Protein AF-A0ABD2RF93-F1 (afdb_monomer_lite)

InterPro domains:
  IPR002737 MEMO1 family [MF_00055] (197-482)
  IPR002737 MEMO1 family [PF01875] (6-190)
  IPR002737 MEMO1 family [PF01875] (200-480)
  IPR002737 MEMO1 family [PTHR11060] (197-483)
  IPR002737 MEMO1 family [cd07361] (200-480)

Secondary structure (DSSP, 8-state):
---EEP-TTBTTTB-S-HHHHHHHHHHHHHHHTPPPBTT--EEEE--S-HHHHHHHHHHHHTTB--TT--EEEEEEE-SS---SSEEE---SEE--TT--EEB-HHHHHHHHHTSS-EEPPHHHHHH--TTGGGHHHHHHHTTTS--EEEEEEE-S--HHHHHHHHHHHHHHHHSTTEEEEEE--S-SS-SSS----EEP-TTBTTTB-S-HHHHHHHHHHHHHHHTPPPBTTEEEEEE--S-HHHHHHHHHHHHTTB--TT--EEEEEEE-SS---SSEEE---SEE--TT--EEB-HHHHHHHHHTSS-EEPPHHHHHH--TTGGGHHHHHHHTTTS--EEEEEEE-S--HHHHHHHHHHHHHHHHSTTEEEEEE----EEBGGGTB----GGGSSHHHHHHHHHHHHHHHHHTT-HHHHHHHHHHH----TTHHHHHHHHHHHHH-SS-EEEEEEEEEESS---STT--EEEEEEEEEEE--

Foldseek 3Di:
DFAEQELLCDPPLHDLAQVVLLVVLVVLLVVLVEAADLPAQEFEAEQGRCVPGVSVRSVGLSHHDLPQAAEEEQEFEQDPDADQAKEWEPGQWYDGSHAIAGAPVVVVVVLVVVVRYHYDDSVSVNVDRQRSSCVSSVCNSCPPHNYHYTYIHDHNYDPVNVVVVCVVCVVVSPDSRYHYYYGDPVDPPDDDPPPFQEQELLCDPPLHDLAQVVLLVLLVVLLVVLVEDADLQFFEKEWEQGRCVQGVSQRSVFLSHHDLAQAAEEEQEFEQDDDADQAKEWEPGQWYDGSHAIAGAPVVVVVVVVVVVGYHYDDSVSVNVDRQRSSCVSSVCNSCPPHNYHYTYIHFHNYDLVNLLVLLQVCLVQSQPSNYHYYQGKWWAWDAVVVVHHDADCVQPFSLSRSVVLRVVLQVQLQVLDLVSNVVSCVVRVGPIRRNSSSSSNSSSCVNHPFHWGKDWDDKDKSDRHRDNHDTIIIIIMITIGTDD

Organism: NCBI:txid62892

Sequence (485 aa):
MDKIRKPSHAGSWYTDNPQELAEQLDGWLRAAGLAKSSDVRGVIAPHAGYSYSGRAAAYAFGNIDPTNISRIFLLGPSHHYYTPKCALSRATVYKTPIGDLPIDEEVNDELKATGHFEYMDLRVDEAEHSMEMHLPYLAKVFQGYPVKIVPILVGALSAESEALYGRLLAKYVDDSKNFFSVSSDFCHWGSSSKMDKIRKPSHAGSWYTDNPQELAEQLDGWLRAAGLAKSSDVRGVIAPHAGYSYSGRAAAYAFGNIDPTNISRIFLLGPSHHYYTPKCALSRATVYKTPIGDLPIDEEVNDELKATGHFEYMDLRVDEAEHSMEMHLPYLAKVFQGYPVKIVPILVGALSAESEALYGRLLAKYVDDSKNFFSVSSDFCHWGSRFNYMHYDKSHGAIYKSIEVLDKMGMDIIETGDPDAFKQYLSETDNTICGRHPISVFLHMLKNSSTKIKIRFLRYEQSSQCKSMRDSSVSYASAVGKVDG

Radius of gyration: 31.9 Å; chains: 1; bounding box: 73×59×83 Å

Structure (mmCIF, N/CA/C/O backbone):
data_AF-A0ABD2RF93-F1
#
_entry.id   AF-A0ABD2RF93-F1
#
loop_
_atom_site.group_PDB
_atom_site.id
_atom_site.type_symbol
_atom_site.label_atom_id
_atom_site.label_alt_id
_atom_site.label_comp_id
_atom_site.label_asym_id
_atom_site.label_entity_id
_atom_site.label_seq_id
_atom_site.pdbx_PDB_ins_code
_atom_site.Cartn_x
_atom_site.Cartn_y
_atom_site.Cartn_z
_atom_site.occupancy
_atom_site.B_iso_or_equiv
_atom_site.auth_seq_id
_atom_site.auth_comp_id
_atom_site.auth_asym_id
_atom_site.auth_atom_id
_atom_site.pdbx_PDB_model_num
ATOM 1 N N . MET A 1 1 ? -24.165 35.864 36.385 1.00 51.47 1 MET A N 1
ATOM 2 C CA . MET A 1 1 ? -24.775 35.718 35.048 1.00 51.47 1 MET A CA 1
ATOM 3 C C . MET A 1 1 ? -24.855 34.238 34.784 1.00 51.47 1 MET A C 1
ATOM 5 O O . MET A 1 1 ? -23.807 33.598 34.813 1.00 51.47 1 MET A O 1
ATOM 9 N N . ASP A 1 2 ? -26.062 33.716 34.598 1.00 58.03 2 ASP A N 1
ATOM 10 C CA . ASP A 1 2 ? -26.263 32.303 34.289 1.00 58.03 2 ASP A CA 1
ATOM 11 C C . ASP A 1 2 ? -25.520 31.953 33.001 1.00 58.03 2 ASP A C 1
ATOM 13 O O . ASP A 1 2 ? -25.666 32.622 31.974 1.00 58.03 2 ASP A O 1
ATOM 17 N N . LYS A 1 3 ? -24.673 30.928 33.072 1.00 86.12 3 LYS A N 1
ATOM 18 C CA . LYS A 1 3 ? -23.995 30.376 31.902 1.00 86.12 3 LYS A CA 1
ATOM 19 C C . LYS A 1 3 ? -24.927 29.317 31.338 1.00 86.12 3 LYS A C 1
ATOM 21 O O . LYS A 1 3 ? -25.093 28.260 31.928 1.00 86.12 3 LYS A O 1
ATOM 26 N N . ILE A 1 4 ? -25.591 29.629 30.238 1.00 94.94 4 ILE A N 1
ATOM 27 C CA . ILE A 1 4 ? -26.627 28.770 29.663 1.00 94.94 4 ILE A CA 1
ATOM 28 C C . ILE A 1 4 ? -26.010 27.964 28.520 1.00 94.94 4 ILE A C 1
ATOM 30 O O . ILE A 1 4 ? -25.456 28.574 27.606 1.00 94.94 4 ILE A O 1
ATOM 34 N N . ARG A 1 5 ? -26.147 26.630 28.538 1.00 95.69 5 ARG A N 1
ATOM 35 C CA . ARG A 1 5 ? -25.881 25.788 27.359 1.00 95.69 5 ARG A CA 1
ATOM 36 C C . ARG A 1 5 ? -27.146 25.706 26.513 1.00 95.69 5 ARG A C 1
ATOM 38 O O . ARG A 1 5 ? -28.193 25.268 27.001 1.00 95.69 5 ARG A O 1
ATOM 45 N N . LYS A 1 6 ? -27.068 26.144 25.257 1.00 95.44 6 LYS A N 1
ATOM 46 C CA . LYS A 1 6 ? -28.196 26.078 24.316 1.00 95.44 6 LYS A CA 1
ATOM 47 C C . LYS A 1 6 ? -28.386 24.653 23.764 1.00 95.44 6 LYS A C 1
ATOM 49 O O . LYS A 1 6 ? -27.417 23.896 23.730 1.00 95.44 6 LYS A O 1
ATOM 54 N N . PRO A 1 7 ? -29.599 24.289 23.305 1.00 94.69 7 PRO A N 1
ATOM 55 C CA . PRO A 1 7 ? -29.829 23.049 22.566 1.00 94.69 7 PRO A CA 1
ATOM 56 C C . PRO A 1 7 ? -29.338 23.229 21.123 1.00 94.69 7 PRO A C 1
ATOM 58 O O . PRO A 1 7 ? -30.102 23.602 20.235 1.00 94.69 7 PRO A O 1
ATOM 61 N N . SER A 1 8 ? -28.037 23.070 20.900 1.00 92.81 8 SER A N 1
ATOM 62 C CA . SER A 1 8 ? -27.373 23.357 19.621 1.00 92.81 8 SER A CA 1
ATOM 63 C C . SER A 1 8 ? -27.750 22.384 18.500 1.00 92.81 8 SER A C 1
ATOM 65 O O . SER A 1 8 ? -27.571 22.722 17.331 1.00 92.81 8 SER A O 1
ATOM 67 N N . HIS A 1 9 ? -28.302 21.215 18.836 1.00 93.62 9 HIS A N 1
ATOM 68 C CA . HIS A 1 9 ? -28.692 20.173 17.885 1.00 93.62 9 HIS A CA 1
ATOM 69 C C . HIS A 1 9 ? -30.216 20.075 17.680 1.00 93.62 9 HIS A C 1
ATOM 71 O O . HIS A 1 9 ? -30.680 19.295 16.839 1.00 93.62 9 HIS A O 1
ATOM 77 N N . ALA A 1 10 ? -31.006 20.890 18.389 1.00 95.12 10 ALA A N 1
ATOM 78 C CA . ALA A 1 10 ? -32.427 21.063 18.094 1.00 95.12 10 ALA A CA 1
ATOM 79 C C . ALA A 1 10 ? -32.615 21.660 16.686 1.00 95.12 10 ALA A C 1
ATOM 81 O O . ALA A 1 10 ? -31.853 22.523 16.252 1.00 95.12 10 ALA A O 1
ATOM 82 N N . GLY A 1 11 ? -33.605 21.165 15.947 1.00 93.81 11 GLY A N 1
ATOM 83 C CA . GLY A 1 11 ? -33.875 21.529 14.554 1.00 93.81 11 GLY A CA 1
ATOM 84 C C . GLY A 1 11 ? -33.006 20.792 13.525 1.00 93.81 11 GLY A C 1
ATOM 85 O O . GLY A 1 11 ? -33.230 20.940 12.326 1.00 93.81 11 GLY A O 1
ATOM 86 N N . SER A 1 12 ? -32.032 19.979 13.959 1.00 90.19 12 SER A N 1
ATOM 87 C CA . SER A 1 12 ? -31.163 19.203 13.058 1.00 90.19 12 SER A CA 1
ATOM 88 C C . SER A 1 12 ? -31.092 17.715 13.408 1.00 90.19 12 SER A C 1
ATOM 90 O O . SER A 1 12 ? -31.270 16.877 12.526 1.00 90.19 12 SER A O 1
ATOM 92 N N . TRP A 1 13 ? -30.879 17.367 14.679 1.00 95.00 13 TRP A N 1
ATOM 93 C CA . TRP A 1 13 ? -30.805 15.973 15.145 1.00 95.00 13 TRP A CA 1
ATOM 94 C C . TRP A 1 13 ? -32.106 15.494 15.791 1.00 95.00 13 TRP A C 1
ATOM 96 O O . TRP A 1 13 ? -32.390 14.298 15.806 1.00 95.00 13 TRP A O 1
ATOM 106 N N . TYR A 1 14 ? -32.905 16.428 16.294 1.00 96.94 14 TYR A N 1
ATOM 107 C CA . TYR A 1 14 ? -34.267 16.247 16.787 1.00 96.94 14 TYR A CA 1
ATOM 108 C C . TYR A 1 14 ? -35.056 17.535 16.511 1.00 96.94 14 TYR A C 1
ATOM 110 O O . TYR A 1 14 ? -34.451 18.580 16.274 1.00 96.94 14 TYR A O 1
ATOM 118 N N . THR A 1 15 ? -36.389 17.481 16.496 1.00 95.12 15 THR A N 1
ATOM 119 C CA . THR A 1 15 ? -37.219 18.673 16.225 1.00 95.12 15 THR A CA 1
ATOM 120 C C . THR A 1 15 ? -37.049 19.727 17.327 1.00 95.12 15 THR A C 1
ATOM 122 O O . THR A 1 15 ? -36.989 19.396 18.512 1.00 95.12 15 THR A O 1
ATOM 125 N N . ASP A 1 16 ? -36.935 21.001 16.945 1.00 96.19 16 ASP A N 1
ATOM 126 C CA . ASP A 1 16 ? -36.921 22.139 17.873 1.00 96.19 16 ASP A CA 1
ATOM 127 C C . ASP A 1 16 ? -38.333 22.571 18.295 1.00 96.19 16 ASP A C 1
ATOM 129 O O . ASP A 1 16 ? -38.473 23.390 19.205 1.00 96.19 16 ASP A O 1
ATOM 133 N N . ASN A 1 17 ? -39.379 21.993 17.693 1.00 97.94 17 ASN A N 1
ATOM 134 C CA . ASN A 1 17 ? -40.764 22.207 18.085 1.00 97.94 17 ASN A CA 1
ATOM 135 C C . ASN A 1 17 ? -41.077 21.455 19.398 1.00 97.94 17 ASN A C 1
ATOM 137 O O . ASN A 1 17 ? -41.095 20.219 19.406 1.00 97.94 17 ASN A O 1
ATOM 141 N N . PRO A 1 18 ? -41.392 22.161 20.504 1.00 97.50 18 PRO A N 1
ATOM 142 C CA . PRO A 1 18 ? -41.637 21.527 21.800 1.00 97.50 18 PRO A CA 1
ATOM 143 C C . PRO A 1 18 ? -42.793 20.524 21.800 1.00 97.50 18 PRO A C 1
ATOM 145 O O . PRO A 1 18 ? -42.711 19.487 22.456 1.00 97.50 18 PRO A O 1
ATOM 148 N N . GLN A 1 19 ? -43.875 20.824 21.078 1.00 97.50 19 GLN A N 1
ATOM 149 C CA . GLN A 1 19 ? -45.057 19.968 21.048 1.00 97.50 19 GLN A CA 1
ATOM 150 C C . GLN A 1 19 ? -44.770 18.680 20.272 1.00 97.50 19 GLN A C 1
ATOM 152 O O . GLN A 1 19 ? -45.039 17.591 20.774 1.00 97.50 19 GLN A O 1
ATOM 157 N N . GLU A 1 20 ? -44.165 18.800 19.088 1.00 97.62 20 GLU A N 1
ATOM 158 C CA . GLU A 1 20 ? -43.802 17.648 18.257 1.00 97.62 20 GLU A CA 1
ATOM 159 C C . GLU A 1 20 ? -42.801 16.734 18.978 1.00 97.62 20 GLU A C 1
ATOM 161 O O . GLU A 1 20 ? -42.982 15.515 19.009 1.00 97.62 20 GLU A O 1
ATOM 166 N N . LEU A 1 21 ? -41.780 17.316 19.621 1.00 98.06 21 LEU A N 1
ATOM 167 C CA . LEU A 1 21 ? -40.786 16.559 20.380 1.00 98.06 21 LEU A CA 1
ATOM 168 C C . LEU A 1 21 ? -41.433 15.808 21.550 1.00 98.06 21 LEU A C 1
ATOM 170 O O . LEU A 1 21 ? -41.162 14.624 21.752 1.00 98.06 21 LEU A O 1
ATOM 174 N N . ALA A 1 22 ? -42.307 16.478 22.307 1.00 98.00 22 ALA A N 1
ATOM 175 C CA . ALA A 1 22 ? -43.005 15.867 23.433 1.00 98.00 22 ALA A CA 1
ATOM 176 C C . ALA A 1 22 ? -43.903 14.701 22.990 1.00 98.00 22 ALA A C 1
ATOM 178 O O . ALA A 1 22 ? -43.842 13.631 23.599 1.00 98.00 22 ALA A O 1
ATOM 179 N N . GLU A 1 23 ? -44.692 14.884 21.926 1.00 98.00 23 GLU A N 1
ATOM 180 C CA . GLU A 1 23 ? -45.582 13.854 21.374 1.00 98.00 23 GLU A CA 1
ATOM 181 C C . GLU A 1 23 ? -44.800 12.655 20.816 1.00 98.00 23 GLU A C 1
ATOM 183 O O . GLU A 1 23 ? -45.186 11.501 21.038 1.00 98.00 23 GLU A O 1
ATOM 188 N N . GLN A 1 24 ? -43.677 12.907 20.136 1.00 98.00 24 GLN A N 1
ATOM 189 C CA . GLN A 1 24 ? -42.803 11.869 19.593 1.00 98.00 24 GLN A CA 1
ATOM 190 C C . GLN A 1 24 ? -42.180 11.011 20.704 1.00 98.00 24 GLN A C 1
ATOM 192 O O . GLN A 1 24 ? -42.265 9.780 20.650 1.00 98.00 24 GLN A O 1
ATOM 197 N N . LEU A 1 25 ? -41.607 11.649 21.732 1.00 98.25 25 LEU A N 1
ATOM 198 C CA . LEU A 1 25 ? -41.027 10.958 22.887 1.00 98.25 25 LEU A CA 1
ATOM 199 C C . LEU A 1 25 ? -42.086 10.155 23.650 1.00 98.25 25 LEU A C 1
ATOM 201 O O . LEU A 1 25 ? -41.857 8.991 23.970 1.00 98.25 25 LEU A O 1
ATOM 205 N N . ASP A 1 26 ? -43.265 10.736 23.883 1.00 97.81 26 ASP A N 1
ATOM 206 C CA . ASP A 1 26 ? -44.405 10.039 24.487 1.00 97.81 26 ASP A CA 1
ATOM 207 C C . ASP A 1 26 ? -44.819 8.802 23.682 1.00 97.81 26 ASP A C 1
ATOM 209 O O . ASP A 1 26 ? -45.091 7.739 24.245 1.00 97.81 26 ASP A O 1
ATOM 213 N N . GLY A 1 27 ? -44.863 8.929 22.355 1.00 98.00 27 GLY A N 1
ATOM 214 C CA . GLY A 1 27 ? -45.156 7.827 21.448 1.00 98.00 27 GLY A CA 1
ATOM 215 C C . GLY A 1 27 ? -44.150 6.686 21.581 1.00 98.00 27 GLY A C 1
ATOM 216 O O . GLY A 1 27 ? -44.554 5.532 21.723 1.00 98.00 27 GLY A O 1
ATOM 217 N N . TRP A 1 28 ? -42.852 6.994 21.576 1.00 98.44 28 TRP A N 1
ATOM 218 C CA . TRP A 1 28 ? -41.798 5.984 21.681 1.00 98.44 28 TRP A CA 1
ATOM 219 C C . TRP A 1 28 ? -41.719 5.344 23.069 1.00 98.44 28 TRP A C 1
ATOM 221 O O . TRP A 1 28 ? -41.619 4.121 23.156 1.00 98.44 28 TRP A O 1
ATOM 231 N N . LEU A 1 29 ? -41.841 6.127 24.145 1.00 97.62 29 LEU A N 1
ATOM 232 C CA . LEU A 1 29 ? -41.856 5.613 25.519 1.00 97.62 29 LEU A CA 1
ATOM 233 C C . LEU A 1 29 ? -43.055 4.685 25.763 1.00 97.62 29 LEU A C 1
ATOM 235 O O . LEU A 1 29 ? -42.890 3.623 26.359 1.00 97.62 29 LEU A O 1
ATOM 239 N N . ARG A 1 30 ? -44.249 5.033 25.256 1.00 96.62 30 ARG A N 1
ATOM 240 C CA . ARG A 1 30 ? -45.417 4.136 25.310 1.00 96.62 30 ARG A CA 1
ATOM 241 C C . ARG A 1 30 ? -45.208 2.871 24.484 1.00 96.62 30 ARG A C 1
ATOM 243 O O . ARG A 1 30 ? -45.547 1.788 24.949 1.00 96.62 30 ARG A O 1
ATOM 250 N N . ALA A 1 31 ? -44.660 3.001 23.275 1.00 96.44 31 ALA A N 1
ATOM 251 C CA . ALA A 1 31 ? -44.429 1.869 22.380 1.00 96.44 31 ALA A CA 1
ATOM 252 C C . ALA A 1 31 ? -43.397 0.871 22.929 1.00 96.44 31 ALA A C 1
ATOM 254 O O . ALA A 1 31 ? -43.513 -0.317 22.646 1.00 96.44 31 ALA A O 1
ATOM 255 N N . ALA A 1 32 ? -42.429 1.329 23.732 1.00 95.50 32 ALA A N 1
ATOM 256 C CA . ALA A 1 32 ? -41.488 0.447 24.420 1.00 95.50 32 ALA A CA 1
ATOM 257 C C . ALA A 1 32 ? -42.189 -0.507 25.409 1.00 95.50 32 ALA A C 1
ATOM 259 O O . ALA A 1 32 ? -41.682 -1.596 25.666 1.00 95.50 32 ALA A O 1
ATOM 260 N N . GLY A 1 33 ? -43.358 -0.126 25.947 1.00 93.00 33 GLY A N 1
ATOM 261 C CA . GLY A 1 33 ? -44.216 -1.011 26.743 1.00 93.00 33 GLY A CA 1
ATOM 262 C C . GLY A 1 33 ? -43.600 -1.494 28.061 1.00 93.00 33 GLY A C 1
ATOM 263 O O . GLY A 1 33 ? -43.985 -2.546 28.566 1.00 93.00 33 GLY A O 1
ATOM 264 N N . LEU A 1 34 ? -42.627 -0.759 28.606 1.00 92.81 34 LEU A N 1
ATOM 265 C CA . LEU A 1 34 ? -41.873 -1.165 29.791 1.00 92.81 34 LEU A CA 1
ATOM 266 C C . LEU A 1 34 ? -42.555 -0.714 31.087 1.00 92.81 34 LEU A C 1
ATOM 268 O O . LEU A 1 34 ? -43.018 0.421 31.202 1.00 92.81 34 LEU A O 1
ATOM 272 N N . ALA A 1 35 ? -42.565 -1.595 32.088 1.00 93.06 35 ALA A N 1
ATOM 273 C CA . ALA A 1 35 ? -42.974 -1.239 33.441 1.00 93.06 35 ALA A CA 1
ATOM 274 C C . ALA A 1 35 ? -41.906 -0.360 34.109 1.00 93.06 35 ALA A C 1
ATOM 276 O O . ALA A 1 35 ? -40.706 -0.610 33.969 1.00 93.06 35 ALA A O 1
ATOM 277 N N . LYS A 1 36 ? -42.349 0.661 34.849 1.00 93.31 36 LYS A N 1
ATOM 278 C CA . LYS A 1 36 ? -41.465 1.503 35.660 1.00 93.31 36 LYS A CA 1
ATOM 279 C C . LYS A 1 36 ? -40.949 0.719 36.865 1.00 93.31 36 LYS A C 1
ATOM 281 O O . LYS A 1 36 ? -41.716 -0.023 37.475 1.00 93.31 36 LYS A O 1
ATOM 286 N N . SER A 1 37 ? -39.673 0.885 37.201 1.00 92.94 37 SER A N 1
ATOM 287 C CA . SER A 1 37 ? -39.061 0.253 38.371 1.00 92.94 37 SER A CA 1
ATOM 288 C C . SER A 1 37 ? -38.150 1.224 39.117 1.00 92.94 37 SER A C 1
ATOM 290 O O . SER A 1 37 ? -37.294 1.876 38.515 1.00 92.94 37 SER A O 1
ATOM 292 N N . SER A 1 38 ? -38.309 1.267 40.442 1.00 89.94 38 SER A N 1
ATOM 293 C CA . SER A 1 38 ? -37.444 2.001 41.373 1.00 89.94 38 SER A CA 1
ATOM 294 C C . SER A 1 38 ? -36.029 1.420 41.472 1.00 89.94 38 SER A C 1
ATOM 296 O O . SER A 1 38 ? -35.126 2.082 41.981 1.00 89.94 38 SER A O 1
ATOM 298 N N . ASP A 1 39 ? -35.823 0.195 40.978 1.00 89.75 39 ASP A N 1
ATOM 299 C CA . ASP A 1 39 ? -34.524 -0.486 40.989 1.00 89.75 39 ASP A CA 1
ATOM 300 C C . ASP A 1 39 ? -33.632 -0.059 39.813 1.00 89.75 39 ASP A C 1
ATOM 302 O O . ASP A 1 39 ? -32.444 -0.383 39.775 1.00 89.75 39 ASP A O 1
ATOM 306 N N . VAL A 1 40 ? -34.174 0.678 38.836 1.00 92.94 40 VAL A N 1
ATOM 307 C CA . VAL A 1 40 ? -33.399 1.183 37.697 1.00 92.94 40 VAL A CA 1
ATOM 308 C C . VAL A 1 40 ? -32.592 2.401 38.138 1.00 92.94 40 VAL A C 1
ATOM 310 O O . VAL A 1 40 ? -33.111 3.505 38.285 1.00 92.94 40 VAL A O 1
ATOM 313 N N . ARG A 1 41 ? -31.287 2.199 38.334 1.00 92.44 41 ARG A N 1
ATOM 314 C CA . ARG A 1 41 ? -30.350 3.225 38.835 1.00 92.44 41 ARG A CA 1
ATOM 315 C C . ARG A 1 41 ? -29.418 3.803 37.774 1.00 92.44 41 ARG A C 1
ATOM 317 O O . ARG A 1 41 ? -28.654 4.727 38.049 1.00 92.44 41 ARG A O 1
ATOM 324 N N . GLY A 1 42 ? -29.518 3.302 36.551 1.00 95.62 42 GLY A N 1
ATOM 325 C CA . GLY A 1 42 ? -28.857 3.884 35.402 1.00 95.62 42 GLY A CA 1
ATOM 326 C C . GLY A 1 42 ? -29.302 3.253 34.094 1.00 95.62 42 GLY A C 1
ATOM 327 O O . GLY A 1 42 ? -29.953 2.208 34.079 1.00 95.62 42 GLY A O 1
ATOM 328 N N . VAL A 1 43 ? -28.947 3.912 32.999 1.00 96.69 43 VAL A N 1
ATOM 329 C CA . VAL A 1 43 ? -29.243 3.495 31.629 1.00 96.69 43 VAL A CA 1
ATOM 330 C C . VAL A 1 43 ? -28.032 3.711 30.739 1.00 96.69 43 VAL A C 1
ATOM 332 O O . VAL A 1 43 ? -27.244 4.631 30.956 1.00 96.69 43 VAL A O 1
ATOM 335 N N . ILE A 1 44 ? -27.926 2.878 29.708 1.00 96.75 44 ILE A N 1
ATOM 336 C CA . ILE A 1 44 ? -27.025 3.087 28.577 1.00 96.75 44 ILE A CA 1
ATOM 337 C C . ILE A 1 44 ? -27.911 3.249 27.346 1.00 96.75 44 ILE A C 1
ATOM 339 O O . ILE A 1 44 ? -28.761 2.392 27.095 1.00 96.75 44 ILE A O 1
ATOM 343 N N . ALA A 1 45 ? -27.756 4.351 26.616 1.00 96.50 45 ALA A N 1
ATOM 344 C CA . ALA A 1 45 ? -28.573 4.645 25.443 1.00 96.50 45 ALA A CA 1
ATOM 345 C C . ALA A 1 45 ? -27.744 5.298 24.320 1.00 96.50 45 ALA A C 1
ATOM 347 O O . ALA A 1 45 ? -26.712 5.911 24.605 1.00 96.50 45 ALA A O 1
ATOM 348 N N . PRO A 1 46 ? -28.178 5.141 23.054 1.00 95.50 46 PRO A N 1
ATOM 349 C CA . PRO A 1 46 ? -27.510 5.729 21.895 1.00 95.50 46 PRO A CA 1
ATOM 350 C C . PRO A 1 46 ? -27.726 7.247 21.781 1.00 95.50 46 PRO A C 1
ATOM 352 O O . PRO A 1 46 ? -28.730 7.786 22.249 1.00 95.50 46 PRO A O 1
ATOM 355 N N . HIS A 1 47 ? -26.814 7.915 21.073 1.00 94.56 47 HIS A N 1
ATOM 356 C CA . HIS A 1 47 ? -26.770 9.357 20.833 1.00 94.56 47 HIS A CA 1
ATOM 357 C C . HIS A 1 47 ? -26.650 9.769 19.356 1.00 94.56 47 HIS A C 1
ATOM 359 O O . HIS A 1 47 ? -26.243 10.894 19.062 1.00 94.56 47 HIS A O 1
ATOM 365 N N . ALA A 1 48 ? -27.039 8.917 18.403 1.00 90.81 48 ALA A N 1
ATOM 366 C CA . ALA A 1 48 ? -27.296 9.386 17.036 1.00 90.81 48 ALA A CA 1
ATOM 367 C C . ALA A 1 48 ? -28.544 10.301 16.976 1.00 90.81 48 ALA A C 1
ATOM 369 O O . ALA A 1 48 ? -29.307 10.392 17.939 1.00 90.81 48 ALA A O 1
ATOM 370 N N . GLY A 1 49 ? -28.803 10.949 15.834 1.00 93.62 49 GLY A N 1
ATOM 371 C CA . GLY A 1 49 ? -30.031 11.733 15.631 1.00 93.62 49 GLY A CA 1
ATOM 372 C C . GLY A 1 49 ? -31.306 10.901 15.839 1.00 93.62 49 GLY A C 1
ATOM 373 O O . GLY A 1 49 ? -31.329 9.696 15.576 1.00 93.62 49 GLY A O 1
ATOM 374 N N . TYR A 1 50 ? -32.390 11.537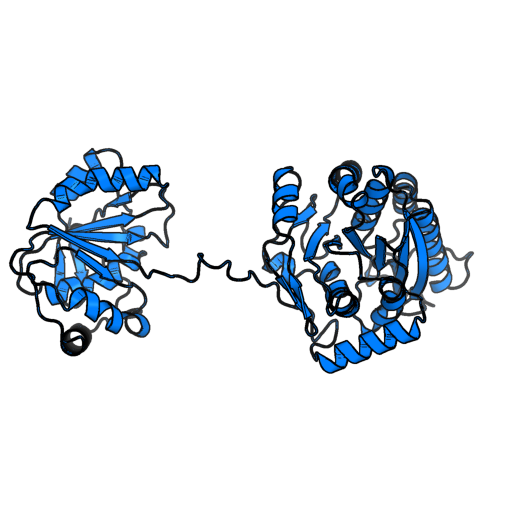 16.291 1.00 96.75 50 TYR A N 1
ATOM 375 C CA . TYR A 1 50 ? -33.620 10.874 16.752 1.00 96.75 50 TYR A CA 1
ATOM 376 C C . TYR A 1 50 ? -34.340 10.073 15.664 1.00 96.75 50 TYR A C 1
ATOM 378 O O . TYR A 1 50 ? -35.026 9.098 15.973 1.00 96.75 50 TYR A O 1
ATOM 386 N N . SER A 1 51 ? -34.134 10.416 14.392 1.00 93.00 51 SER A N 1
ATOM 387 C CA . SER A 1 51 ? -34.587 9.607 13.255 1.00 93.00 51 SER A CA 1
ATOM 388 C C . SER A 1 51 ? -33.964 8.204 13.221 1.00 93.00 51 SER A C 1
ATOM 390 O O . SER A 1 51 ? -34.592 7.284 12.700 1.00 93.00 51 SER A O 1
ATOM 392 N N . TYR A 1 52 ? -32.769 8.028 13.792 1.00 90.81 52 TYR A N 1
ATOM 393 C CA . TYR A 1 52 ? -32.023 6.769 13.820 1.00 90.81 52 TYR A CA 1
ATOM 394 C C . TYR A 1 52 ? -32.112 6.069 15.179 1.00 90.81 52 TYR A C 1
ATOM 396 O O . TYR A 1 52 ? -32.446 4.888 15.251 1.00 90.81 52 TYR A O 1
ATOM 404 N N . SER A 1 53 ? -31.812 6.791 16.260 1.00 94.19 53 SER A N 1
ATOM 405 C CA . SER A 1 53 ? -31.615 6.216 17.599 1.00 94.19 53 SER A CA 1
ATOM 406 C C . SER A 1 53 ? -32.808 6.408 18.531 1.00 94.19 53 SER A C 1
ATOM 408 O O . SER A 1 53 ? -32.931 5.684 19.520 1.00 94.19 53 SER A O 1
ATOM 410 N N . GLY A 1 54 ? -33.702 7.356 18.223 1.00 95.75 54 GLY A N 1
ATOM 411 C CA . GLY A 1 54 ? -34.718 7.840 19.154 1.00 95.75 54 GLY A CA 1
ATOM 412 C C . GLY A 1 54 ? -35.578 6.707 19.705 1.00 95.75 54 GLY A C 1
ATOM 413 O O . GLY A 1 54 ? -35.689 6.546 20.915 1.00 95.75 54 GLY A O 1
ATOM 414 N N . ARG A 1 55 ? -36.093 5.831 18.837 1.00 96.69 55 ARG A N 1
ATOM 415 C CA . ARG A 1 55 ? -36.890 4.660 19.249 1.00 96.69 55 ARG A CA 1
ATOM 416 C C . ARG A 1 55 ? -36.114 3.659 20.106 1.00 96.69 55 ARG A C 1
ATOM 418 O O . ARG A 1 55 ? -36.699 3.073 21.008 1.00 96.69 55 ARG A O 1
ATOM 425 N N . ALA A 1 56 ? -34.830 3.446 19.823 1.00 95.25 56 ALA A N 1
ATOM 426 C CA . ALA A 1 56 ? -33.994 2.532 20.599 1.00 95.25 56 ALA A CA 1
ATOM 427 C C . ALA A 1 56 ? -33.728 3.097 22.003 1.00 95.25 56 ALA A C 1
ATOM 429 O O . ALA A 1 56 ? -33.891 2.382 22.989 1.00 95.25 56 ALA A O 1
ATOM 430 N N . ALA A 1 57 ? -33.428 4.396 22.105 1.00 96.56 57 ALA A N 1
ATOM 431 C CA . ALA A 1 57 ? -33.255 5.082 23.384 1.00 96.56 57 ALA A CA 1
ATOM 432 C C . ALA A 1 57 ? -34.507 4.980 24.280 1.00 96.56 57 ALA A C 1
ATOM 434 O O . ALA A 1 57 ? -34.379 4.836 25.496 1.00 96.56 57 ALA A O 1
ATOM 435 N N . ALA A 1 58 ? -35.716 4.949 23.707 1.00 97.75 58 ALA A N 1
ATOM 436 C CA . ALA A 1 58 ? -36.949 4.774 24.480 1.00 97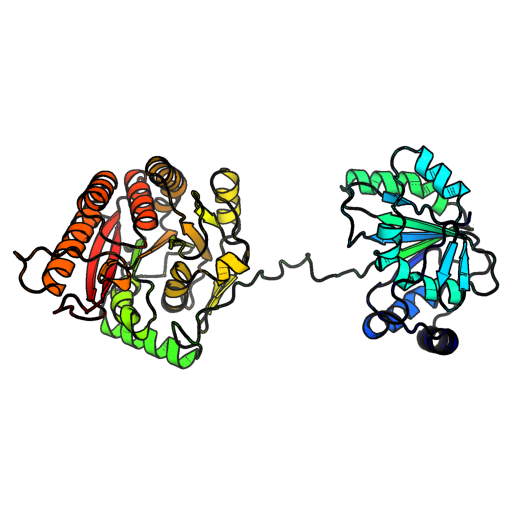.75 58 ALA A CA 1
ATOM 437 C C . ALA A 1 58 ? -36.997 3.467 25.290 1.00 97.75 58 ALA A C 1
ATOM 439 O O . ALA A 1 58 ? -37.596 3.453 26.362 1.00 97.75 58 ALA A O 1
ATOM 440 N N . TYR A 1 59 ? -36.352 2.387 24.834 1.00 95.94 59 TYR A N 1
ATOM 441 C CA . TYR A 1 59 ? -36.268 1.139 25.604 1.00 95.94 59 TYR A CA 1
ATOM 442 C C . TYR A 1 59 ? -35.348 1.255 26.825 1.00 95.94 59 TYR A C 1
ATOM 444 O O . TYR A 1 59 ? -35.519 0.516 27.790 1.00 95.94 59 TYR A O 1
ATOM 452 N N . ALA A 1 60 ? -34.402 2.193 26.817 1.00 94.94 60 ALA A N 1
ATOM 453 C CA . ALA A 1 60 ? -33.572 2.483 27.977 1.00 94.94 60 ALA A CA 1
ATOM 454 C C . ALA A 1 60 ? -34.306 3.419 28.950 1.00 94.94 60 ALA A C 1
ATOM 456 O O . ALA A 1 60 ? -34.437 3.116 30.127 1.00 94.94 60 ALA A O 1
ATOM 457 N N . PHE A 1 61 ? -34.862 4.531 28.459 1.00 97.44 61 PHE A N 1
ATOM 458 C CA . PHE A 1 61 ? -35.540 5.522 29.308 1.00 97.44 61 PHE A CA 1
ATOM 459 C C . PHE A 1 61 ? -36.948 5.093 29.770 1.00 97.44 61 PHE A C 1
ATOM 461 O O . PHE A 1 61 ? -37.486 5.604 30.759 1.00 97.44 61 PHE A O 1
ATOM 468 N N . GLY A 1 62 ? -37.562 4.138 29.071 1.00 95.88 62 GLY A N 1
ATOM 469 C CA . GLY A 1 62 ? -38.937 3.692 29.277 1.00 95.88 62 GLY A CA 1
ATOM 470 C C . GLY A 1 62 ? -39.205 3.052 30.634 1.00 95.88 62 GLY A C 1
ATOM 471 O O . GLY A 1 62 ? -40.314 3.200 31.134 1.00 95.88 62 GLY A O 1
ATOM 472 N N . ASN A 1 63 ? -38.215 2.438 31.283 1.00 93.38 63 ASN A N 1
ATOM 473 C CA . ASN A 1 63 ? -38.377 1.732 32.564 1.00 93.38 63 ASN A CA 1
ATOM 474 C C . ASN A 1 63 ? -38.030 2.575 33.812 1.00 93.38 63 ASN A C 1
ATOM 476 O O . ASN A 1 63 ? -38.208 2.099 34.931 1.00 93.38 63 ASN A O 1
ATOM 480 N N . ILE A 1 64 ? -37.573 3.821 33.642 1.00 95.94 64 ILE A N 1
ATOM 481 C CA . ILE A 1 64 ? -37.131 4.675 34.755 1.00 95.94 64 ILE A CA 1
ATOM 482 C C . ILE A 1 64 ? -38.327 5.147 35.586 1.00 95.94 64 ILE A C 1
ATOM 484 O O . ILE A 1 64 ? -39.225 5.802 35.044 1.00 95.94 64 ILE A O 1
ATOM 488 N N . ASP A 1 65 ? -38.300 4.866 36.889 1.00 95.50 65 ASP A N 1
ATOM 489 C CA . ASP A 1 65 ? -39.149 5.509 37.895 1.00 95.50 65 ASP A CA 1
ATOM 490 C C . ASP A 1 65 ? -38.454 6.774 38.449 1.00 95.50 65 ASP A C 1
ATOM 492 O O . ASP A 1 65 ? -37.426 6.665 39.121 1.00 95.50 65 ASP A O 1
ATOM 496 N N . PRO A 1 66 ? -38.978 7.984 38.177 1.00 95.75 66 PRO A N 1
ATOM 497 C CA . PRO A 1 66 ? -38.333 9.232 38.578 1.00 95.75 66 PRO A CA 1
ATOM 498 C C . PRO A 1 66 ? -38.524 9.604 40.061 1.00 95.75 66 PRO A C 1
ATOM 500 O O . PRO A 1 66 ? -37.890 10.547 40.529 1.00 95.75 66 PRO A O 1
ATOM 503 N N . THR A 1 67 ? -39.383 8.906 40.812 1.00 94.94 67 THR A N 1
ATOM 504 C CA . THR A 1 67 ? -39.899 9.379 42.113 1.00 94.94 67 THR A CA 1
ATOM 505 C C . THR A 1 67 ? -38.848 9.600 43.203 1.00 94.94 67 THR A C 1
ATOM 507 O O . THR A 1 67 ? -39.001 10.522 44.004 1.00 94.94 67 THR A O 1
ATOM 510 N N . ASN A 1 68 ? -37.786 8.790 43.245 1.00 93.00 68 ASN A N 1
ATOM 511 C CA . ASN A 1 68 ? -36.741 8.875 44.275 1.00 93.00 68 ASN A CA 1
ATOM 512 C C . ASN A 1 68 ? -35.408 9.445 43.757 1.00 93.00 68 ASN A C 1
ATOM 514 O O . ASN A 1 68 ? -34.406 9.411 44.465 1.00 93.00 68 ASN A O 1
ATOM 518 N N . ILE A 1 69 ? -35.368 9.958 42.528 1.00 97.31 69 ILE A N 1
ATOM 519 C CA . ILE A 1 69 ? -34.139 10.462 41.908 1.00 97.31 69 ILE A CA 1
ATOM 520 C C . ILE A 1 69 ? -34.116 11.987 42.014 1.00 97.31 69 ILE A C 1
ATOM 522 O O . ILE A 1 69 ? -35.054 12.657 41.594 1.00 97.31 69 ILE A O 1
ATOM 526 N N . SER A 1 70 ? -33.022 12.546 42.537 1.00 96.88 70 SER A N 1
ATOM 527 C CA . SER A 1 70 ? -32.804 14.001 42.600 1.00 96.88 70 SER A CA 1
ATOM 528 C C . SER A 1 70 ? -31.590 14.470 41.800 1.00 96.88 70 SER A C 1
ATOM 530 O O . SER A 1 70 ? -31.432 15.671 41.572 1.00 96.88 70 SER A O 1
ATOM 532 N N . ARG A 1 71 ? -30.713 13.550 41.379 1.00 98.38 71 ARG A N 1
ATOM 533 C CA . ARG A 1 71 ? -29.484 13.880 40.652 1.00 98.38 71 ARG A CA 1
ATOM 534 C C . ARG A 1 71 ? -29.178 12.870 39.561 1.00 98.38 71 ARG A C 1
ATOM 536 O O . ARG A 1 71 ? -29.242 11.666 39.791 1.00 98.38 71 ARG A O 1
ATOM 543 N N . ILE A 1 72 ? -28.787 13.368 38.395 1.00 98.62 72 ILE A N 1
ATOM 544 C CA . ILE A 1 72 ? -28.479 12.551 37.223 1.00 98.62 72 ILE A CA 1
ATOM 545 C C . ILE A 1 72 ? -27.045 12.826 36.772 1.00 98.62 72 ILE A C 1
ATOM 547 O O . ILE A 1 72 ? -26.737 13.922 36.317 1.00 98.62 72 ILE A O 1
ATOM 551 N N . PHE A 1 73 ? -26.173 11.830 36.855 1.00 98.69 73 PHE A N 1
ATOM 552 C CA . PHE A 1 73 ? -24.845 11.871 36.249 1.00 98.69 73 PHE A CA 1
ATOM 553 C C . PHE A 1 73 ? -24.974 11.511 34.772 1.00 98.69 73 PHE A C 1
ATOM 555 O O . PHE A 1 73 ? -25.340 10.384 34.439 1.00 98.69 73 PHE A O 1
ATOM 562 N N . LEU A 1 74 ? -24.715 12.475 33.890 1.00 98.50 74 LEU A N 1
ATOM 563 C CA . LEU A 1 74 ? -24.806 12.303 32.443 1.00 98.50 74 LEU A CA 1
ATOM 564 C C . LEU A 1 74 ? -23.398 12.170 31.875 1.00 98.50 74 LEU A C 1
ATOM 566 O O . LEU A 1 74 ? -22.666 13.152 31.812 1.00 98.50 74 LEU A O 1
ATOM 570 N N . LEU A 1 75 ? -23.021 10.957 31.488 1.00 98.12 75 LEU A N 1
ATOM 571 C CA . LEU A 1 75 ? -21.705 10.659 30.936 1.00 98.12 75 LEU A CA 1
ATOM 572 C C . LEU A 1 75 ? -21.830 10.531 29.423 1.00 98.12 75 LEU A C 1
ATOM 574 O O . LEU A 1 75 ? -22.640 9.735 28.956 1.00 98.12 75 LEU A O 1
ATOM 578 N N . GLY A 1 76 ? -21.025 11.262 28.660 1.00 96.06 76 GLY A N 1
ATOM 579 C CA . GLY A 1 76 ? -20.960 11.105 27.206 1.00 96.06 76 GLY A CA 1
ATOM 580 C C . GLY A 1 76 ? -19.529 11.217 26.688 1.00 96.06 76 GLY A C 1
ATOM 581 O O . GLY A 1 76 ? -18.748 11.977 27.261 1.00 96.06 76 GLY A O 1
ATOM 582 N N . PRO A 1 77 ? -19.147 10.460 25.644 1.00 94.38 77 PRO A N 1
ATOM 583 C CA . PRO A 1 77 ? -17.821 10.562 25.050 1.00 94.38 77 PRO A CA 1
ATOM 584 C C . PRO A 1 77 ? -17.623 11.916 24.367 1.00 94.38 77 PRO A C 1
ATOM 586 O O . PRO A 1 77 ? -18.579 12.526 23.882 1.00 94.38 77 PRO A O 1
ATOM 589 N N . SER A 1 78 ? -16.367 12.350 24.299 1.00 92.50 78 SER A N 1
ATOM 590 C CA . SER A 1 78 ? -15.960 13.509 23.507 1.00 92.50 78 SER A CA 1
ATOM 591 C C . SER A 1 78 ? -15.709 13.146 22.045 1.00 92.50 78 SER A C 1
ATOM 593 O O . SER A 1 78 ? -14.814 12.354 21.746 1.00 92.50 78 SER A O 1
ATOM 595 N N . HIS A 1 79 ? -16.445 13.774 21.130 1.00 87.06 79 HIS A N 1
ATOM 596 C CA . HIS A 1 79 ? -16.264 13.639 19.680 1.00 87.06 79 HIS A CA 1
ATOM 597 C C . HIS A 1 79 ? -15.473 14.794 19.067 1.00 87.06 79 HIS A C 1
ATOM 599 O O . HIS A 1 79 ? -14.777 14.616 18.068 1.00 87.06 79 HIS A O 1
ATOM 605 N N . HIS A 1 80 ? -15.583 15.989 19.648 1.00 81.62 80 HIS A N 1
ATOM 606 C CA . HIS A 1 80 ? -15.060 17.217 19.040 1.00 81.62 80 HIS A CA 1
ATOM 607 C C . HIS A 1 80 ? -13.819 17.775 19.740 1.00 81.62 80 HIS A C 1
ATOM 609 O O . HIS A 1 80 ? -13.159 18.664 19.201 1.00 81.62 80 HIS A O 1
ATOM 615 N N . TYR A 1 81 ? -13.488 17.269 20.930 1.00 80.31 81 TYR A N 1
ATOM 616 C CA . TYR A 1 81 ? -12.426 17.821 21.763 1.00 80.31 81 TYR A CA 1
ATOM 617 C C . TYR A 1 81 ? -11.549 16.724 22.370 1.00 80.31 81 TYR A C 1
ATOM 619 O O . TYR A 1 81 ? -11.990 15.923 23.193 1.00 80.31 81 TYR A O 1
ATOM 627 N N . TYR A 1 82 ? -10.275 16.690 21.986 1.00 86.19 82 TYR A N 1
ATOM 628 C CA . TYR A 1 82 ? -9.331 15.766 22.601 1.00 86.19 82 TYR A CA 1
ATOM 629 C C . TYR A 1 82 ? -8.925 16.260 23.992 1.00 86.19 82 TYR A C 1
ATOM 631 O O . TYR A 1 82 ? -8.369 17.347 24.138 1.00 86.19 82 TYR A O 1
ATOM 639 N N . THR A 1 83 ? -9.126 15.418 25.000 1.00 87.44 83 THR A N 1
ATOM 640 C CA . THR A 1 83 ? -8.573 15.599 26.343 1.00 87.44 83 THR A CA 1
ATOM 641 C C . THR A 1 83 ? -8.300 14.234 26.970 1.00 87.44 83 THR A C 1
ATOM 643 O O . THR A 1 83 ? -9.110 13.326 26.792 1.00 87.44 83 THR A O 1
ATOM 646 N N . PRO A 1 84 ? -7.188 14.044 27.702 1.00 91.81 84 PRO A N 1
ATOM 647 C CA . PRO A 1 84 ? -6.914 12.803 28.426 1.00 91.81 84 PRO A CA 1
ATOM 648 C C . PRO A 1 84 ? -7.641 12.730 29.786 1.00 91.81 84 PRO A C 1
ATOM 650 O O . PRO A 1 84 ? -7.274 11.928 30.645 1.00 91.81 84 PRO A O 1
ATOM 653 N N . LYS A 1 85 ? -8.621 13.609 30.038 1.00 96.06 85 LYS A N 1
ATOM 654 C CA . LYS A 1 85 ? -9.351 13.738 31.309 1.00 96.06 85 LYS A CA 1
ATOM 655 C C . LYS A 1 85 ? -10.866 13.705 31.099 1.00 96.06 85 LYS A C 1
ATOM 657 O O . LYS A 1 85 ? -11.347 13.791 29.975 1.00 96.06 85 LYS A O 1
ATOM 662 N N . CYS A 1 86 ? -11.619 13.617 32.194 1.00 97.81 86 CYS A N 1
ATOM 663 C CA . CYS A 1 86 ? -13.041 13.949 32.189 1.00 97.81 86 CYS A CA 1
ATOM 664 C C . CYS A 1 86 ? -13.228 15.451 32.420 1.00 97.81 86 CYS A C 1
ATOM 666 O O . CYS A 1 86 ? -12.539 16.052 33.253 1.00 97.81 86 CYS A O 1
ATOM 668 N N . ALA A 1 87 ? -14.182 16.048 31.714 1.00 97.19 87 ALA A N 1
ATOM 669 C CA . ALA A 1 87 ? -14.464 17.471 31.787 1.00 97.19 87 ALA A CA 1
ATOM 670 C C . ALA A 1 87 ? -15.904 17.740 32.252 1.00 97.19 87 ALA A C 1
ATOM 672 O O . ALA A 1 87 ? -16.839 17.034 31.885 1.00 97.19 87 ALA A O 1
ATOM 673 N N . LEU A 1 88 ? -16.065 18.765 33.085 1.00 97.69 88 LEU A N 1
ATOM 674 C CA . LEU A 1 88 ? -17.321 19.191 33.698 1.00 97.69 88 LEU A CA 1
ATOM 675 C C . LEU A 1 88 ? -17.854 20.438 33.000 1.00 97.69 88 LEU A C 1
ATOM 677 O O . LEU A 1 88 ? -17.079 21.252 32.486 1.00 97.69 88 LEU A O 1
ATOM 681 N N . SER A 1 89 ? -19.169 20.632 33.018 1.00 95.50 89 SER A N 1
ATOM 682 C CA . SER A 1 89 ? -19.756 21.853 32.469 1.00 95.50 89 SER A CA 1
ATOM 683 C C . SER A 1 89 ? -19.542 23.062 33.383 1.00 95.50 89 SER A C 1
ATOM 685 O O . SER A 1 89 ? -19.599 22.967 34.608 1.00 95.50 89 SER A O 1
ATOM 687 N N . ARG A 1 90 ? -19.323 24.229 32.765 1.00 93.25 90 ARG A N 1
ATOM 688 C CA . ARG A 1 90 ? -19.388 25.540 33.435 1.00 93.25 90 ARG A CA 1
ATOM 689 C C . ARG A 1 90 ? -20.781 26.164 33.368 1.00 93.25 90 ARG A C 1
ATOM 691 O O . ARG A 1 90 ? -20.948 27.272 33.878 1.00 93.25 90 ARG A O 1
ATOM 698 N N . ALA A 1 91 ? -21.718 25.548 32.650 1.00 95.50 91 ALA A N 1
ATOM 699 C CA . ALA A 1 91 ? -23.083 26.033 32.571 1.00 95.50 91 ALA A CA 1
ATOM 700 C C . ALA A 1 91 ? -23.798 25.836 33.917 1.00 95.50 91 ALA A C 1
ATOM 702 O O . ALA A 1 91 ? -23.436 24.965 34.701 1.00 95.50 91 ALA A O 1
ATOM 703 N N . THR A 1 92 ? -24.817 26.646 34.172 1.00 96.44 92 THR A N 1
ATOM 704 C CA . THR A 1 92 ? -25.721 26.501 35.322 1.00 96.44 92 THR A CA 1
ATOM 705 C C . THR A 1 92 ? -26.994 25.747 34.933 1.00 96.44 92 THR A C 1
ATOM 707 O O . THR A 1 92 ? -27.694 25.196 35.779 1.00 96.44 92 THR A O 1
ATOM 710 N N . VAL A 1 93 ? -27.295 25.686 33.632 1.00 97.38 93 VAL A N 1
ATOM 711 C CA . VAL A 1 93 ? -28.474 25.017 33.080 1.00 97.38 93 VAL A CA 1
ATOM 712 C C . VAL A 1 93 ? -28.220 24.561 31.645 1.00 97.38 93 VAL A C 1
ATOM 714 O O . VAL A 1 93 ? -27.616 25.285 30.843 1.00 97.38 93 VAL A O 1
ATOM 717 N N . TYR A 1 94 ? -28.706 23.367 31.315 1.00 97.75 94 TYR A N 1
ATOM 718 C CA . TYR A 1 94 ? -28.823 22.872 29.946 1.00 97.75 94 TYR A CA 1
ATOM 719 C C . TYR A 1 94 ? -30.261 23.059 29.475 1.00 97.75 94 TYR A C 1
ATOM 721 O O . TYR A 1 94 ? -31.190 22.497 30.056 1.00 97.75 94 TYR A O 1
ATOM 729 N N . LYS A 1 95 ? -30.455 23.856 28.425 1.00 97.25 95 LYS A N 1
ATOM 730 C CA . LYS A 1 95 ? -31.784 24.066 27.849 1.00 97.25 95 LYS A CA 1
ATOM 731 C C . LYS A 1 95 ? -32.166 22.938 26.904 1.00 97.25 95 LYS A C 1
ATOM 733 O O . LYS A 1 95 ? -31.331 22.465 26.138 1.00 97.25 95 LYS A O 1
ATOM 738 N N . THR A 1 96 ? -33.445 22.577 26.902 1.00 96.62 96 THR A N 1
ATOM 739 C CA . THR A 1 96 ? -34.057 21.712 25.881 1.00 96.62 96 THR A CA 1
ATOM 740 C C . THR A 1 96 ? -35.385 22.326 25.427 1.00 96.62 96 THR A C 1
ATOM 742 O O . THR A 1 96 ? -35.943 23.149 26.156 1.00 96.62 96 THR A O 1
ATOM 745 N N . PRO A 1 97 ? -35.946 21.938 24.266 1.00 96.94 97 PRO A N 1
ATOM 746 C CA . PRO A 1 97 ? -37.248 22.453 23.838 1.00 96.94 97 PRO A CA 1
ATOM 747 C C . PRO A 1 97 ? -38.403 22.148 24.806 1.00 96.94 97 PRO A C 1
ATOM 749 O O . PRO A 1 97 ? -39.401 22.861 24.798 1.00 96.94 97 PRO A O 1
ATOM 752 N N . ILE A 1 98 ? -38.286 21.108 25.639 1.00 96.12 98 ILE A N 1
ATOM 753 C CA . ILE A 1 98 ? -39.394 20.570 26.453 1.00 96.12 98 ILE A CA 1
ATOM 754 C C . ILE A 1 98 ? -39.161 20.645 27.968 1.00 96.12 98 ILE A C 1
ATOM 756 O O . ILE A 1 98 ? -39.999 20.183 28.741 1.00 96.12 98 ILE A O 1
ATOM 760 N N . GLY A 1 99 ? -38.048 21.236 28.404 1.00 95.12 99 GLY A N 1
ATOM 761 C CA . GLY A 1 99 ? -37.736 21.430 29.818 1.00 95.12 99 GLY A CA 1
ATOM 762 C C . GLY A 1 99 ? -36.257 21.711 30.058 1.00 95.12 99 GLY A C 1
ATOM 763 O O . GLY A 1 99 ? -35.387 21.042 29.502 1.00 95.12 99 GLY A O 1
ATOM 764 N N . ASP A 1 100 ? -35.972 22.700 30.897 1.00 96.81 100 ASP A N 1
ATOM 765 C CA . ASP A 1 100 ? -34.607 23.057 31.278 1.00 96.81 100 ASP A CA 1
ATOM 766 C C . ASP A 1 100 ? -34.091 22.107 32.373 1.00 96.81 100 ASP A C 1
ATOM 768 O O . ASP A 1 100 ? -34.820 21.751 33.299 1.00 96.81 100 ASP A O 1
ATOM 772 N N . LEU A 1 101 ? -32.821 21.710 32.275 1.00 98.00 101 LEU A N 1
ATOM 773 C CA . LEU A 1 101 ? -32.157 20.804 33.212 1.00 98.00 101 LEU A CA 1
ATOM 774 C C . LEU A 1 101 ? -31.068 21.569 33.988 1.00 98.00 101 LEU A C 1
ATOM 776 O O . LEU A 1 101 ? -30.022 21.885 33.411 1.00 98.00 101 LEU A O 1
ATOM 780 N N . PRO A 1 102 ? -31.290 21.911 35.273 1.00 98.19 102 PRO A N 1
ATOM 781 C CA . PRO A 1 102 ? -30.314 22.650 36.071 1.00 98.19 102 PRO A CA 1
ATOM 782 C C . PRO A 1 102 ? -29.104 21.775 36.414 1.00 98.19 102 PRO A C 1
ATOM 784 O O . PRO A 1 102 ? -29.245 20.578 36.663 1.00 98.19 102 PRO A O 1
ATOM 787 N N . ILE A 1 103 ? -27.914 22.370 36.455 1.00 97.88 103 ILE A N 1
ATOM 788 C CA . ILE A 1 103 ? -26.676 21.668 36.812 1.00 97.88 103 ILE A CA 1
ATOM 789 C C . ILE A 1 103 ? -26.486 21.653 38.330 1.00 97.88 103 ILE A C 1
ATOM 791 O O . ILE A 1 103 ? -26.791 22.625 39.022 1.00 97.88 103 ILE A O 1
ATOM 795 N N . ASP A 1 104 ? -25.974 20.544 38.865 1.00 98.12 104 ASP A N 1
ATOM 796 C CA . ASP A 1 104 ? -25.533 20.474 40.257 1.00 98.12 104 ASP A CA 1
ATOM 797 C C . ASP A 1 104 ? -24.114 21.034 40.415 1.00 98.12 104 ASP A C 1
ATOM 799 O O . ASP A 1 104 ? -23.120 20.307 40.397 1.00 98.12 104 ASP A O 1
ATOM 803 N N . GLU A 1 105 ? -24.028 22.360 40.527 1.00 96.75 105 GLU A N 1
ATOM 804 C CA . GLU A 1 105 ? -22.759 23.092 40.625 1.00 96.75 105 GLU A CA 1
ATOM 805 C C . GLU A 1 105 ? -21.917 22.661 41.835 1.00 96.75 105 GLU A C 1
ATOM 807 O O . GLU A 1 105 ? -20.697 22.573 41.721 1.00 96.75 105 GLU A O 1
ATOM 812 N N . GLU A 1 106 ? -22.554 22.302 42.956 1.00 96.88 106 GLU A N 1
ATOM 813 C CA . GLU A 1 106 ? -21.855 21.831 44.160 1.00 96.88 106 GLU A CA 1
ATOM 814 C C . GLU A 1 106 ? -21.082 20.534 43.883 1.00 96.88 106 GLU A C 1
ATOM 816 O O . GLU A 1 106 ? -19.915 20.404 44.257 1.00 96.88 106 GLU A O 1
ATOM 821 N N . VAL A 1 107 ? -21.702 19.595 43.161 1.00 97.81 107 VAL A N 1
ATOM 822 C CA . VAL A 1 107 ? -21.048 18.337 42.773 1.00 97.81 107 VAL A CA 1
ATOM 823 C C . VAL A 1 107 ? -19.985 18.571 41.702 1.00 97.81 107 VAL A C 1
ATOM 825 O O . VAL A 1 107 ? -18.935 17.927 41.741 1.00 97.81 107 VAL A O 1
ATOM 828 N N . ASN A 1 108 ? -20.199 19.506 40.770 1.00 97.00 108 ASN A N 1
ATOM 829 C CA . ASN A 1 108 ? -19.156 19.888 39.815 1.00 97.00 108 ASN A CA 1
ATOM 830 C C . ASN A 1 108 ? -17.917 20.435 40.537 1.00 97.00 108 ASN A C 1
ATOM 832 O O . ASN A 1 108 ? -16.803 20.002 40.241 1.00 97.00 108 ASN A O 1
ATOM 836 N N . ASP A 1 109 ? -18.091 21.329 41.509 1.00 96.50 109 ASP A N 1
ATOM 837 C CA . ASP A 1 109 ? -16.979 21.879 42.284 1.00 96.50 109 ASP A CA 1
ATOM 838 C C . ASP A 1 109 ? -16.280 20.801 43.125 1.00 96.50 109 ASP A C 1
ATOM 840 O O . ASP A 1 109 ? -15.046 20.750 43.162 1.00 96.50 109 ASP A O 1
ATOM 844 N N . GLU A 1 110 ? -17.037 19.875 43.721 1.00 97.69 110 GLU A N 1
ATOM 845 C CA . GLU A 1 110 ? -16.487 18.724 44.442 1.00 97.69 110 GLU A CA 1
ATOM 846 C C . GLU A 1 110 ? -15.637 17.823 43.527 1.00 97.69 110 GLU A C 1
ATOM 848 O O . GLU A 1 110 ? -14.496 17.482 43.858 1.00 97.69 110 GLU A O 1
ATOM 853 N N . LEU A 1 111 ? -16.152 17.464 42.347 1.00 97.94 111 LEU A N 1
ATOM 854 C CA . LEU A 1 111 ? -15.417 16.672 41.358 1.00 97.94 111 LEU A CA 1
ATOM 855 C C . LEU A 1 111 ? -14.191 17.433 40.841 1.00 97.94 111 LEU A C 1
ATOM 857 O O . LEU A 1 111 ? -13.106 16.856 40.723 1.00 97.94 111 LEU A O 1
ATOM 861 N N . LYS A 1 112 ? -14.309 18.741 40.596 1.00 97.50 112 LYS A N 1
ATOM 862 C CA . LYS A 1 112 ? -13.199 19.597 40.164 1.00 97.50 112 LYS A CA 1
ATOM 863 C C . LYS A 1 112 ? -12.080 19.664 41.205 1.00 97.50 112 LYS A C 1
ATOM 865 O O . LYS A 1 112 ? -10.903 19.678 40.816 1.00 97.50 112 LYS A O 1
ATOM 870 N N . ALA A 1 113 ? -12.431 19.691 42.492 1.00 97.75 113 ALA A N 1
ATOM 871 C CA . ALA A 1 113 ? -11.499 19.760 43.616 1.00 97.75 113 ALA A CA 1
ATOM 872 C C . ALA A 1 113 ? -10.632 18.499 43.767 1.00 97.75 113 ALA A C 1
ATOM 874 O O . ALA A 1 113 ? -9.538 18.580 44.322 1.00 97.75 113 ALA A O 1
ATOM 875 N N . THR A 1 114 ? -11.044 17.359 43.198 1.00 96.88 114 THR A N 1
ATOM 876 C CA . THR A 1 114 ? -10.206 16.144 43.144 1.00 96.88 114 THR A CA 1
ATOM 877 C C . THR A 1 114 ? -8.911 16.332 42.342 1.00 96.88 114 THR A C 1
ATOM 879 O O . THR A 1 114 ? -8.006 15.511 42.433 1.00 96.88 114 THR A O 1
ATOM 882 N N . GLY A 1 115 ? -8.821 17.380 41.511 1.00 96.75 115 GLY A N 1
ATOM 883 C CA . GLY A 1 115 ? -7.676 17.644 40.633 1.00 96.75 115 GLY A CA 1
ATOM 884 C C . GLY A 1 115 ? -7.656 16.813 39.344 1.00 96.75 115 GLY A C 1
ATOM 885 O O . GLY A 1 115 ? -6.874 17.116 38.438 1.00 96.75 115 GLY A O 1
ATOM 886 N N . HIS A 1 116 ? -8.538 15.818 39.220 1.00 97.38 116 HIS A N 1
ATOM 887 C CA . HIS A 1 116 ? -8.610 14.941 38.050 1.00 97.38 116 HIS A CA 1
ATOM 888 C C . HIS A 1 116 ? -9.513 15.494 36.948 1.00 97.38 116 HIS A C 1
ATOM 890 O O . HIS A 1 116 ? -9.177 15.363 35.776 1.00 97.38 116 HIS A O 1
ATOM 896 N N . PHE A 1 117 ? -10.591 16.187 37.313 1.00 97.94 117 PHE A N 1
ATOM 897 C CA . PHE A 1 117 ? -11.508 16.789 36.349 1.00 97.94 117 PHE A CA 1
ATOM 898 C C . PHE A 1 117 ? -11.036 18.171 35.887 1.00 97.94 117 PHE A C 1
ATOM 900 O O . PHE A 1 117 ? -10.444 18.949 36.651 1.00 97.94 117 PHE A O 1
ATOM 907 N N . GLU A 1 118 ? -11.351 18.504 34.641 1.00 96.25 118 GLU A N 1
ATOM 908 C CA . GLU A 1 118 ? -11.236 19.856 34.094 1.00 96.25 118 GLU A CA 1
ATOM 909 C C . GLU A 1 118 ? -12.609 20.471 33.813 1.00 96.25 118 GLU A C 1
ATOM 911 O O . GLU A 1 118 ? -13.632 19.815 33.969 1.00 96.25 118 GLU A O 1
ATOM 916 N N . TYR A 1 119 ? -12.641 21.750 33.448 1.00 95.81 119 TYR A N 1
ATOM 917 C CA . TYR A 1 119 ? -13.873 22.406 33.020 1.00 95.81 119 TYR A CA 1
ATOM 918 C C . TYR A 1 119 ? -13.868 22.558 31.503 1.00 95.81 119 TYR A C 1
ATOM 920 O O . TYR A 1 119 ? -12.888 23.059 30.955 1.00 95.81 119 TYR A O 1
ATOM 928 N N . MET A 1 120 ? -14.976 22.203 30.859 1.00 92.00 120 MET A N 1
ATOM 929 C CA . MET A 1 120 ? -15.196 22.453 29.439 1.00 92.00 120 MET A CA 1
ATOM 930 C C . MET A 1 120 ? -15.371 23.949 29.169 1.00 92.00 120 MET A C 1
ATOM 932 O O . MET A 1 120 ? -15.996 24.678 29.950 1.00 92.00 120 MET A O 1
ATOM 936 N N . ASP A 1 121 ? -14.875 24.395 28.018 1.00 89.00 121 ASP A N 1
ATOM 937 C CA . ASP A 1 121 ? -15.326 25.650 27.427 1.00 89.00 121 ASP A CA 1
ATOM 938 C C . ASP A 1 121 ? -16.764 25.498 26.925 1.00 89.00 121 ASP A C 1
ATOM 940 O O . ASP A 1 121 ? -17.129 24.465 26.367 1.00 89.00 121 ASP A O 1
ATOM 944 N N . LEU A 1 122 ? -17.579 26.551 27.054 1.00 90.12 122 LEU A N 1
ATOM 945 C CA . LEU A 1 122 ? -18.997 26.499 26.665 1.00 90.12 122 LEU A CA 1
ATOM 946 C C . LEU A 1 122 ? -19.190 26.111 25.189 1.00 90.12 122 LEU A C 1
ATOM 948 O O . LEU A 1 122 ? -20.143 25.423 24.855 1.00 90.12 122 LEU A O 1
ATOM 952 N N . ARG A 1 123 ? -18.258 26.500 24.309 1.00 87.44 123 ARG A N 1
ATOM 953 C CA . ARG A 1 123 ? -18.288 26.111 22.890 1.00 87.44 123 ARG A CA 1
ATOM 954 C C . ARG A 1 123 ? -18.050 24.617 22.675 1.00 87.44 123 ARG A C 1
ATOM 956 O O . ARG A 1 123 ? -18.634 24.059 21.760 1.00 87.44 123 ARG A O 1
ATOM 963 N N . VAL A 1 124 ? -17.183 23.995 23.478 1.00 86.88 124 VAL A N 1
ATOM 964 C CA . VAL A 1 124 ? -16.939 22.544 23.428 1.00 86.88 124 VAL A CA 1
ATOM 965 C C . VAL A 1 124 ? -18.179 21.809 23.915 1.00 86.88 124 VAL A C 1
ATOM 967 O O . VAL A 1 124 ? -18.634 20.873 23.272 1.00 86.88 124 VAL A O 1
ATOM 970 N N . ASP A 1 125 ? -18.755 22.298 25.010 1.00 91.75 125 ASP A N 1
ATOM 971 C CA . ASP A 1 125 ? -19.974 21.756 25.596 1.00 91.75 125 ASP A CA 1
ATOM 972 C C . ASP A 1 125 ? -21.158 21.808 24.609 1.00 91.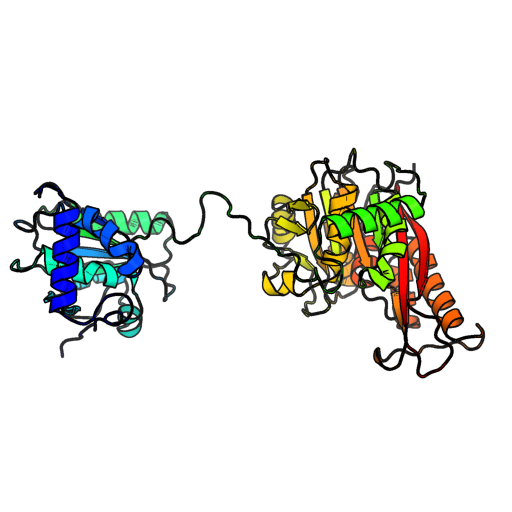75 125 ASP A C 1
ATOM 974 O O . ASP A 1 125 ? -21.837 20.809 24.386 1.00 91.75 125 ASP A O 1
ATOM 978 N N . GLU A 1 126 ? -21.370 22.951 23.947 1.00 90.88 126 GLU A N 1
ATOM 979 C CA . GLU A 1 126 ? -22.403 23.112 22.912 1.00 90.88 126 GLU A CA 1
ATOM 980 C C . GLU A 1 126 ? -22.086 22.351 21.615 1.00 90.88 126 GLU A C 1
ATOM 982 O O . GLU A 1 126 ? -23.010 21.967 20.905 1.00 90.88 126 GLU A O 1
ATOM 987 N N . ALA A 1 127 ? -20.818 22.118 21.273 1.00 87.12 127 ALA A N 1
ATOM 988 C CA . ALA A 1 127 ? -20.467 21.322 20.097 1.00 87.12 127 ALA A CA 1
ATOM 989 C C . ALA A 1 127 ? -20.706 19.820 20.313 1.00 87.12 127 ALA A C 1
ATOM 99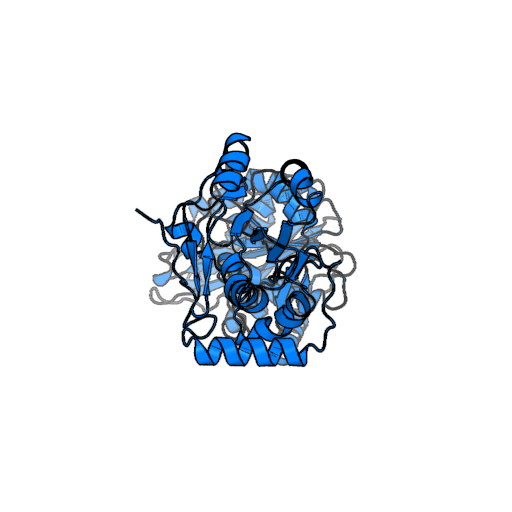1 O O . ALA A 1 127 ? -20.926 19.100 19.345 1.00 87.12 127 ALA A O 1
ATOM 992 N N . GLU A 1 128 ? -20.658 19.337 21.556 1.00 91.38 128 GLU A N 1
ATOM 993 C CA . GLU A 1 128 ? -20.830 17.918 21.850 1.00 91.38 128 GLU A CA 1
ATOM 994 C C . GLU A 1 128 ? -22.297 17.480 21.759 1.00 91.38 128 GLU A C 1
ATOM 996 O O . GLU A 1 128 ? -23.161 17.986 22.478 1.00 91.38 128 GLU A O 1
ATOM 1001 N N . HIS A 1 129 ? -22.570 16.484 20.918 1.00 92.25 129 HIS A N 1
ATOM 1002 C CA . HIS A 1 129 ? -23.910 15.935 20.713 1.00 92.25 129 HIS A CA 1
ATOM 1003 C C . HIS A 1 129 ? -24.198 14.716 21.598 1.00 92.25 129 HIS A C 1
ATOM 1005 O O . HIS A 1 129 ? -25.367 14.438 21.876 1.00 92.25 129 HIS A O 1
ATOM 1011 N N . SER A 1 130 ? -23.166 14.007 22.075 1.00 94.56 130 SER A N 1
ATOM 1012 C CA . SER A 1 130 ? -23.313 12.739 22.793 1.00 94.56 130 SER A CA 1
ATOM 1013 C C . SER A 1 130 ? -24.215 12.873 24.017 1.00 94.56 130 SER A C 1
ATOM 1015 O O . SER A 1 130 ? -25.199 12.151 24.172 1.00 94.56 130 SER A O 1
ATOM 1017 N N . MET A 1 131 ? -23.940 13.855 24.870 1.00 95.31 131 MET A N 1
ATOM 1018 C CA . MET A 1 131 ? -24.774 14.144 26.035 1.00 95.31 131 MET A CA 1
ATOM 1019 C C . MET A 1 131 ? -26.115 14.768 25.634 1.00 95.31 131 MET A C 1
ATOM 1021 O O . MET A 1 131 ? -27.136 14.472 26.255 1.00 95.31 131 MET A O 1
ATOM 1025 N N . GLU A 1 132 ? -26.139 15.602 24.589 1.00 96.56 132 GLU A N 1
ATOM 1026 C CA . GLU A 1 132 ? -27.340 16.340 24.187 1.00 96.56 132 GLU A CA 1
ATOM 1027 C C . GLU A 1 132 ? -28.493 15.425 23.776 1.00 96.56 132 GLU A C 1
ATOM 1029 O O . GLU A 1 132 ? -29.633 15.685 24.158 1.00 96.56 132 GLU A O 1
ATOM 1034 N N . MET A 1 133 ? -28.216 14.325 23.070 1.00 97.31 133 MET A N 1
ATOM 1035 C CA . MET A 1 133 ? -29.275 13.412 22.625 1.00 97.31 133 MET A CA 1
ATOM 1036 C C . MET A 1 133 ? -30.029 12.741 23.781 1.00 97.31 133 MET A C 1
ATOM 1038 O O . MET A 1 133 ? -31.164 12.297 23.601 1.00 97.31 133 MET A O 1
ATOM 1042 N N . HIS A 1 134 ? -29.457 12.710 24.986 1.00 98.12 134 HIS A N 1
ATOM 1043 C CA . HIS A 1 134 ? -30.143 12.206 26.174 1.00 98.12 134 HIS A CA 1
ATOM 1044 C C . HIS A 1 134 ? -31.028 13.272 26.839 1.00 98.12 134 HIS A C 1
ATOM 1046 O O . HIS A 1 134 ? -31.980 12.919 27.536 1.00 98.12 134 HIS A O 1
ATOM 1052 N N . LEU A 1 135 ? -30.756 14.567 26.638 1.00 98.12 135 LEU A N 1
ATOM 1053 C CA . LEU A 1 135 ? -31.401 15.644 27.397 1.00 98.12 135 LEU A CA 1
ATOM 1054 C C . LEU A 1 135 ? -32.924 15.710 27.200 1.00 98.12 135 LEU A C 1
ATOM 1056 O O . LEU A 1 135 ? -33.612 15.803 28.216 1.00 98.12 135 LEU A O 1
ATOM 1060 N N . PRO A 1 136 ? -33.496 15.610 25.979 1.00 98.31 136 PRO A N 1
ATOM 1061 C CA . PRO A 1 136 ? -34.951 15.602 25.828 1.00 98.31 136 PRO A CA 1
ATOM 1062 C C . PRO A 1 136 ? -35.617 14.409 26.526 1.00 98.31 136 PRO A C 1
ATOM 1064 O O . PRO A 1 136 ? -36.643 14.573 27.183 1.00 98.31 136 PRO A O 1
ATOM 1067 N N . TYR A 1 137 ? -35.015 13.218 26.466 1.00 98.31 137 TYR A N 1
ATOM 1068 C CA . TYR A 1 137 ? -35.505 12.056 27.212 1.00 98.31 137 TYR A CA 1
ATOM 1069 C C . TYR A 1 137 ? -35.494 12.288 28.723 1.00 98.31 137 TYR A C 1
ATOM 1071 O O . TYR A 1 137 ? -36.484 11.991 29.390 1.00 98.31 137 TYR A O 1
ATOM 1079 N N . LEU A 1 138 ? -34.410 12.852 29.262 1.00 98.06 138 LEU A N 1
ATOM 1080 C CA . LEU A 1 138 ? -34.316 13.192 30.682 1.00 98.06 138 LEU A CA 1
ATOM 1081 C C . LEU A 1 138 ? -35.357 14.254 31.070 1.00 98.06 138 LEU A C 1
ATOM 1083 O O . LEU A 1 138 ? -36.115 14.044 32.012 1.00 98.06 138 LEU A O 1
ATOM 1087 N N . ALA A 1 139 ? -35.467 15.346 30.310 1.00 97.94 139 ALA A N 1
ATOM 1088 C CA . ALA A 1 139 ? -36.473 16.384 30.539 1.00 97.94 139 ALA A CA 1
ATOM 1089 C C . ALA A 1 139 ? -37.904 15.817 30.513 1.00 97.94 139 ALA A C 1
ATOM 1091 O O . ALA A 1 139 ? -38.745 16.220 31.314 1.00 97.94 139 ALA A O 1
ATOM 1092 N N . LYS A 1 140 ? -38.171 14.842 29.633 1.00 97.62 140 LYS A N 1
ATOM 1093 C CA . LYS A 1 140 ? -39.479 14.194 29.513 1.00 97.62 140 LYS A CA 1
ATOM 1094 C C . LYS A 1 140 ? -39.782 13.229 30.659 1.00 97.62 140 LYS A C 1
ATOM 1096 O O . LYS A 1 140 ? -40.862 13.293 31.237 1.00 97.62 140 LYS A O 1
ATOM 1101 N N . VAL A 1 141 ? -38.856 12.326 30.981 1.00 97.00 141 VAL A N 1
ATOM 1102 C CA . VAL A 1 141 ? -39.050 11.300 32.023 1.00 97.00 141 VAL A CA 1
ATOM 1103 C C . VAL A 1 141 ? -39.148 11.924 33.412 1.00 97.00 141 VAL A C 1
ATOM 1105 O O . VAL A 1 141 ? -39.952 11.475 34.226 1.00 97.00 141 VAL A O 1
ATOM 1108 N N . PHE A 1 142 ? -38.365 12.970 33.672 1.00 96.81 142 PHE A N 1
ATOM 1109 C CA . PHE A 1 142 ? -38.333 13.667 34.957 1.00 96.81 142 PHE A CA 1
ATOM 1110 C C . PHE A 1 142 ? -39.233 14.910 34.986 1.00 96.81 142 PHE A C 1
ATOM 1112 O O . PHE A 1 142 ? -39.137 15.727 35.902 1.00 96.81 142 PHE A O 1
ATOM 1119 N N . GLN A 1 143 ? -40.138 15.063 34.015 1.00 95.88 143 GLN A N 1
ATOM 1120 C CA . GLN A 1 143 ? -41.086 16.171 33.988 1.00 95.88 143 GLN A CA 1
ATOM 1121 C C . GLN A 1 143 ? -41.922 16.190 35.281 1.00 95.88 143 GLN A C 1
ATOM 1123 O O . GLN A 1 143 ? -42.611 15.226 35.604 1.00 95.88 143 GLN A O 1
ATOM 1128 N N . GLY A 1 144 ? -41.864 17.302 36.020 1.00 94.94 144 GLY A N 1
ATOM 1129 C CA . GLY A 1 144 ? -42.557 17.462 37.305 1.00 94.94 144 GLY A CA 1
ATOM 1130 C C . GLY A 1 144 ? -41.770 17.001 38.539 1.00 94.94 144 GLY A C 1
ATOM 1131 O O . GLY A 1 144 ? -42.271 17.160 39.650 1.00 94.94 144 GLY A O 1
ATOM 1132 N N . TYR A 1 145 ? -40.543 16.496 38.373 1.00 96.31 145 TYR A N 1
ATOM 1133 C CA . TYR A 1 145 ? -39.653 16.101 39.468 1.00 96.31 145 TYR A CA 1
ATOM 1134 C C . TYR A 1 145 ? -38.465 17.070 39.587 1.00 96.31 145 TYR A C 1
ATOM 1136 O O . TYR A 1 145 ? -37.891 17.468 38.571 1.00 96.31 145 TYR A O 1
ATOM 1144 N N . PRO A 1 146 ? -38.065 17.472 40.808 1.00 93.94 146 PRO A N 1
ATOM 1145 C CA . PRO A 1 146 ? -36.920 18.352 41.004 1.00 93.94 146 PRO A CA 1
ATOM 1146 C C . PRO A 1 146 ? -35.613 17.563 40.851 1.00 93.94 146 PRO A C 1
ATOM 1148 O O . PRO A 1 146 ? -35.136 16.944 41.802 1.00 93.94 146 PRO A O 1
ATOM 1151 N N . VAL A 1 147 ? -35.025 17.602 39.655 1.00 97.00 147 VAL A N 1
ATOM 1152 C CA . VAL A 1 147 ? -33.743 16.948 39.359 1.00 97.00 147 VAL A CA 1
ATOM 1153 C C . VAL A 1 147 ? -32.676 17.950 38.944 1.00 97.00 147 VAL A C 1
ATOM 1155 O O . VAL A 1 147 ? -32.964 18.928 38.256 1.00 97.00 147 VAL A O 1
ATOM 1158 N N . LYS A 1 148 ? -31.429 17.678 39.334 1.00 98.38 148 LYS A N 1
ATOM 1159 C CA . LYS A 1 148 ? -30.238 18.340 38.792 1.00 98.38 148 LYS A CA 1
ATOM 1160 C C . LYS A 1 148 ? -29.390 17.354 37.993 1.00 98.38 148 LYS A C 1
ATOM 1162 O O . LYS A 1 148 ? -29.378 16.161 38.297 1.00 98.38 148 LYS A O 1
ATOM 1167 N N . ILE A 1 149 ? -28.654 17.838 36.999 1.00 98.62 149 ILE A N 1
ATOM 1168 C CA . ILE A 1 149 ? -27.731 17.023 36.203 1.00 98.62 149 ILE A CA 1
ATOM 1169 C C . ILE A 1 149 ? -26.267 17.335 36.539 1.00 98.62 149 ILE A C 1
ATOM 1171 O O . ILE A 1 149 ? -25.921 18.457 36.894 1.00 98.62 149 ILE A O 1
ATOM 1175 N N . VAL A 1 150 ? -25.399 16.341 36.385 1.00 98.56 150 VAL A N 1
ATOM 1176 C CA . VAL A 1 150 ? -23.937 16.452 36.462 1.00 98.56 150 VAL A CA 1
ATOM 1177 C C . VAL A 1 150 ? -23.387 15.971 35.115 1.00 98.56 150 VAL A C 1
ATOM 1179 O O . VAL A 1 150 ? -23.179 14.766 34.945 1.00 98.56 150 VAL A O 1
ATOM 1182 N N . PRO A 1 151 ? -23.234 16.866 34.118 1.00 98.06 151 PRO A N 1
ATOM 1183 C CA . PRO A 1 151 ? -22.692 16.513 32.810 1.00 98.06 151 PRO A CA 1
ATOM 1184 C C . PRO A 1 151 ? -21.185 16.274 32.904 1.00 98.06 151 PRO A C 1
ATOM 1186 O O . PRO A 1 151 ? -20.433 17.147 33.349 1.00 98.06 151 PRO A O 1
ATOM 1189 N N . ILE A 1 152 ? -20.754 15.094 32.472 1.00 98.25 152 ILE A N 1
ATOM 1190 C CA . ILE A 1 152 ? -19.363 14.656 32.472 1.00 98.25 152 ILE A CA 1
ATOM 1191 C C . ILE A 1 152 ? -19.011 14.220 31.051 1.00 98.25 152 ILE A C 1
ATOM 1193 O O . ILE A 1 152 ? -19.398 13.143 30.594 1.00 98.25 152 ILE A O 1
ATOM 1197 N N . LEU A 1 153 ? -18.228 15.050 30.371 1.00 97.12 153 LEU A N 1
ATOM 1198 C CA . LEU A 1 153 ? -17.619 14.693 29.101 1.00 97.12 153 LEU A CA 1
ATOM 1199 C C . LEU A 1 153 ? -16.438 13.760 29.362 1.00 97.12 153 LEU A C 1
ATOM 1201 O O . LEU A 1 153 ? -15.483 14.131 30.046 1.00 97.12 153 LEU A O 1
ATOM 1205 N N . VAL A 1 154 ? -16.502 12.552 28.822 1.00 97.06 154 VAL A N 1
ATOM 1206 C CA . VAL A 1 154 ? -15.469 11.528 28.965 1.00 97.06 154 VAL A CA 1
ATOM 1207 C C . VAL A 1 154 ? -14.487 11.658 27.801 1.00 97.06 154 VAL A C 1
ATOM 1209 O O . VAL A 1 154 ? -14.850 11.462 26.641 1.00 97.06 154 VAL A O 1
ATOM 1212 N N . GLY A 1 155 ? -13.247 12.038 28.112 1.00 93.88 155 GLY A N 1
ATOM 1213 C CA . GLY A 1 155 ? -12.168 12.176 27.137 1.00 93.88 155 GLY A CA 1
ATOM 1214 C C . GLY A 1 155 ? -11.543 10.848 26.695 1.00 93.88 155 GLY A C 1
ATOM 1215 O O . GLY A 1 155 ? -12.069 9.765 26.933 1.00 93.88 155 GLY A O 1
ATOM 1216 N N . ALA A 1 156 ? -10.369 10.938 26.073 1.00 91.88 156 ALA A N 1
ATOM 1217 C CA . ALA A 1 156 ? -9.552 9.798 25.665 1.00 91.88 156 ALA A CA 1
ATOM 1218 C C . ALA A 1 156 ? -8.753 9.257 26.864 1.00 91.88 156 ALA A C 1
ATOM 1220 O O . ALA A 1 156 ? -7.606 9.645 27.098 1.00 91.88 156 ALA A O 1
ATOM 1221 N N . LEU A 1 157 ? -9.387 8.401 27.662 1.00 92.31 157 LEU A N 1
ATOM 1222 C CA . LEU A 1 157 ? -8.821 7.865 28.899 1.00 92.31 157 LEU A CA 1
ATOM 1223 C C . LEU A 1 157 ? -7.979 6.600 28.657 1.00 92.31 157 LEU A C 1
ATOM 1225 O O . LEU A 1 157 ? -8.272 5.804 27.771 1.00 92.31 157 LEU A O 1
ATOM 1229 N N . SER A 1 158 ? -6.941 6.394 29.476 1.00 92.12 158 SER A N 1
ATOM 1230 C CA . SER A 1 158 ? -6.284 5.082 29.613 1.00 92.12 158 SER A CA 1
ATOM 1231 C C . SER A 1 158 ? -7.083 4.174 30.555 1.00 92.12 158 SER A C 1
ATOM 1233 O O . SER A 1 158 ? -7.833 4.682 31.388 1.00 92.12 158 SER A O 1
ATOM 1235 N N . ALA A 1 159 ? -6.856 2.857 30.521 1.00 91.69 159 ALA A N 1
ATOM 1236 C CA . ALA A 1 159 ? -7.513 1.909 31.431 1.00 91.69 159 ALA A CA 1
ATOM 1237 C C . ALA A 1 159 ? -7.295 2.256 32.920 1.00 91.69 159 ALA A C 1
ATOM 1239 O O . ALA A 1 159 ? -8.200 2.149 33.750 1.00 91.69 159 ALA A O 1
ATOM 1240 N N . GLU A 1 160 ? -6.102 2.736 33.281 1.00 94.25 160 GLU A N 1
ATOM 1241 C CA . GLU A 1 160 ? -5.799 3.195 34.641 1.00 94.25 160 GLU A CA 1
ATOM 1242 C C . GLU A 1 160 ? -6.613 4.440 35.012 1.00 94.25 160 GLU A C 1
ATOM 1244 O O . GLU A 1 160 ? -7.064 4.577 36.154 1.00 94.25 160 GLU A O 1
ATOM 1249 N N . SER A 1 161 ? -6.804 5.339 34.044 1.00 94.56 161 SER A N 1
ATOM 1250 C CA . SER A 1 161 ? -7.575 6.570 34.211 1.00 94.56 161 SER A CA 1
ATOM 1251 C C . SER A 1 161 ? -9.072 6.267 34.310 1.00 94.56 161 SER A C 1
ATOM 1253 O O . SER A 1 161 ? -9.738 6.801 35.192 1.00 94.56 161 SER A O 1
ATOM 1255 N N . GLU A 1 162 ? -9.599 5.358 33.489 1.00 95.56 162 GLU A N 1
ATOM 1256 C CA . GLU A 1 162 ? -10.975 4.849 33.589 1.00 95.56 162 GLU A CA 1
ATOM 1257 C C . GLU A 1 162 ? -11.244 4.259 34.978 1.00 95.56 162 GLU A C 1
ATOM 1259 O O . GLU A 1 162 ? -12.200 4.649 35.652 1.00 95.56 162 GLU A O 1
ATOM 1264 N N . ALA A 1 163 ? -10.348 3.391 35.462 1.00 96.12 163 ALA A N 1
ATOM 1265 C CA . ALA A 1 163 ? -10.452 2.811 36.798 1.00 96.12 163 ALA A CA 1
ATOM 1266 C C . ALA A 1 163 ? -10.401 3.882 37.903 1.00 96.12 163 ALA A C 1
ATOM 1268 O O . ALA A 1 163 ? -11.070 3.755 38.931 1.00 96.12 163 ALA A O 1
ATOM 1269 N N . LEU A 1 164 ? -9.613 4.943 37.713 1.00 97.31 164 LEU A N 1
ATOM 1270 C CA . LEU A 1 164 ? -9.563 6.081 38.627 1.00 97.31 164 LEU A CA 1
ATOM 1271 C C . LEU A 1 164 ? -10.891 6.844 38.668 1.00 97.31 164 LEU A C 1
ATOM 1273 O O . LEU A 1 164 ? -11.424 7.034 39.760 1.00 97.31 164 LEU A O 1
ATOM 1277 N N . TYR A 1 165 ? -11.449 7.247 37.524 1.00 97.56 165 TYR A N 1
ATOM 1278 C CA . TYR A 1 165 ? -12.740 7.945 37.495 1.00 97.56 165 TYR A CA 1
ATOM 1279 C C . TYR A 1 165 ? -13.873 7.073 38.037 1.00 97.56 165 TYR A C 1
ATOM 1281 O O . TYR A 1 165 ? -14.714 7.578 38.779 1.00 97.56 165 TYR A O 1
ATOM 1289 N N . GLY A 1 166 ? -13.842 5.762 37.773 1.00 96.06 166 GLY A N 1
ATOM 1290 C CA . GLY A 1 166 ? -14.757 4.801 38.389 1.00 96.06 166 GLY A CA 1
ATOM 1291 C C . GLY A 1 166 ? -14.711 4.852 39.919 1.00 96.06 166 GLY A C 1
ATOM 1292 O O . GLY A 1 166 ? -15.753 4.947 40.561 1.00 96.06 166 GLY A O 1
ATOM 1293 N N . ARG A 1 167 ? -13.513 4.893 40.521 1.00 97.06 167 ARG A N 1
ATOM 1294 C CA . ARG A 1 167 ? -13.361 5.049 41.981 1.00 97.06 167 ARG A CA 1
ATOM 1295 C C . ARG A 1 167 ? -13.844 6.406 42.492 1.00 97.06 167 ARG A C 1
ATOM 1297 O O . ARG A 1 167 ? -14.450 6.460 43.557 1.00 97.06 167 ARG A O 1
ATOM 1304 N N . LEU A 1 168 ? -13.586 7.490 41.759 1.00 97.19 168 LEU A N 1
ATOM 1305 C CA . LEU A 1 168 ? -14.035 8.834 42.150 1.00 97.19 168 LEU A CA 1
ATOM 1306 C C . LEU A 1 168 ? -15.565 8.956 42.132 1.00 97.19 168 LEU A C 1
ATOM 1308 O O . LEU A 1 168 ? -16.132 9.646 42.981 1.00 97.19 168 LEU A O 1
ATOM 1312 N N . LEU A 1 169 ? -16.223 8.281 41.184 1.00 96.69 169 LEU A N 1
ATOM 1313 C CA . LEU A 1 169 ? -17.675 8.308 41.028 1.00 96.69 169 LEU A CA 1
ATOM 1314 C C . LEU A 1 169 ? -18.411 7.262 41.883 1.00 96.69 169 LEU A C 1
ATOM 1316 O O . LEU A 1 169 ? -19.597 7.443 42.150 1.00 96.69 169 LEU A O 1
ATOM 1320 N N . ALA A 1 170 ? -17.725 6.216 42.359 1.00 95.56 170 ALA A N 1
ATOM 1321 C CA . ALA A 1 170 ? -18.323 5.097 43.096 1.00 95.56 170 ALA A CA 1
ATOM 1322 C C . ALA A 1 170 ? -19.193 5.536 44.287 1.00 95.56 170 ALA A C 1
ATOM 1324 O O . ALA A 1 170 ? -20.315 5.065 44.426 1.00 95.56 170 ALA A O 1
ATOM 1325 N N . LYS A 1 171 ? -18.741 6.515 45.082 1.00 94.19 171 LYS A N 1
ATOM 1326 C CA . LYS A 1 171 ? -19.511 7.025 46.233 1.00 94.19 171 LYS A CA 1
ATOM 1327 C C . LYS A 1 171 ? -20.882 7.607 45.860 1.00 94.19 171 LYS A C 1
ATOM 1329 O O . LYS A 1 171 ? -21.777 7.650 46.695 1.00 94.19 171 LYS A O 1
ATOM 1334 N N . TYR A 1 172 ? -21.049 8.080 44.623 1.00 96.25 172 TYR A N 1
ATOM 1335 C CA . TYR A 1 172 ? -22.331 8.595 44.145 1.00 96.25 172 TYR A CA 1
ATOM 1336 C C . TYR A 1 172 ? -23.249 7.475 43.656 1.00 96.25 172 TYR A C 1
ATOM 1338 O O . TYR A 1 172 ? -24.458 7.676 43.619 1.00 96.25 172 TYR A O 1
ATOM 1346 N N . VAL A 1 173 ? -22.714 6.303 43.309 1.00 93.00 173 VAL A N 1
ATOM 1347 C CA . VAL A 1 173 ? -23.520 5.114 42.991 1.00 93.00 173 VAL A CA 1
ATOM 1348 C C . VAL A 1 173 ? -24.237 4.601 44.246 1.00 93.00 173 VAL A C 1
ATOM 1350 O O . VAL A 1 173 ? -25.391 4.183 44.159 1.00 93.00 173 VAL A O 1
ATOM 1353 N N . ASP A 1 174 ? -23.590 4.705 45.410 1.00 90.56 174 ASP A N 1
ATOM 1354 C CA . ASP A 1 174 ? -24.126 4.226 46.692 1.00 90.56 174 ASP A CA 1
ATOM 1355 C C . ASP A 1 174 ? -25.352 5.023 47.183 1.00 90.56 174 ASP A C 1
ATOM 1357 O O . ASP A 1 174 ? -26.219 4.481 47.872 1.00 90.56 174 ASP A O 1
ATOM 1361 N N . ASP A 1 175 ? -25.469 6.307 46.827 1.00 94.38 175 ASP A N 1
ATOM 1362 C CA . ASP A 1 175 ? -26.620 7.133 47.207 1.00 94.38 175 ASP A CA 1
ATOM 1363 C C . ASP A 1 175 ? -27.831 6.808 46.332 1.00 94.38 175 ASP A C 1
ATOM 1365 O O . ASP A 1 175 ? -27.815 7.000 45.114 1.00 94.38 175 ASP A O 1
ATOM 1369 N N . SER A 1 176 ? -28.918 6.364 46.975 1.00 92.00 176 SER A N 1
ATOM 1370 C CA . SER A 1 176 ? -30.148 5.941 46.308 1.00 92.00 176 SER A CA 1
ATOM 1371 C C . SER A 1 176 ? -30.844 6.995 45.437 1.00 92.00 176 SER A C 1
ATOM 1373 O O . SER A 1 176 ? -31.659 6.643 44.585 1.00 92.00 176 SER A O 1
ATOM 1375 N N . LYS A 1 177 ? -30.499 8.272 45.628 1.00 95.44 177 LYS A N 1
ATOM 1376 C CA . LYS A 1 177 ? -31.096 9.405 44.914 1.00 95.44 177 LYS A CA 1
ATOM 1377 C C . LYS A 1 177 ? -30.376 9.784 43.625 1.00 95.44 177 LYS A C 1
ATOM 1379 O O . LYS A 1 177 ? -30.850 10.654 42.888 1.00 95.44 177 LYS A O 1
ATOM 1384 N N . ASN A 1 178 ? -29.236 9.154 43.354 1.00 97.38 178 ASN A N 1
ATOM 1385 C CA . ASN A 1 178 ? -28.456 9.396 42.149 1.00 97.38 178 ASN A CA 1
ATOM 1386 C C . ASN A 1 178 ? -28.838 8.404 41.041 1.00 97.38 178 ASN A C 1
ATOM 1388 O O . ASN A 1 178 ? -29.129 7.233 41.292 1.00 97.38 178 ASN A O 1
ATOM 1392 N N . PHE A 1 179 ? -28.798 8.869 39.801 1.00 98.06 179 PHE A N 1
ATOM 1393 C CA . PHE A 1 179 ? -29.059 8.079 38.605 1.00 98.06 179 PHE A CA 1
ATOM 1394 C C . PHE A 1 179 ? -27.957 8.313 37.572 1.00 98.06 179 PHE A C 1
ATOM 1396 O O . PHE A 1 179 ? -27.465 9.432 37.449 1.00 98.06 179 PHE A O 1
ATOM 1403 N N . PHE A 1 180 ? -27.573 7.287 36.813 1.00 98.12 180 PHE A N 1
ATOM 1404 C CA . PHE A 1 180 ? -26.521 7.392 35.796 1.00 98.12 180 PHE A CA 1
ATOM 1405 C C . PHE A 1 180 ? -27.091 7.232 34.386 1.00 98.12 180 PHE A C 1
ATOM 1407 O O . PHE A 1 180 ? -27.614 6.182 34.032 1.00 98.12 180 PHE A O 1
ATOM 1414 N N . SER A 1 181 ? -26.968 8.268 33.561 1.00 98.06 181 SER A N 1
ATOM 1415 C CA . SER A 1 181 ? -27.307 8.239 32.139 1.00 98.06 181 SER A CA 1
ATOM 1416 C C . SER A 1 181 ? -26.013 8.180 31.336 1.00 98.06 181 SER A C 1
ATOM 1418 O O . SER A 1 181 ? -25.278 9.164 31.270 1.00 98.06 181 SER A O 1
ATOM 1420 N N . VAL A 1 182 ? -25.700 7.018 30.766 1.00 97.69 182 VAL A N 1
ATOM 1421 C CA . VAL A 1 182 ? -24.477 6.800 29.987 1.00 97.69 182 VAL A CA 1
ATOM 1422 C C . VAL A 1 182 ? -24.823 6.831 28.507 1.00 97.69 182 VAL A C 1
ATOM 1424 O O . VAL A 1 182 ? -25.545 5.981 27.991 1.00 97.69 182 VAL A O 1
ATOM 1427 N N . SER A 1 183 ? -24.306 7.838 27.828 1.00 96.44 183 SER A N 1
ATOM 1428 C CA . SER A 1 183 ? -24.471 8.052 26.405 1.00 96.44 183 SER A CA 1
ATOM 1429 C C . SER A 1 183 ? -23.411 7.284 25.627 1.00 96.44 183 SER A C 1
ATOM 1431 O O . SER A 1 183 ? -22.216 7.550 25.749 1.00 96.44 183 SER A O 1
ATOM 1433 N N . SER A 1 184 ? -23.841 6.300 24.841 1.00 92.62 184 SER A N 1
ATOM 1434 C CA . SER A 1 184 ? -22.954 5.459 24.044 1.00 92.62 184 SER A CA 1
ATOM 1435 C C . SER A 1 184 ? -23.700 4.842 22.871 1.00 92.62 184 SER A C 1
ATOM 1437 O O . SER A 1 184 ? -24.705 4.161 23.056 1.00 92.62 184 SER A O 1
ATOM 1439 N N . ASP A 1 185 ? -23.151 4.993 21.669 1.00 84.19 185 ASP A N 1
ATOM 1440 C CA . ASP A 1 185 ? -23.670 4.313 20.483 1.00 84.19 185 ASP A CA 1
ATOM 1441 C C . ASP A 1 185 ? -23.267 2.827 20.402 1.00 84.19 185 ASP A C 1
ATOM 1443 O O . ASP A 1 185 ? -23.655 2.167 19.442 1.00 84.19 185 ASP A O 1
ATOM 1447 N N . PHE A 1 186 ? -22.554 2.273 21.406 1.00 70.88 186 PHE A N 1
ATOM 1448 C CA . PHE A 1 186 ? -21.834 0.978 21.434 1.00 70.88 186 PHE A CA 1
ATOM 1449 C C . PHE A 1 186 ? -20.849 0.785 20.270 1.00 70.88 186 PHE A C 1
ATOM 1451 O O . PHE A 1 186 ? -19.685 0.457 20.481 1.00 70.88 186 PHE A O 1
ATOM 1458 N N . CYS A 1 187 ? -21.312 1.012 19.047 1.00 50.41 187 CYS A N 1
ATOM 1459 C CA . CYS A 1 187 ? -20.579 1.043 17.807 1.00 50.41 187 CYS A CA 1
ATOM 1460 C C . CYS A 1 187 ? -20.900 2.345 17.052 1.00 50.41 187 CYS A C 1
ATOM 1462 O O . CYS A 1 187 ? -21.870 2.434 16.305 1.00 50.41 187 CYS A O 1
ATOM 1464 N N . HIS A 1 188 ? -19.999 3.319 17.149 1.00 48.28 188 HIS A N 1
ATOM 1465 C CA . HIS A 1 188 ? -19.552 3.983 15.924 1.00 48.28 188 HIS A CA 1
ATOM 1466 C C . HIS A 1 188 ? -18.715 2.939 15.188 1.00 48.28 188 HIS A C 1
ATOM 1468 O O . HIS A 1 188 ? -17.951 2.240 15.853 1.00 48.28 188 HIS A O 1
ATOM 1474 N N . TRP A 1 189 ? -18.874 2.735 13.879 1.00 33.88 189 TRP A N 1
ATOM 1475 C CA . TRP A 1 189 ? -18.086 1.733 13.142 1.00 33.88 189 TRP A CA 1
ATOM 1476 C C . TRP A 1 189 ? -16.590 1.804 13.532 1.00 33.88 189 TRP A C 1
ATOM 1478 O O . TRP A 1 189 ? -15.894 2.738 13.138 1.00 33.88 189 TRP A O 1
ATOM 1488 N N . GLY A 1 190 ? -16.112 0.837 14.338 1.00 33.84 190 GLY A N 1
ATOM 1489 C CA . GLY A 1 190 ? -14.784 0.898 14.961 1.00 33.84 190 GLY A CA 1
ATOM 1490 C C . GLY A 1 190 ? -14.482 -0.140 16.061 1.00 33.84 190 GLY A C 1
ATOM 1491 O O . GLY A 1 190 ? -14.570 0.155 17.245 1.00 33.84 190 GLY A O 1
ATOM 1492 N N . SER A 1 191 ? -13.973 -1.306 15.642 1.00 41.19 191 SER A N 1
ATOM 1493 C CA . SER A 1 191 ? -13.156 -2.287 16.399 1.00 41.19 191 SER A CA 1
ATOM 1494 C C . SER A 1 191 ? -13.837 -3.293 17.355 1.00 41.19 191 SER A C 1
ATOM 1496 O O . SER A 1 191 ? -14.017 -3.056 18.542 1.00 41.19 191 SER A O 1
ATOM 1498 N N . SER A 1 192 ? -14.093 -4.497 16.825 1.00 38.59 192 SER A N 1
ATOM 1499 C CA . SER A 1 192 ? -13.828 -5.792 17.504 1.00 38.59 192 SER A CA 1
ATOM 1500 C C . SER A 1 192 ? -13.927 -7.004 16.556 1.00 38.59 192 SER A C 1
ATOM 1502 O O . SER A 1 192 ? -13.533 -8.109 16.911 1.00 38.59 192 SER A O 1
ATOM 1504 N N . SER A 1 193 ? -14.290 -6.791 15.291 1.00 39.94 193 SER A N 1
ATOM 1505 C CA . SER A 1 193 ? -13.607 -7.436 14.162 1.00 39.94 193 SER A CA 1
ATOM 1506 C C . SER A 1 193 ? -12.729 -6.368 13.502 1.00 39.94 193 SER A C 1
ATOM 1508 O O . SER A 1 193 ? -13.122 -5.197 13.479 1.00 39.94 193 SER A O 1
ATOM 1510 N N . LYS A 1 194 ? -11.520 -6.700 13.028 1.00 45.66 194 LYS A N 1
ATOM 1511 C CA . LYS A 1 194 ? -10.784 -5.810 12.115 1.00 45.66 194 LYS A CA 1
ATOM 1512 C C . LYS A 1 194 ? -11.699 -5.588 10.911 1.00 45.66 194 LYS A C 1
ATOM 1514 O O . LYS A 1 194 ? -11.802 -6.452 10.052 1.00 45.66 194 LYS A O 1
ATOM 1519 N N . MET A 1 195 ? -12.425 -4.474 10.892 1.00 48.19 195 MET A N 1
ATOM 1520 C CA . MET A 1 195 ? -13.066 -4.010 9.674 1.00 48.19 195 MET A CA 1
ATOM 1521 C C . MET A 1 195 ? -11.956 -3.819 8.660 1.00 48.19 195 MET A C 1
ATOM 1523 O O . MET A 1 195 ? -10.990 -3.103 8.949 1.00 48.19 195 MET A O 1
ATOM 1527 N N . ASP A 1 196 ? -12.086 -4.473 7.512 1.00 59.75 196 ASP A N 1
ATOM 1528 C CA . ASP A 1 196 ? -11.069 -4.371 6.492 1.00 59.75 196 ASP A CA 1
ATOM 1529 C C . ASP A 1 196 ? -10.898 -2.905 6.089 1.00 59.75 196 ASP A C 1
ATOM 1531 O O . ASP A 1 196 ? -11.819 -2.266 5.571 1.00 59.75 196 ASP A O 1
ATOM 1535 N N . LYS A 1 197 ? -9.711 -2.345 6.336 1.00 86.25 197 LYS A N 1
ATOM 1536 C CA . LYS A 1 197 ? -9.336 -1.061 5.748 1.00 86.25 197 LYS A CA 1
ATOM 1537 C C . LYS A 1 197 ? -9.057 -1.366 4.286 1.00 86.25 197 LYS A C 1
ATOM 1539 O O . LYS A 1 197 ? -7.993 -1.862 3.942 1.00 86.25 197 LYS A O 1
ATOM 1544 N N . ILE A 1 198 ? -10.057 -1.163 3.443 1.00 94.69 198 ILE A N 1
ATOM 1545 C CA . ILE A 1 198 ? -9.997 -1.535 2.033 1.00 94.69 198 ILE A CA 1
ATOM 1546 C C . ILE A 1 198 ? -9.331 -0.416 1.237 1.00 94.69 198 ILE A C 1
ATOM 1548 O O . ILE A 1 198 ? -9.839 0.705 1.227 1.00 94.69 198 ILE A O 1
ATOM 1552 N N . ARG A 1 199 ? -8.262 -0.739 0.503 1.00 97.75 199 ARG A N 1
ATOM 1553 C CA . ARG A 1 199 ? -7.822 0.074 -0.637 1.00 97.75 199 ARG A CA 1
ATOM 1554 C C . ARG A 1 199 ? -8.607 -0.346 -1.874 1.00 97.75 199 ARG A C 1
ATOM 1556 O O . ARG A 1 199 ? -8.548 -1.511 -2.280 1.00 97.75 199 ARG A O 1
ATOM 1563 N N . LYS A 1 200 ? -9.347 0.587 -2.469 1.00 97.38 200 LYS A N 1
ATOM 1564 C CA . LYS A 1 200 ? -10.123 0.339 -3.691 1.00 97.38 200 LYS A CA 1
ATOM 1565 C C . LYS A 1 200 ? -9.207 0.262 -4.925 1.00 97.38 200 LYS A C 1
ATOM 1567 O O . LYS A 1 200 ? -8.133 0.864 -4.913 1.00 97.38 200 LYS A O 1
ATOM 1572 N N . PRO A 1 201 ? -9.629 -0.434 -5.998 1.00 97.38 201 PRO A N 1
ATOM 1573 C CA . PRO A 1 201 ? -8.956 -0.388 -7.294 1.00 97.38 201 PRO A CA 1
ATOM 1574 C C . PRO A 1 201 ? -9.281 0.943 -7.990 1.00 97.38 201 PRO A C 1
ATOM 1576 O O . PRO A 1 201 ? -10.111 1.008 -8.894 1.00 97.38 201 PRO A O 1
ATOM 1579 N N . SER A 1 202 ? -8.705 2.037 -7.496 1.00 97.19 202 SER A N 1
ATOM 1580 C CA . SER A 1 202 ? -9.031 3.413 -7.894 1.00 97.19 202 SER A CA 1
ATOM 1581 C C . SER A 1 202 ? -8.699 3.737 -9.353 1.00 97.19 202 SER A C 1
ATOM 1583 O O . SER A 1 202 ? -9.240 4.705 -9.888 1.00 97.19 202 SER A O 1
ATOM 1585 N N . HIS A 1 203 ? -7.858 2.932 -10.005 1.00 97.44 203 HIS A N 1
ATOM 1586 C CA . HIS A 1 203 ? -7.456 3.100 -11.402 1.00 97.44 203 HIS A CA 1
ATOM 1587 C C . HIS A 1 203 ? -8.147 2.109 -12.358 1.00 97.44 203 HIS A C 1
ATOM 1589 O O . HIS A 1 203 ? -7.945 2.184 -13.577 1.00 97.44 203 HIS A O 1
ATOM 1595 N N . ALA A 1 204 ? -8.993 1.210 -11.841 1.00 97.56 204 ALA A N 1
ATOM 1596 C CA . ALA A 1 204 ? -9.861 0.376 -12.666 1.00 97.56 204 ALA A CA 1
ATOM 1597 C C . ALA A 1 204 ? -10.850 1.240 -13.471 1.00 97.56 204 ALA A C 1
ATOM 1599 O O . ALA A 1 204 ? -11.295 2.295 -13.021 1.00 97.56 204 ALA A O 1
ATOM 1600 N N . GLY A 1 205 ? -11.157 0.816 -14.695 1.00 96.38 205 GLY A N 1
ATOM 1601 C CA . GLY A 1 205 ? -12.012 1.541 -15.640 1.00 96.38 205 GLY A CA 1
ATOM 1602 C C . GLY A 1 205 ? -11.286 2.645 -16.420 1.00 96.38 205 GLY A C 1
ATOM 1603 O O . GLY A 1 205 ? -11.865 3.230 -17.333 1.00 96.38 205 GLY A O 1
ATOM 1604 N N . SER A 1 206 ? -10.016 2.926 -16.105 1.00 93.81 206 SER A N 1
ATOM 1605 C CA . SER A 1 206 ? -9.203 3.919 -16.825 1.00 93.81 206 SER A CA 1
ATOM 1606 C C . SER A 1 206 ? -7.833 3.386 -17.244 1.00 93.81 206 SER A C 1
ATOM 1608 O O . SER A 1 206 ? -7.497 3.436 -18.425 1.00 93.81 206 SER A O 1
ATOM 1610 N N . TRP A 1 207 ? -7.049 2.837 -16.313 1.00 97.50 207 TRP A N 1
ATOM 1611 C CA . TRP A 1 207 ? -5.721 2.279 -16.609 1.00 97.50 207 TRP A CA 1
ATOM 1612 C C . TRP A 1 207 ? -5.781 0.812 -17.043 1.00 97.50 207 TRP A C 1
ATOM 1614 O O . TRP A 1 207 ? -4.939 0.348 -17.813 1.00 97.50 207 TRP A O 1
ATOM 1624 N N . TYR A 1 208 ? -6.792 0.093 -16.567 1.00 98.50 208 TYR A N 1
ATOM 1625 C CA . TYR A 1 208 ? -7.144 -1.277 -16.930 1.00 98.50 208 TYR A CA 1
ATOM 1626 C C . TYR A 1 208 ? -8.670 -1.430 -16.828 1.00 98.50 208 TYR A C 1
ATOM 1628 O O . TYR A 1 208 ? -9.319 -0.612 -16.178 1.00 98.50 208 TYR A O 1
ATOM 1636 N N . THR A 1 209 ? -9.263 -2.431 -17.487 1.00 97.56 209 THR A N 1
ATOM 1637 C CA . THR A 1 209 ? -10.727 -2.625 -17.456 1.00 97.56 209 THR A CA 1
ATOM 1638 C C . THR A 1 209 ? -11.204 -2.967 -16.039 1.00 97.56 209 THR A C 1
ATOM 1640 O O . THR A 1 209 ? -10.568 -3.752 -15.333 1.00 97.56 209 THR A O 1
ATOM 1643 N N . ASP A 1 210 ? -12.302 -2.350 -15.598 1.00 97.19 210 ASP A N 1
ATOM 1644 C CA . ASP A 1 210 ? -12.971 -2.663 -14.329 1.00 97.19 210 ASP A CA 1
ATOM 1645 C C . ASP A 1 210 ? -13.898 -3.880 -14.439 1.00 97.19 210 ASP A C 1
ATOM 1647 O O . ASP A 1 210 ? -14.356 -4.390 -13.417 1.00 97.19 210 ASP A O 1
ATOM 1651 N N . ASN A 1 211 ? -14.135 -4.385 -15.655 1.00 98.12 211 ASN A N 1
ATOM 1652 C CA . ASN A 1 211 ? -14.890 -5.606 -15.890 1.00 98.12 211 ASN A CA 1
ATOM 1653 C C . ASN A 1 211 ? -14.054 -6.841 -15.486 1.00 98.12 211 ASN A C 1
ATOM 1655 O O . ASN A 1 211 ? -13.052 -7.140 -16.143 1.00 98.12 211 ASN A O 1
ATOM 1659 N N . PRO A 1 212 ? -14.468 -7.612 -14.460 1.00 97.50 212 PRO A N 1
ATOM 1660 C CA . PRO A 1 212 ? -13.703 -8.762 -13.976 1.00 97.50 212 PRO A CA 1
ATOM 1661 C C . PRO A 1 212 ? -13.454 -9.839 -15.033 1.00 97.50 212 PRO A C 1
ATOM 1663 O O . PRO A 1 212 ? -12.367 -10.412 -15.092 1.00 97.50 212 PRO A O 1
ATOM 1666 N N . GLN A 1 213 ? -14.453 -10.127 -15.870 1.00 98.00 213 GLN A N 1
ATOM 1667 C CA . GLN A 1 213 ? -14.347 -11.174 -16.881 1.00 98.00 213 GLN A CA 1
ATOM 1668 C C . GLN A 1 213 ? -13.382 -10.752 -17.989 1.00 98.00 213 GLN A C 1
ATOM 1670 O O . GLN A 1 213 ? -12.475 -11.508 -18.331 1.00 98.00 213 GLN A O 1
ATOM 1675 N N . GLU A 1 214 ? -13.536 -9.530 -18.502 1.00 98.25 214 GLU A N 1
ATOM 1676 C CA . GLU A 1 214 ? -12.651 -8.997 -19.538 1.00 98.25 214 GLU A CA 1
ATOM 1677 C C . GLU A 1 214 ? -11.201 -8.919 -19.040 1.00 98.25 214 GLU A C 1
ATOM 1679 O O . GLU A 1 214 ? -10.283 -9.344 -19.742 1.00 98.25 214 GLU A O 1
ATOM 1684 N N . LEU A 1 215 ? -10.987 -8.440 -17.808 1.00 98.56 215 LEU A N 1
ATOM 1685 C CA . LEU A 1 215 ? -9.653 -8.352 -17.215 1.00 98.56 215 LEU A CA 1
ATOM 1686 C C . LEU A 1 215 ? -9.012 -9.737 -17.077 1.00 98.56 215 LEU A C 1
ATOM 1688 O O . LEU A 1 215 ? -7.844 -9.919 -17.425 1.00 98.56 215 LEU A O 1
ATOM 1692 N N . ALA A 1 216 ? -9.771 -10.727 -16.598 1.00 98.38 216 ALA A N 1
ATOM 1693 C CA . ALA A 1 216 ? -9.287 -12.095 -16.463 1.00 98.38 216 ALA A CA 1
ATOM 1694 C C . ALA A 1 216 ? -8.897 -12.703 -17.821 1.00 98.38 216 ALA A C 1
ATOM 1696 O O . ALA A 1 216 ? -7.821 -13.296 -17.929 1.00 98.38 216 ALA A O 1
ATOM 1697 N N . GLU A 1 217 ? -9.727 -12.520 -18.854 1.00 98.44 217 GLU A N 1
ATOM 1698 C CA . GLU A 1 217 ? -9.474 -13.011 -20.215 1.00 98.44 217 GLU A CA 1
ATOM 1699 C C . GLU A 1 217 ? -8.255 -12.330 -20.859 1.00 98.44 217 GLU A C 1
ATOM 1701 O O . GLU A 1 217 ? -7.426 -13.004 -21.479 1.00 98.44 217 GLU A O 1
ATOM 1706 N N . GLN A 1 218 ? -8.097 -11.014 -20.677 1.00 98.62 218 GLN A N 1
ATOM 1707 C CA . GLN A 1 218 ? -6.929 -10.264 -21.151 1.00 98.62 218 GLN A CA 1
ATOM 1708 C C . GLN A 1 218 ? -5.633 -10.793 -20.527 1.00 98.62 218 GLN A C 1
ATOM 1710 O O . GLN A 1 218 ? -4.684 -11.114 -21.249 1.00 98.62 218 GLN A O 1
ATOM 1715 N N . LEU A 1 219 ? -5.608 -10.933 -19.198 1.00 98.75 219 LEU A N 1
ATOM 1716 C CA . LEU A 1 219 ? -4.440 -11.427 -18.471 1.00 98.75 219 LEU A CA 1
ATOM 1717 C C . LEU A 1 219 ? -4.111 -12.878 -18.844 1.00 98.75 219 LEU A C 1
ATOM 1719 O O . LEU A 1 219 ? -2.949 -13.179 -19.110 1.00 98.75 219 LEU A O 1
ATOM 1723 N N . ASP A 1 220 ? -5.109 -13.765 -18.942 1.00 98.38 220 ASP A N 1
ATOM 1724 C CA . ASP A 1 220 ? -4.908 -15.145 -19.412 1.00 98.38 220 ASP A CA 1
ATOM 1725 C C . ASP A 1 220 ? -4.325 -15.192 -20.826 1.00 98.38 220 ASP A C 1
ATOM 1727 O O . ASP A 1 220 ? -3.402 -15.965 -21.104 1.00 98.38 220 ASP A O 1
ATOM 1731 N N . GLY A 1 221 ? -4.855 -14.361 -21.726 1.00 98.56 221 GLY A N 1
ATOM 1732 C CA . GLY A 1 221 ? -4.381 -14.255 -23.098 1.00 98.56 221 GLY A CA 1
ATOM 1733 C C . GLY A 1 221 ? -2.919 -13.819 -23.167 1.00 98.56 221 GLY A C 1
ATOM 1734 O O . GLY A 1 221 ? -2.125 -14.447 -23.868 1.00 98.56 221 GLY A O 1
ATOM 1735 N N . TRP A 1 222 ? -2.538 -12.781 -22.418 1.00 98.69 222 TRP A N 1
ATOM 1736 C CA . TRP A 1 222 ? -1.166 -12.268 -22.417 1.00 98.69 222 TRP A CA 1
ATOM 1737 C C . TRP A 1 222 ? -0.183 -13.216 -21.726 1.00 98.69 222 TRP A C 1
ATOM 1739 O O . TRP A 1 222 ? 0.885 -13.473 -22.282 1.00 98.69 222 TRP A O 1
ATOM 1749 N N . LEU A 1 223 ? -0.548 -13.800 -20.579 1.00 98.56 223 LEU A N 1
ATOM 1750 C CA . LEU A 1 223 ? 0.273 -14.801 -19.885 1.00 98.56 223 LEU A CA 1
ATOM 1751 C C . LEU A 1 223 ? 0.524 -16.029 -20.770 1.00 98.56 223 LEU A C 1
ATOM 1753 O O . LEU A 1 223 ? 1.652 -16.514 -20.852 1.00 98.56 223 LEU A O 1
ATOM 1757 N N . ARG A 1 224 ? -0.504 -16.502 -21.485 1.00 97.94 224 ARG A N 1
ATOM 1758 C CA . ARG A 1 224 ? -0.373 -17.609 -22.442 1.00 97.94 224 ARG A CA 1
ATOM 1759 C C . ARG A 1 224 ? 0.494 -17.233 -23.639 1.00 97.94 224 ARG A C 1
ATOM 1761 O O . ARG A 1 224 ? 1.331 -18.031 -24.046 1.00 97.94 224 ARG A O 1
ATOM 1768 N N . ALA A 1 225 ? 0.307 -16.034 -24.191 1.00 97.94 225 ALA A N 1
ATOM 1769 C CA . ALA A 1 225 ? 1.073 -15.550 -25.338 1.00 97.94 225 ALA A CA 1
ATOM 1770 C C . ALA A 1 225 ? 2.560 -15.334 -25.019 1.00 97.94 225 ALA A C 1
ATOM 1772 O O . ALA A 1 225 ? 3.391 -15.490 -25.909 1.00 97.94 225 ALA A O 1
ATOM 1773 N N . ALA A 1 226 ? 2.903 -15.014 -23.766 1.00 97.38 226 ALA A N 1
ATOM 1774 C CA . ALA A 1 226 ? 4.293 -14.962 -23.323 1.00 97.38 226 ALA A CA 1
ATOM 1775 C C . ALA A 1 226 ? 4.976 -16.342 -23.418 1.00 97.38 226 ALA A C 1
ATOM 1777 O O . ALA A 1 226 ? 6.173 -16.410 -23.683 1.00 97.38 226 ALA A O 1
ATOM 1778 N N . GLY A 1 227 ? 4.220 -17.439 -23.254 1.00 95.56 227 GLY A N 1
ATOM 1779 C CA . GLY A 1 227 ? 4.693 -18.804 -23.520 1.00 95.56 227 GLY A CA 1
ATOM 1780 C C . GLY A 1 227 ? 5.796 -19.289 -22.575 1.00 95.56 227 GLY A C 1
ATOM 1781 O O . GLY A 1 227 ? 6.622 -20.113 -22.961 1.00 95.56 227 GLY A O 1
ATOM 1782 N N . LEU A 1 228 ? 5.841 -18.753 -21.354 1.00 95.31 228 LEU A N 1
ATOM 1783 C CA . LEU A 1 228 ? 6.928 -18.979 -20.403 1.00 95.31 228 LEU A CA 1
ATOM 1784 C C . LEU A 1 228 ? 6.623 -20.159 -19.476 1.00 95.31 228 LEU A C 1
ATOM 1786 O O . LEU A 1 228 ? 5.509 -20.302 -18.971 1.00 95.31 228 LEU A O 1
ATOM 1790 N N . ALA A 1 229 ? 7.630 -21.000 -19.237 1.00 94.31 229 ALA A N 1
ATOM 1791 C CA . ALA A 1 229 ? 7.526 -22.091 -18.278 1.00 94.31 229 ALA A CA 1
ATOM 1792 C C . ALA A 1 229 ? 7.556 -21.546 -16.843 1.00 94.31 229 ALA A C 1
ATOM 1794 O O . ALA A 1 229 ? 8.376 -20.687 -16.511 1.00 94.31 229 ALA A O 1
ATOM 1795 N N . LYS A 1 230 ? 6.676 -22.072 -15.985 1.00 94.94 230 LYS A N 1
ATOM 1796 C CA . LYS A 1 230 ? 6.694 -21.763 -14.552 1.00 94.94 230 LYS A CA 1
ATOM 1797 C C . LYS A 1 230 ? 7.953 -22.340 -13.906 1.00 94.94 230 LYS A C 1
ATOM 1799 O O . LYS A 1 230 ? 8.377 -23.436 -14.264 1.00 94.94 230 LYS A O 1
ATOM 1804 N N . SER A 1 231 ? 8.550 -21.609 -12.972 1.00 94.94 231 SER A N 1
ATOM 1805 C CA . SER A 1 231 ? 9.747 -22.045 -12.249 1.00 94.94 231 SER A CA 1
ATOM 1806 C C . SER A 1 231 ? 9.680 -21.596 -10.794 1.00 94.94 231 SER A C 1
ATOM 1808 O O . SER A 1 231 ? 9.449 -20.420 -10.510 1.00 94.94 231 SER A O 1
ATOM 1810 N N . SER A 1 232 ? 9.933 -22.541 -9.886 1.00 93.88 232 SER A N 1
ATOM 1811 C CA . SER A 1 232 ? 10.047 -22.313 -8.441 1.00 93.88 232 SER A CA 1
ATOM 1812 C C . SER A 1 232 ? 11.237 -21.434 -8.057 1.00 93.88 232 SER A C 1
ATOM 1814 O O . SER A 1 232 ? 11.278 -20.901 -6.951 1.00 93.88 232 SER A O 1
ATOM 1816 N N . ASP A 1 233 ? 12.201 -21.268 -8.964 1.00 95.19 233 ASP A N 1
ATOM 1817 C CA . ASP A 1 233 ? 13.414 -20.490 -8.716 1.00 95.19 233 ASP A CA 1
ATOM 1818 C C . ASP A 1 233 ? 13.171 -18.991 -8.902 1.00 95.19 233 ASP A C 1
ATOM 1820 O O . ASP A 1 233 ? 14.002 -18.178 -8.501 1.00 95.19 233 ASP A O 1
ATOM 1824 N N . VAL A 1 234 ? 12.046 -18.598 -9.513 1.00 97.06 234 VAL A N 1
ATOM 1825 C CA . VAL A 1 234 ? 11.684 -17.191 -9.711 1.00 97.06 234 VAL A CA 1
ATOM 1826 C C . VAL A 1 234 ? 11.253 -16.588 -8.375 1.00 97.06 234 VAL A C 1
ATOM 1828 O O . VAL A 1 234 ? 10.176 -16.875 -7.859 1.00 97.06 234 VAL A O 1
ATOM 1831 N N . ARG A 1 235 ? 12.091 -15.705 -7.831 1.00 97.12 235 ARG A N 1
ATOM 1832 C CA . ARG A 1 235 ? 11.907 -15.060 -6.521 1.00 97.12 235 ARG A CA 1
ATOM 1833 C C . ARG A 1 235 ? 11.646 -13.561 -6.607 1.00 97.12 235 ARG A C 1
ATOM 1835 O O . ARG A 1 235 ? 11.337 -12.937 -5.597 1.00 97.12 235 ARG A O 1
ATOM 1842 N N . GLY A 1 236 ? 11.720 -12.978 -7.797 1.00 97.94 236 GLY A N 1
ATOM 1843 C CA . GLY A 1 236 ? 11.257 -11.616 -8.011 1.00 97.94 236 GLY A CA 1
ATOM 1844 C C . GLY A 1 236 ? 11.096 -11.251 -9.476 1.00 97.94 236 GLY A C 1
ATOM 1845 O O . GLY A 1 236 ? 11.468 -12.015 -10.366 1.00 97.94 236 GLY A O 1
ATOM 1846 N N . VAL A 1 237 ? 10.535 -10.074 -9.720 1.00 98.75 237 VAL A N 1
ATOM 1847 C CA . VAL A 1 237 ? 10.313 -9.498 -11.046 1.00 98.75 237 VAL A CA 1
ATOM 1848 C C . VAL A 1 237 ? 10.538 -7.992 -11.036 1.00 98.75 237 VAL A C 1
ATOM 1850 O O . VAL A 1 237 ? 10.302 -7.332 -10.026 1.00 98.75 237 VAL A O 1
ATOM 1853 N N . ILE A 1 238 ? 10.927 -7.458 -12.194 1.00 98.88 238 ILE A N 1
ATOM 1854 C CA . ILE A 1 238 ? 10.793 -6.035 -12.522 1.00 98.88 238 ILE A CA 1
ATOM 1855 C C . ILE A 1 238 ? 9.775 -5.951 -13.657 1.00 98.88 238 ILE A C 1
ATOM 1857 O O . ILE A 1 238 ? 9.937 -6.652 -14.658 1.00 98.88 238 ILE A O 1
ATOM 1861 N N . ALA A 1 239 ? 8.722 -5.153 -13.502 1.00 98.81 239 ALA A N 1
ATOM 1862 C CA . ALA A 1 239 ? 7.647 -5.049 -14.488 1.00 98.81 239 ALA A CA 1
ATOM 1863 C C . ALA A 1 239 ? 7.142 -3.598 -14.631 1.00 98.81 239 ALA A C 1
ATOM 1865 O O . ALA A 1 239 ? 7.307 -2.808 -13.698 1.00 98.81 239 ALA A O 1
ATOM 1866 N N . PRO A 1 240 ? 6.554 -3.245 -15.791 1.00 98.75 240 PRO A N 1
ATOM 1867 C CA . PRO A 1 240 ? 6.062 -1.898 -16.062 1.00 98.75 240 PRO A CA 1
ATOM 1868 C C . PRO A 1 240 ? 4.738 -1.599 -15.348 1.00 98.75 240 PRO A C 1
ATOM 1870 O O . PRO A 1 240 ? 3.970 -2.509 -15.030 1.00 98.75 240 PRO A O 1
ATOM 1873 N N . HIS A 1 241 ? 4.435 -0.309 -15.188 1.00 98.62 241 HIS A N 1
ATOM 1874 C CA . HIS A 1 241 ? 3.212 0.198 -14.554 1.00 98.62 241 HIS A CA 1
ATOM 1875 C C . HIS A 1 241 ? 2.483 1.285 -15.360 1.00 98.62 241 HIS A C 1
ATOM 1877 O O . HIS A 1 241 ? 1.693 2.051 -14.808 1.00 98.62 241 HIS A O 1
ATOM 1883 N N . ALA A 1 242 ? 2.692 1.360 -16.674 1.00 97.62 242 ALA A N 1
ATOM 1884 C CA . ALA A 1 242 ? 1.745 2.062 -17.541 1.00 97.62 242 ALA A CA 1
ATOM 1885 C C . ALA A 1 242 ? 0.381 1.338 -17.618 1.00 97.62 242 ALA A C 1
ATOM 1887 O O . ALA A 1 242 ? 0.240 0.180 -17.221 1.00 97.62 242 ALA A O 1
ATOM 1888 N N . GLY A 1 243 ? -0.629 2.011 -18.179 1.00 97.75 243 GLY A N 1
ATOM 1889 C CA . GLY A 1 243 ? -1.936 1.401 -18.438 1.00 97.75 243 GLY A CA 1
ATOM 1890 C C . GLY A 1 243 ? -1.839 0.165 -19.344 1.00 97.75 243 GLY A C 1
ATOM 1891 O O . GLY A 1 243 ? -1.017 0.106 -20.265 1.00 97.75 243 GLY A O 1
ATOM 1892 N N . TYR A 1 244 ? -2.708 -0.821 -19.112 1.00 98.50 244 TYR A N 1
ATOM 1893 C CA . TYR A 1 244 ? -2.609 -2.166 -19.695 1.00 98.50 244 TYR A CA 1
ATOM 1894 C C . TYR A 1 244 ? -2.723 -2.196 -21.220 1.00 98.50 244 TYR A C 1
ATOM 1896 O O . TYR A 1 244 ? -2.141 -3.074 -21.857 1.00 98.50 244 TYR A O 1
ATOM 1904 N N . SER A 1 245 ? -3.385 -1.205 -21.823 1.00 97.12 245 SER A N 1
ATOM 1905 C CA . SER A 1 245 ? -3.413 -1.032 -23.280 1.00 97.12 245 SER A CA 1
ATOM 1906 C C . SER A 1 245 ? -2.023 -0.840 -23.895 1.00 97.12 245 SER A C 1
ATOM 1908 O O . SER A 1 245 ? -1.841 -1.140 -25.074 1.00 97.12 245 SER A O 1
ATOM 1910 N N . TYR A 1 246 ? -1.057 -0.341 -23.117 1.00 96.06 246 TYR A N 1
ATOM 1911 C CA . TYR A 1 246 ? 0.314 -0.091 -23.555 1.00 96.06 246 TYR A CA 1
ATOM 1912 C C . TYR A 1 246 ? 1.277 -1.175 -23.070 1.00 96.06 246 TYR A C 1
ATOM 1914 O O . TYR A 1 246 ? 1.953 -1.800 -23.881 1.00 96.06 246 TYR A O 1
ATOM 1922 N N . SER A 1 247 ? 1.337 -1.409 -21.757 1.00 97.69 247 SER A N 1
ATOM 1923 C CA . SER A 1 247 ? 2.383 -2.231 -21.129 1.00 97.69 247 SER A CA 1
ATOM 1924 C C . SER A 1 247 ? 1.902 -3.607 -20.667 1.00 97.69 247 SER A C 1
ATOM 1926 O O . SER A 1 247 ? 2.727 -4.445 -20.297 1.00 97.69 247 SER A O 1
ATOM 1928 N N . GLY A 1 248 ? 0.591 -3.882 -20.721 1.00 97.62 248 GLY A N 1
ATOM 1929 C CA . GLY A 1 248 ? -0.001 -5.110 -20.184 1.00 97.62 248 GLY A CA 1
ATOM 1930 C C . GLY A 1 248 ? 0.616 -6.370 -20.790 1.00 97.62 248 GLY A C 1
ATOM 1931 O O . GLY A 1 248 ? 0.950 -7.302 -20.068 1.00 97.62 248 GLY A O 1
ATOM 1932 N N . ARG A 1 249 ? 0.873 -6.376 -22.104 1.00 98.19 249 ARG A N 1
ATOM 1933 C CA . ARG A 1 249 ? 1.531 -7.497 -22.803 1.00 98.19 249 ARG A CA 1
ATOM 1934 C C . ARG A 1 249 ? 2.997 -7.668 -22.415 1.00 98.19 249 ARG A C 1
ATOM 1936 O O . ARG A 1 249 ? 3.445 -8.801 -22.273 1.00 98.19 249 ARG A O 1
ATOM 1943 N N . ALA A 1 250 ? 3.731 -6.570 -22.242 1.00 98.25 250 ALA A N 1
ATOM 1944 C CA . ALA A 1 250 ? 5.122 -6.617 -21.809 1.00 98.25 250 ALA A CA 1
ATOM 1945 C C . ALA A 1 250 ? 5.220 -7.210 -20.395 1.00 98.25 250 ALA A C 1
ATOM 1947 O O . ALA A 1 250 ? 5.958 -8.173 -20.197 1.00 98.25 250 ALA A O 1
ATOM 1948 N N . ALA A 1 251 ? 4.384 -6.732 -19.463 1.00 98.56 251 ALA A N 1
ATOM 1949 C CA . ALA A 1 251 ? 4.321 -7.216 -18.082 1.00 98.56 251 ALA A CA 1
ATOM 1950 C C . ALA A 1 251 ? 4.086 -8.734 -17.975 1.00 98.56 251 ALA A C 1
ATOM 1952 O O . ALA A 1 251 ? 4.626 -9.381 -17.075 1.00 98.56 251 ALA A O 1
ATOM 1953 N N . ALA A 1 252 ? 3.357 -9.338 -18.923 1.00 98.69 252 ALA A N 1
ATOM 1954 C CA . ALA A 1 252 ? 3.142 -10.785 -18.964 1.00 98.69 252 ALA A CA 1
ATOM 1955 C C . ALA A 1 252 ? 4.450 -11.590 -18.981 1.00 98.69 252 ALA A C 1
ATOM 1957 O O . ALA A 1 252 ? 4.485 -12.702 -18.458 1.00 98.69 252 ALA A O 1
ATOM 1958 N N . TYR A 1 253 ? 5.534 -11.042 -19.539 1.00 98.56 253 TYR A N 1
ATOM 1959 C CA . TYR A 1 253 ? 6.828 -11.722 -19.563 1.00 98.56 253 TYR A CA 1
ATOM 1960 C C . TYR A 1 253 ? 7.486 -11.786 -18.179 1.00 98.56 253 TYR A C 1
ATOM 1962 O O . TYR A 1 253 ? 8.202 -12.742 -17.886 1.00 98.56 253 TYR A O 1
ATOM 1970 N N . ALA A 1 254 ? 7.209 -10.820 -17.301 1.00 98.00 254 ALA A N 1
ATOM 1971 C CA . ALA A 1 254 ? 7.649 -10.860 -15.911 1.00 98.00 254 ALA A CA 1
ATOM 1972 C C . ALA A 1 254 ? 6.820 -11.876 -15.106 1.00 98.00 254 ALA A C 1
ATOM 1974 O O . ALA A 1 254 ? 7.352 -12.840 -14.553 1.00 98.00 254 ALA A O 1
ATOM 1975 N N . PHE A 1 255 ? 5.494 -11.711 -15.102 1.00 98.56 255 PHE A N 1
ATOM 1976 C CA . PHE A 1 255 ? 4.588 -12.519 -14.277 1.00 98.56 255 PHE A CA 1
ATOM 1977 C C . PHE A 1 255 ? 4.376 -13.951 -14.803 1.00 98.56 255 PHE A C 1
ATOM 1979 O O . PHE A 1 255 ? 4.058 -14.873 -14.047 1.00 98.56 255 PHE A O 1
ATOM 1986 N N . GLY A 1 256 ? 4.600 -14.170 -16.100 1.00 97.25 256 GLY A N 1
ATOM 1987 C CA . GLY A 1 256 ? 4.396 -15.442 -16.789 1.00 97.25 256 GLY A CA 1
ATOM 1988 C C . GLY A 1 256 ? 5.227 -16.598 -16.243 1.00 97.25 256 GLY A C 1
ATOM 1989 O O . GLY A 1 256 ? 4.735 -17.718 -16.257 1.00 97.25 256 GLY A O 1
ATOM 1990 N N . ASN A 1 257 ? 6.411 -16.349 -15.675 1.00 93.25 257 ASN A N 1
ATOM 1991 C CA . ASN A 1 257 ? 7.304 -17.403 -15.163 1.00 93.25 257 ASN A CA 1
ATOM 1992 C C . ASN A 1 257 ? 7.032 -17.818 -13.708 1.00 93.25 257 ASN A C 1
ATOM 1994 O O . ASN A 1 257 ? 7.628 -18.782 -13.233 1.00 93.25 257 ASN A O 1
ATOM 1998 N N . ILE A 1 258 ? 6.180 -17.091 -12.983 1.00 97.62 258 ILE A N 1
ATOM 1999 C CA . ILE A 1 258 ? 6.011 -17.294 -11.539 1.00 97.62 258 ILE A CA 1
ATOM 2000 C C . ILE A 1 258 ? 5.293 -18.621 -11.275 1.00 97.62 258 ILE A C 1
ATOM 2002 O O . ILE A 1 258 ? 4.168 -18.808 -11.752 1.00 97.62 258 ILE A O 1
ATOM 2006 N N . ASP A 1 259 ? 5.932 -19.501 -10.504 1.00 97.25 259 ASP A N 1
ATOM 2007 C CA . ASP A 1 259 ? 5.291 -20.636 -9.839 1.00 97.25 259 ASP A CA 1
ATOM 2008 C C . ASP A 1 259 ? 4.813 -20.204 -8.437 1.00 97.25 259 ASP A C 1
ATOM 2010 O O . ASP A 1 259 ? 5.644 -19.952 -7.561 1.00 97.25 259 ASP A O 1
ATOM 2014 N N . PRO A 1 260 ? 3.495 -20.092 -8.200 1.00 97.06 260 PRO A N 1
ATOM 2015 C CA . PRO A 1 260 ? 2.959 -19.603 -6.930 1.00 97.06 260 PRO A CA 1
ATOM 2016 C C . PRO A 1 260 ? 3.042 -20.625 -5.782 1.00 97.06 260 PRO A C 1
ATOM 2018 O O . PRO A 1 260 ? 2.799 -20.258 -4.636 1.00 97.06 260 PRO A O 1
ATOM 2021 N N . THR A 1 261 ? 3.388 -21.892 -6.049 1.00 96.38 261 THR A N 1
ATOM 2022 C CA . THR A 1 261 ? 3.179 -23.018 -5.116 1.00 96.38 261 THR A CA 1
ATOM 2023 C C . THR A 1 261 ? 3.838 -22.842 -3.746 1.00 96.38 261 THR A C 1
ATOM 2025 O O . THR A 1 261 ? 3.253 -23.226 -2.734 1.00 96.38 261 THR A O 1
ATOM 2028 N N . ASN A 1 262 ? 5.032 -22.249 -3.697 1.00 95.00 262 ASN A N 1
ATOM 2029 C CA . ASN A 1 262 ? 5.814 -22.104 -2.462 1.00 95.00 262 ASN A CA 1
ATOM 2030 C C . ASN A 1 262 ? 5.889 -20.663 -1.940 1.00 95.00 262 ASN A C 1
ATOM 2032 O O . ASN A 1 262 ? 6.613 -20.399 -0.981 1.00 95.00 262 ASN A O 1
ATOM 2036 N N . ILE A 1 263 ? 5.159 -19.731 -2.551 1.00 98.19 263 ILE A N 1
ATOM 2037 C CA . ILE A 1 263 ? 5.210 -18.310 -2.206 1.00 98.19 263 ILE A CA 1
ATOM 2038 C C . ILE A 1 263 ? 3.985 -17.965 -1.359 1.00 98.19 263 ILE A C 1
ATOM 2040 O O . ILE A 1 263 ? 2.852 -18.115 -1.805 1.00 98.19 263 ILE A O 1
ATOM 2044 N N . SER A 1 264 ? 4.212 -17.453 -0.149 1.00 97.94 264 SER A N 1
ATOM 2045 C CA . SER A 1 264 ? 3.137 -17.015 0.755 1.00 97.94 264 SER A CA 1
ATOM 2046 C C . SER A 1 264 ? 3.109 -15.506 0.984 1.00 97.94 264 SER A C 1
ATOM 2048 O O . SER A 1 264 ? 2.149 -14.993 1.561 1.00 97.94 264 SER A O 1
ATOM 2050 N N . ARG A 1 265 ? 4.148 -14.779 0.553 1.00 98.75 265 ARG A N 1
ATOM 2051 C CA . ARG A 1 265 ? 4.259 -13.333 0.763 1.00 98.75 265 ARG A CA 1
ATOM 2052 C C . ARG A 1 265 ? 4.913 -12.634 -0.421 1.00 98.75 265 ARG A C 1
ATOM 2054 O O . ARG A 1 265 ? 5.959 -13.066 -0.895 1.00 98.75 265 ARG A O 1
ATOM 2061 N N . ILE A 1 266 ? 4.332 -11.521 -0.857 1.00 98.88 266 ILE A N 1
ATOM 2062 C CA . ILE A 1 266 ? 4.854 -10.698 -1.951 1.00 98.88 266 ILE A CA 1
ATOM 2063 C C . ILE A 1 266 ? 5.175 -9.297 -1.436 1.00 98.88 266 ILE A C 1
ATOM 2065 O O . ILE A 1 266 ? 4.281 -8.569 -1.022 1.00 98.88 266 ILE A O 1
ATOM 2069 N N . PHE A 1 267 ? 6.433 -8.884 -1.519 1.00 98.94 267 PHE A N 1
ATOM 2070 C CA . PHE A 1 267 ? 6.836 -7.496 -1.324 1.00 98.94 267 PHE A CA 1
ATOM 2071 C C . PHE A 1 267 ? 6.638 -6.740 -2.632 1.00 98.94 267 PHE A C 1
ATOM 2073 O O . PHE A 1 267 ? 7.243 -7.086 -3.647 1.00 98.94 267 PHE A O 1
ATOM 2080 N N . LEU A 1 268 ? 5.782 -5.723 -2.616 1.00 98.88 268 LEU A N 1
ATOM 2081 C CA . LEU A 1 268 ? 5.446 -4.919 -3.785 1.00 98.88 268 LEU A CA 1
ATOM 2082 C C . LEU A 1 268 ? 6.063 -3.531 -3.625 1.00 98.88 268 LEU A C 1
ATOM 2084 O O . LEU A 1 268 ? 5.589 -2.740 -2.818 1.00 98.88 268 LEU A O 1
ATOM 2088 N N . LEU A 1 269 ? 7.130 -3.255 -4.373 1.00 98.94 269 LEU A N 1
ATOM 2089 C CA . LEU A 1 269 ? 7.871 -1.999 -4.306 1.00 98.94 269 LEU A CA 1
ATOM 2090 C C . LEU A 1 269 ? 7.488 -1.135 -5.506 1.00 98.94 269 LEU A C 1
ATOM 2092 O O . LEU A 1 269 ? 7.798 -1.497 -6.643 1.00 98.94 269 LEU A O 1
ATOM 2096 N N . GLY A 1 270 ? 6.844 0.006 -5.262 1.00 98.62 270 GLY A N 1
ATOM 2097 C CA . GLY A 1 270 ? 6.469 0.952 -6.316 1.00 98.62 270 GLY A CA 1
ATOM 2098 C C . GLY A 1 270 ? 6.953 2.371 -6.038 1.00 98.62 270 GLY A C 1
ATOM 2099 O O . GLY A 1 270 ? 6.943 2.786 -4.882 1.00 98.62 270 GLY A O 1
ATOM 2100 N N . PRO A 1 271 ? 7.403 3.126 -7.058 1.00 98.56 271 PRO A N 1
ATOM 2101 C CA . PRO A 1 271 ? 7.779 4.524 -6.882 1.00 98.56 271 PRO A CA 1
ATOM 2102 C C . PRO A 1 271 ? 6.557 5.393 -6.560 1.00 98.56 271 PRO A C 1
ATOM 2104 O O . PRO A 1 271 ? 5.437 5.072 -6.960 1.00 98.56 271 PRO A O 1
ATOM 2107 N N . SER A 1 272 ? 6.778 6.513 -5.874 1.00 97.12 272 SER A N 1
ATOM 2108 C CA . SER A 1 272 ? 5.747 7.534 -5.656 1.00 97.12 272 SER A CA 1
ATOM 2109 C C . SER A 1 272 ? 5.732 8.590 -6.763 1.00 97.12 272 SER A C 1
ATOM 2111 O O . SER A 1 272 ? 6.748 9.239 -7.018 1.00 97.12 272 SER A O 1
ATOM 2113 N N . HIS A 1 273 ? 4.567 8.812 -7.373 1.00 93.50 273 HIS A N 1
ATOM 2114 C CA . HIS A 1 273 ? 4.334 9.838 -8.395 1.00 93.50 273 HIS A CA 1
ATOM 2115 C C . HIS A 1 273 ? 3.624 11.078 -7.848 1.00 93.50 273 HIS A C 1
ATOM 2117 O O . HIS A 1 273 ? 3.842 12.188 -8.337 1.00 93.50 273 HIS A O 1
ATOM 2123 N N . HIS A 1 274 ? 2.760 10.901 -6.846 1.00 83.50 274 HIS A N 1
ATOM 2124 C CA . HIS A 1 274 ? 1.873 11.963 -6.357 1.00 83.50 274 HIS A CA 1
ATOM 2125 C C . HIS A 1 274 ? 2.256 12.499 -4.976 1.00 83.50 274 HIS A C 1
ATOM 2127 O O . HIS A 1 274 ? 1.848 13.603 -4.612 1.00 83.50 274 HIS A O 1
ATOM 2133 N N . TYR A 1 275 ? 3.032 11.736 -4.205 1.00 86.31 275 TYR A N 1
ATOM 2134 C CA . TYR A 1 275 ? 3.364 12.057 -2.823 1.00 86.31 275 TYR A CA 1
ATOM 2135 C C . TYR A 1 275 ? 4.876 12.144 -2.625 1.00 86.31 275 TYR A C 1
ATOM 2137 O O . TYR A 1 275 ? 5.591 11.143 -2.677 1.00 86.31 275 TYR A O 1
ATOM 2145 N N . TYR A 1 276 ? 5.383 13.352 -2.388 1.00 93.69 276 TYR A N 1
ATOM 2146 C CA . TYR A 1 276 ? 6.795 13.519 -2.076 1.00 93.69 276 TYR A CA 1
ATOM 2147 C C . TYR A 1 276 ? 7.084 13.055 -0.647 1.00 93.69 276 TYR A C 1
ATOM 2149 O O . TYR A 1 276 ? 6.548 13.601 0.316 1.00 93.69 276 TYR A O 1
ATOM 2157 N N . THR A 1 277 ? 8.000 12.102 -0.519 1.00 93.25 277 THR A N 1
ATOM 2158 C CA . THR A 1 277 ? 8.590 11.697 0.756 1.00 93.25 277 THR A CA 1
ATOM 2159 C C . THR A 1 277 ? 10.031 11.243 0.526 1.00 93.25 277 THR A C 1
ATOM 2161 O O . THR A 1 277 ? 10.304 10.601 -0.491 1.00 93.25 277 THR A O 1
ATOM 2164 N N . PRO A 1 278 ? 10.977 11.555 1.431 1.00 96.19 278 PRO A N 1
ATOM 2165 C CA . PRO A 1 278 ? 12.336 11.023 1.376 1.00 96.19 278 PRO A CA 1
ATOM 2166 C C . PRO A 1 278 ? 12.449 9.611 1.988 1.00 96.19 278 PRO A C 1
ATOM 2168 O O . PRO A 1 278 ? 13.555 9.130 2.233 1.00 96.19 278 PRO A O 1
ATOM 2171 N N . LYS A 1 279 ? 11.322 8.963 2.312 1.00 98.06 279 LYS A N 1
ATOM 2172 C CA . LYS A 1 279 ? 11.249 7.661 2.988 1.00 98.06 279 LYS A CA 1
ATOM 2173 C C . LYS A 1 279 ? 10.486 6.629 2.154 1.00 98.06 279 LY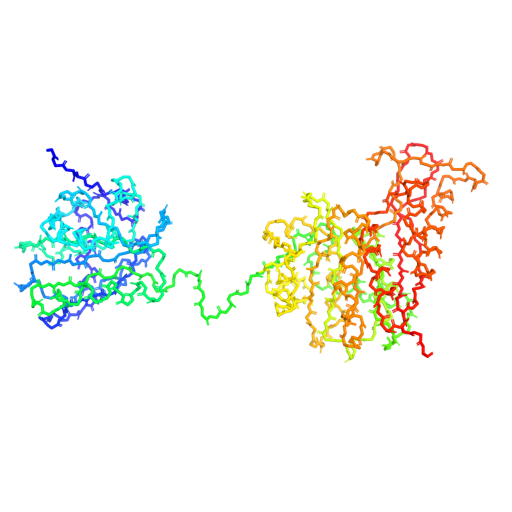S A C 1
ATOM 2175 O O . LYS A 1 279 ? 9.976 6.931 1.079 1.00 98.06 279 LYS A O 1
ATOM 2180 N N . CYS A 1 280 ? 10.407 5.407 2.673 1.00 98.75 280 CYS A N 1
ATOM 2181 C CA . CYS A 1 280 ? 9.439 4.414 2.228 1.00 98.75 280 CYS A CA 1
ATOM 2182 C C . CYS A 1 280 ? 8.199 4.455 3.128 1.00 98.75 280 CYS A C 1
ATOM 2184 O O . CYS A 1 280 ? 8.315 4.611 4.350 1.00 98.75 280 CYS A O 1
ATOM 2186 N N . ALA A 1 281 ? 7.023 4.275 2.535 1.00 98.44 281 ALA A N 1
ATOM 2187 C CA . ALA A 1 281 ? 5.750 4.287 3.238 1.00 98.44 281 ALA A CA 1
ATOM 2188 C C . ALA A 1 281 ? 4.997 2.960 3.069 1.00 98.44 281 ALA A C 1
ATOM 2190 O O . ALA A 1 281 ? 5.031 2.335 2.010 1.00 98.44 281 ALA A O 1
ATOM 2191 N N . LEU A 1 282 ? 4.326 2.534 4.135 1.00 98.56 282 LEU A N 1
ATOM 2192 C CA . LEU A 1 282 ? 3.561 1.292 4.221 1.00 98.56 282 LEU A CA 1
ATOM 2193 C C . LEU A 1 282 ? 2.067 1.588 4.163 1.00 98.56 282 LEU A C 1
ATOM 2195 O O . LEU A 1 282 ? 1.614 2.653 4.594 1.00 98.56 282 LEU A O 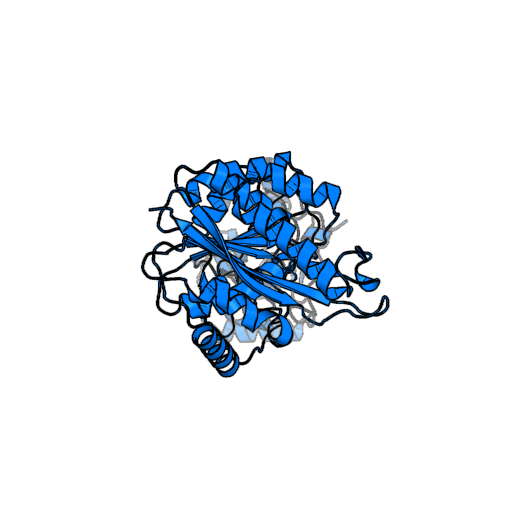1
ATOM 2199 N N . SER A 1 283 ? 1.284 0.629 3.681 1.00 97.12 283 SER A N 1
ATOM 2200 C CA . SER A 1 283 ? -0.170 0.763 3.687 1.00 97.12 283 SER A CA 1
ATOM 2201 C C . SER A 1 283 ? -0.768 0.579 5.085 1.00 97.12 283 SER A C 1
ATOM 2203 O O . SER A 1 283 ? -0.316 -0.248 5.877 1.00 97.12 283 SER A O 1
ATOM 2205 N N . ARG A 1 284 ? -1.829 1.342 5.369 1.00 93.19 284 ARG A N 1
ATOM 2206 C CA . ARG A 1 284 ? -2.730 1.116 6.513 1.00 93.19 284 ARG A CA 1
ATOM 2207 C C . ARG A 1 284 ? -3.915 0.223 6.160 1.00 93.19 284 ARG A C 1
ATOM 2209 O O . ARG A 1 284 ? -4.712 -0.070 7.050 1.00 93.19 284 ARG A O 1
ATOM 2216 N N . ALA A 1 285 ? -4.081 -0.128 4.887 1.00 95.81 285 ALA A N 1
ATOM 2217 C CA . ALA A 1 285 ? -5.113 -1.049 4.456 1.00 95.81 285 ALA A CA 1
ATOM 2218 C C . ALA A 1 285 ? -4.851 -2.456 5.022 1.00 95.81 285 ALA A C 1
ATOM 2220 O O . ALA A 1 285 ? -3.716 -2.813 5.330 1.00 95.81 285 ALA A O 1
ATOM 2221 N N . THR A 1 286 ? -5.902 -3.257 5.150 1.00 95.75 286 THR A N 1
ATOM 2222 C CA . THR A 1 286 ? -5.811 -4.695 5.450 1.00 95.75 286 THR A CA 1
ATOM 2223 C C . THR A 1 286 ? -5.939 -5.533 4.181 1.00 95.75 286 THR A C 1
ATOM 2225 O O . THR A 1 286 ? -5.529 -6.690 4.153 1.00 95.75 286 THR A O 1
ATOM 2228 N N . VAL A 1 287 ? -6.484 -4.950 3.110 1.00 97.50 287 VAL A N 1
ATOM 2229 C CA . VAL A 1 287 ? -6.693 -5.613 1.826 1.00 97.50 287 VAL A CA 1
ATOM 2230 C C . VAL A 1 287 ? -6.607 -4.606 0.685 1.00 97.50 287 VAL A C 1
ATOM 2232 O O . VAL A 1 287 ? -7.143 -3.495 0.763 1.00 97.50 287 VAL A O 1
ATOM 2235 N N . TYR A 1 288 ? -5.938 -5.005 -0.392 1.00 98.50 288 TYR A N 1
ATOM 2236 C CA . TYR A 1 288 ? -5.995 -4.324 -1.679 1.00 98.50 288 TYR A CA 1
ATOM 2237 C C . TYR A 1 288 ? -6.969 -5.067 -2.582 1.00 98.50 288 TYR A C 1
ATOM 2239 O O . TYR A 1 288 ? -6.758 -6.236 -2.907 1.00 98.50 288 TYR A O 1
ATOM 2247 N N . LYS A 1 289 ? -8.043 -4.392 -2.991 1.00 98.00 289 LYS A N 1
ATOM 2248 C CA . LYS A 1 289 ? -9.023 -4.984 -3.901 1.00 98.00 289 LYS A CA 1
ATOM 2249 C C . LYS A 1 289 ? -8.567 -4.886 -5.347 1.00 98.00 289 LYS A C 1
ATOM 2251 O O . LYS A 1 289 ? -7.985 -3.883 -5.754 1.00 98.00 289 LYS A O 1
ATOM 2256 N N . THR A 1 290 ? -8.910 -5.899 -6.133 1.00 97.94 290 THR A N 1
ATOM 2257 C CA . THR A 1 290 ? -8.821 -5.867 -7.599 1.00 97.94 290 THR A CA 1
ATOM 2258 C C . THR A 1 290 ? -10.127 -6.403 -8.187 1.00 97.94 290 THR A C 1
ATOM 2260 O O . THR A 1 290 ? -10.852 -7.112 -7.486 1.00 97.94 290 THR A O 1
ATOM 2263 N N . PRO A 1 291 ? -10.449 -6.134 -9.465 1.00 97.69 291 PRO A N 1
ATOM 2264 C CA . PRO A 1 291 ? -11.656 -6.692 -10.076 1.00 97.69 291 PRO A CA 1
ATOM 2265 C C . PRO A 1 291 ? -11.706 -8.229 -10.087 1.00 97.69 291 PRO A C 1
ATOM 2267 O O . PRO A 1 291 ? -12.790 -8.796 -10.160 1.00 97.69 291 PRO A O 1
ATOM 2270 N N . ILE A 1 292 ? -10.557 -8.910 -10.014 1.00 95.81 292 ILE A N 1
ATOM 2271 C CA . ILE A 1 292 ? -10.442 -10.364 -10.227 1.00 95.81 292 ILE A CA 1
ATOM 2272 C C . ILE A 1 292 ? -9.969 -11.149 -8.998 1.00 95.81 292 ILE A C 1
ATOM 2274 O O . ILE A 1 292 ? -9.830 -12.369 -9.067 1.00 95.81 292 ILE A O 1
ATOM 2278 N N . GLY A 1 293 ? -9.728 -10.473 -7.876 1.00 94.50 293 GLY A N 1
ATOM 2279 C CA . GLY A 1 293 ? -9.309 -11.111 -6.633 1.00 94.50 293 GLY A CA 1
ATOM 2280 C C . GLY A 1 293 ? -8.704 -10.124 -5.644 1.00 94.50 293 GLY A C 1
ATOM 2281 O O . GLY A 1 293 ? -7.877 -9.287 -6.006 1.00 94.50 293 GLY A O 1
ATOM 2282 N N . ASP A 1 294 ? -9.110 -10.239 -4.388 1.00 96.56 294 ASP A N 1
ATOM 2283 C CA . ASP A 1 294 ? -8.611 -9.401 -3.303 1.00 96.56 294 ASP A CA 1
ATOM 2284 C C . ASP A 1 294 ? -7.271 -9.944 -2.781 1.00 96.56 294 ASP A C 1
ATOM 2286 O O . ASP A 1 294 ? -7.081 -11.155 -2.658 1.00 96.56 294 ASP A O 1
ATOM 2290 N N . LEU A 1 295 ? -6.339 -9.043 -2.465 1.00 98.25 295 LEU A N 1
ATOM 2291 C CA . LEU A 1 295 ? -5.008 -9.374 -1.959 1.00 98.25 295 LEU A CA 1
ATOM 2292 C C . LEU A 1 295 ? -4.868 -8.875 -0.511 1.00 98.25 295 LEU A C 1
ATOM 2294 O O . LEU A 1 295 ? -4.792 -7.659 -0.295 1.00 98.25 295 LEU A O 1
ATOM 2298 N N . PRO A 1 296 ? -4.849 -9.770 0.495 1.00 98.12 296 PRO A N 1
ATOM 2299 C CA . PRO A 1 296 ? -4.710 -9.373 1.892 1.00 98.12 296 PRO A CA 1
ATOM 2300 C C . PRO A 1 296 ? -3.301 -8.844 2.174 1.00 98.12 296 PRO A C 1
ATOM 2302 O O . PRO A 1 296 ? -2.314 -9.346 1.634 1.00 98.12 296 PRO A O 1
ATOM 2305 N N . ILE A 1 297 ? -3.193 -7.847 3.046 1.00 98.25 297 ILE A N 1
ATOM 2306 C CA . ILE A 1 297 ? -1.915 -7.274 3.471 1.00 98.25 297 ILE A CA 1
ATOM 2307 C C . ILE A 1 297 ? -1.326 -8.085 4.626 1.00 98.25 297 ILE A C 1
ATOM 2309 O O . ILE A 1 297 ? -2.034 -8.535 5.528 1.00 98.25 297 ILE A O 1
ATOM 2313 N N . ASP A 1 298 ? -0.008 -8.267 4.613 1.00 98.25 298 ASP A N 1
ATOM 2314 C CA . ASP A 1 298 ? 0.725 -8.812 5.751 1.00 98.25 298 ASP A CA 1
ATOM 2315 C C . ASP A 1 298 ? 0.990 -7.721 6.797 1.00 98.25 298 ASP A C 1
ATOM 2317 O O . ASP A 1 298 ? 2.038 -7.076 6.824 1.00 98.25 298 ASP A O 1
ATOM 2321 N N . GLU A 1 299 ? -0.015 -7.487 7.642 1.00 95.56 299 GLU A N 1
ATOM 2322 C CA . GLU A 1 299 ? 0.033 -6.464 8.690 1.00 95.56 299 GLU A CA 1
ATOM 2323 C C . GLU A 1 299 ? 1.169 -6.696 9.697 1.00 95.56 299 GLU A C 1
ATOM 2325 O O . GLU A 1 299 ? 1.757 -5.730 10.171 1.00 95.56 299 GLU A O 1
ATOM 2330 N N . GLU A 1 300 ? 1.526 -7.954 9.979 1.00 96.31 300 GLU A N 1
ATOM 2331 C CA . GLU A 1 300 ? 2.615 -8.287 10.907 1.00 96.31 300 GLU A CA 1
ATOM 2332 C C . GLU A 1 300 ? 3.958 -7.780 10.373 1.00 96.31 300 GLU A C 1
ATOM 2334 O O . GLU A 1 300 ? 4.728 -7.155 11.103 1.00 96.31 300 GLU A O 1
ATOM 2339 N N . VAL A 1 301 ? 4.213 -7.976 9.074 1.00 98.06 301 VAL A N 1
ATOM 2340 C CA . VAL A 1 301 ? 5.413 -7.433 8.426 1.00 98.06 301 VAL A CA 1
ATOM 2341 C C . VAL A 1 301 ? 5.356 -5.910 8.340 1.00 98.06 301 VAL A C 1
ATOM 2343 O O . VAL A 1 301 ? 6.381 -5.258 8.535 1.00 98.06 301 VAL A O 1
ATOM 2346 N N . ASN A 1 302 ? 4.187 -5.311 8.091 1.00 97.44 302 ASN A N 1
ATOM 2347 C CA . ASN A 1 302 ? 4.063 -3.851 8.120 1.00 97.44 302 ASN A CA 1
ATOM 2348 C C . ASN A 1 302 ? 4.412 -3.282 9.503 1.00 97.44 302 ASN A C 1
ATOM 2350 O O . ASN A 1 302 ? 5.176 -2.320 9.583 1.00 97.44 302 ASN A O 1
ATOM 2354 N N . ASP A 1 303 ? 3.916 -3.884 10.583 1.00 95.31 303 ASP A N 1
ATOM 2355 C CA . ASP A 1 303 ? 4.223 -3.457 11.949 1.00 95.31 303 ASP A CA 1
ATOM 2356 C C . ASP A 1 303 ? 5.711 -3.644 12.278 1.00 95.31 303 ASP A C 1
ATOM 2358 O O . ASP A 1 303 ? 6.342 -2.742 12.837 1.00 95.31 303 ASP A O 1
ATOM 2362 N N . GLU A 1 304 ? 6.309 -4.759 11.852 1.00 97.38 304 GLU A N 1
ATOM 2363 C CA . GLU A 1 304 ? 7.746 -5.012 11.982 1.00 97.38 304 GLU A CA 1
ATOM 2364 C C . GLU A 1 304 ? 8.584 -3.947 11.256 1.00 97.38 304 GLU A C 1
ATOM 2366 O O . GLU A 1 304 ? 9.504 -3.357 11.833 1.00 97.38 304 GLU A O 1
ATOM 2371 N N . LEU A 1 305 ? 8.254 -3.654 9.994 1.00 98.00 305 LEU A N 1
ATOM 2372 C CA . LEU A 1 305 ? 8.928 -2.622 9.207 1.00 98.00 305 LEU A CA 1
ATOM 2373 C C . LEU A 1 305 ? 8.720 -1.237 9.826 1.00 98.00 305 LEU A C 1
ATOM 2375 O O . LEU A 1 305 ? 9.672 -0.462 9.944 1.00 98.00 305 LEU A O 1
ATOM 2379 N N . LYS A 1 306 ? 7.509 -0.924 10.295 1.00 97.19 306 LYS A N 1
ATOM 2380 C CA . LYS A 1 306 ? 7.199 0.345 10.960 1.00 97.19 306 LYS A CA 1
ATOM 2381 C C . LYS A 1 306 ? 8.006 0.532 12.245 1.00 97.19 306 LYS A C 1
ATOM 2383 O O . LYS A 1 306 ? 8.449 1.658 12.511 1.00 97.19 306 LYS A O 1
ATOM 2388 N N . ALA A 1 307 ? 8.211 -0.541 13.010 1.00 97.50 307 ALA A N 1
ATOM 2389 C CA . ALA A 1 307 ? 8.962 -0.545 14.263 1.00 97.50 307 ALA A CA 1
ATOM 2390 C C . ALA A 1 307 ? 10.457 -0.237 14.079 1.00 97.50 307 ALA A C 1
ATOM 2392 O O . ALA A 1 307 ? 11.096 0.237 15.015 1.00 97.50 307 ALA A O 1
ATOM 2393 N N . THR A 1 308 ? 11.007 -0.394 12.868 1.00 97.19 308 THR A N 1
ATOM 2394 C CA . THR A 1 308 ? 12.383 0.048 12.559 1.00 97.19 308 THR A CA 1
ATOM 2395 C C . THR A 1 308 ? 12.573 1.565 12.678 1.00 97.19 308 THR A C 1
ATOM 2397 O O . THR A 1 308 ? 13.703 2.042 12.699 1.00 97.19 308 THR A O 1
ATOM 2400 N N . GLY A 1 309 ? 11.485 2.346 12.708 1.00 97.50 309 GLY A N 1
ATOM 2401 C CA . GLY A 1 309 ? 11.523 3.811 12.766 1.00 97.50 309 GLY A CA 1
ATOM 2402 C C . GLY A 1 309 ? 11.824 4.495 11.426 1.00 97.50 309 GLY A C 1
ATOM 2403 O O . GLY A 1 309 ? 11.714 5.718 11.331 1.00 97.50 309 GLY A O 1
ATOM 2404 N N . HIS A 1 310 ? 12.147 3.728 10.380 1.00 98.06 310 HIS A N 1
ATOM 2405 C CA . HIS A 1 310 ? 12.490 4.266 9.062 1.00 98.06 310 HIS A CA 1
ATOM 2406 C C . HIS A 1 310 ? 11.282 4.414 8.136 1.00 98.06 310 HIS A C 1
ATOM 2408 O O . HIS A 1 310 ? 11.244 5.353 7.347 1.00 98.06 310 HIS A O 1
ATOM 2414 N N . PHE A 1 311 ? 10.272 3.558 8.287 1.00 98.56 311 PHE A N 1
ATOM 2415 C CA . PHE A 1 311 ? 9.056 3.604 7.480 1.00 98.56 311 PHE A CA 1
ATOM 2416 C C . PHE A 1 311 ? 7.996 4.528 8.087 1.00 98.56 311 PHE A C 1
ATOM 2418 O O . PHE A 1 311 ? 7.838 4.624 9.315 1.00 98.56 311 PHE A O 1
ATOM 2425 N N . GLU A 1 312 ? 7.226 5.173 7.219 1.00 97.12 312 GLU A N 1
ATOM 2426 C CA . GLU A 1 312 ? 5.995 5.883 7.574 1.00 97.12 312 GLU A CA 1
ATOM 2427 C C . GLU A 1 312 ? 4.752 5.126 7.096 1.00 97.12 312 GLU A C 1
ATOM 2429 O O . GLU A 1 312 ? 4.858 4.110 6.415 1.00 97.12 312 GLU A O 1
ATOM 2434 N N . TYR A 1 313 ? 3.570 5.589 7.494 1.00 96.81 313 TYR A N 1
ATOM 2435 C CA . TYR A 1 313 ? 2.308 5.046 7.000 1.00 96.81 313 TYR A CA 1
ATOM 2436 C C . TYR A 1 313 ? 1.704 6.004 5.981 1.00 96.81 313 TYR A C 1
ATOM 2438 O O . TYR A 1 313 ? 1.637 7.203 6.241 1.00 96.81 313 TYR A O 1
ATOM 2446 N N . MET A 1 314 ? 1.217 5.464 4.867 1.00 94.38 314 MET A N 1
ATOM 2447 C CA . MET A 1 314 ? 0.401 6.211 3.919 1.00 94.38 314 MET A CA 1
ATOM 2448 C C . MET A 1 314 ? -0.998 6.435 4.494 1.00 94.38 314 MET A C 1
ATOM 2450 O O . MET A 1 314 ? -1.612 5.522 5.059 1.00 94.38 314 MET A O 1
ATOM 2454 N N . ASP A 1 315 ? -1.536 7.634 4.291 1.00 91.50 315 ASP A N 1
ATOM 2455 C CA . ASP A 1 315 ? -2.978 7.836 4.374 1.00 91.50 315 ASP A CA 1
ATOM 2456 C C . ASP A 1 315 ? -3.664 7.112 3.211 1.00 91.50 315 ASP A C 1
ATOM 2458 O O . ASP A 1 315 ? -3.120 7.042 2.109 1.00 91.50 315 ASP A O 1
ATOM 2462 N N . LEU A 1 316 ? -4.890 6.619 3.423 1.00 92.81 316 LEU A N 1
ATOM 2463 C CA . LEU A 1 316 ? -5.611 5.841 2.405 1.00 92.81 316 LEU A CA 1
ATOM 2464 C C . LEU A 1 316 ? -5.773 6.611 1.084 1.00 92.81 316 LEU A C 1
ATOM 2466 O O . LEU A 1 316 ? -5.687 6.023 0.016 1.00 92.81 316 LEU A O 1
ATOM 2470 N N . ARG A 1 317 ? -5.928 7.940 1.146 1.00 92.38 317 ARG A N 1
ATOM 2471 C CA . ARG A 1 317 ? -5.991 8.798 -0.046 1.00 92.38 317 ARG A CA 1
ATOM 2472 C C . ARG A 1 317 ? -4.677 8.824 -0.831 1.00 92.38 317 ARG A C 1
ATOM 2474 O O . ARG A 1 317 ? -4.725 8.904 -2.050 1.00 92.38 317 ARG A O 1
ATOM 2481 N N . VAL A 1 318 ? -3.528 8.813 -0.151 1.00 93.19 318 VAL A N 1
ATOM 2482 C CA . VAL A 1 318 ? -2.212 8.736 -0.812 1.00 93.19 318 VAL A CA 1
ATOM 2483 C C . VAL A 1 318 ? -2.070 7.379 -1.488 1.00 93.19 318 VAL A C 1
ATOM 2485 O O . VAL A 1 318 ? -1.682 7.308 -2.648 1.00 93.19 318 VAL A O 1
ATOM 2488 N N . ASP A 1 319 ? -2.460 6.326 -0.776 1.00 97.31 319 ASP A N 1
ATOM 2489 C CA . ASP A 1 319 ? -2.401 4.955 -1.263 1.00 97.31 319 ASP A CA 1
ATOM 2490 C C . ASP A 1 319 ? -3.283 4.735 -2.512 1.00 97.31 319 ASP A C 1
ATOM 2492 O O . ASP A 1 319 ? -2.824 4.237 -3.539 1.00 97.31 319 ASP A O 1
ATOM 2496 N N . GLU A 1 320 ? -4.542 5.179 -2.468 1.00 96.88 320 GLU A N 1
ATOM 2497 C CA . GLU A 1 320 ? -5.477 5.109 -3.600 1.00 96.88 320 GLU A CA 1
ATOM 2498 C C . GLU A 1 320 ? -5.133 6.088 -4.735 1.00 96.88 320 GLU A C 1
ATOM 2500 O O . GLU A 1 320 ? -5.550 5.868 -5.867 1.00 96.88 320 GLU A O 1
ATOM 2505 N N . ALA A 1 321 ? -4.387 7.165 -4.485 1.00 95.19 321 ALA A N 1
ATOM 2506 C CA . ALA A 1 321 ? -3.933 8.054 -5.556 1.00 95.19 321 ALA A CA 1
ATOM 2507 C C . ALA A 1 321 ? -2.755 7.469 -6.346 1.00 95.19 321 ALA A C 1
ATOM 2509 O O . ALA A 1 321 ? -2.555 7.844 -7.497 1.00 95.19 321 ALA A O 1
ATOM 2510 N N . GLU A 1 322 ? -1.962 6.579 -5.748 1.00 97.88 322 GLU A N 1
ATOM 2511 C CA . GLU A 1 322 ? -0.802 5.987 -6.410 1.00 97.88 322 GLU A CA 1
ATOM 2512 C C . GLU A 1 322 ? -1.191 4.810 -7.314 1.00 97.88 322 GLU A C 1
ATOM 2514 O O . GLU A 1 322 ? -1.960 3.938 -6.917 1.00 97.88 322 GLU A O 1
ATOM 2519 N N . HIS A 1 323 ? -0.614 4.742 -8.515 1.00 97.62 323 HIS A N 1
ATOM 2520 C CA . HIS A 1 323 ? -0.901 3.690 -9.496 1.00 97.62 323 HIS A CA 1
ATOM 2521 C C . HIS A 1 323 ? 0.250 2.698 -9.676 1.00 97.62 323 HIS A C 1
ATOM 2523 O O . HIS A 1 323 ? 0.022 1.583 -10.146 1.00 97.62 323 HIS A O 1
ATOM 2529 N N . SER A 1 324 ? 1.478 3.063 -9.295 1.00 98.38 324 SER A N 1
ATOM 2530 C CA . SER A 1 324 ? 2.672 2.267 -9.590 1.00 98.38 324 SER A CA 1
ATOM 2531 C C . SER A 1 324 ? 2.610 0.846 -9.019 1.00 98.38 324 SER A C 1
ATOM 2533 O O . SER A 1 324 ? 2.972 -0.123 -9.688 1.00 98.38 324 SER A O 1
ATOM 2535 N N . MET A 1 325 ? 2.087 0.699 -7.802 1.00 98.31 325 MET A N 1
ATOM 2536 C CA . MET A 1 325 ? 1.825 -0.601 -7.184 1.00 98.31 325 MET A CA 1
ATOM 2537 C C . MET A 1 325 ? 0.545 -1.238 -7.734 1.00 98.31 325 MET A C 1
ATOM 2539 O O . MET A 1 325 ? 0.516 -2.443 -7.981 1.00 98.31 325 MET A O 1
ATOM 2543 N N . GLU A 1 326 ? -0.504 -0.442 -7.969 1.00 98.75 326 GLU A N 1
ATOM 2544 C CA . GLU A 1 326 ? -1.809 -0.942 -8.412 1.00 98.75 326 GLU A CA 1
ATOM 2545 C C . GLU A 1 326 ? -1.736 -1.706 -9.732 1.00 98.75 326 GLU A C 1
ATOM 2547 O O . GLU A 1 326 ? -2.374 -2.747 -9.867 1.00 98.75 326 GLU A O 1
ATOM 2552 N N . MET A 1 327 ? -0.908 -1.255 -10.676 1.00 98.75 327 MET A N 1
ATOM 2553 C CA . MET A 1 327 ? -0.776 -1.919 -11.977 1.00 98.75 327 MET A CA 1
ATOM 2554 C C . MET A 1 327 ? -0.210 -3.341 -11.888 1.00 98.75 327 MET A C 1
ATOM 2556 O O . MET A 1 327 ? -0.389 -4.129 -12.816 1.00 98.75 327 MET A O 1
ATOM 2560 N N . HIS A 1 328 ? 0.430 -3.713 -10.780 1.00 98.81 328 HIS A N 1
ATOM 2561 C CA . HIS A 1 328 ? 0.895 -5.081 -10.560 1.00 98.81 328 HIS A CA 1
ATOM 2562 C C . HIS A 1 328 ? -0.200 -5.966 -9.946 1.00 98.81 328 HIS A C 1
ATOM 2564 O O . HIS A 1 328 ? -0.164 -7.184 -10.113 1.00 98.81 328 HIS A O 1
ATOM 2570 N N . LEU A 1 329 ? -1.188 -5.383 -9.255 1.00 98.81 329 LEU A N 1
ATOM 2571 C CA . LEU A 1 329 ? -2.149 -6.136 -8.445 1.00 98.81 329 LEU A CA 1
ATOM 2572 C C . LEU A 1 329 ? -3.023 -7.094 -9.262 1.00 98.81 329 LEU A C 1
ATOM 2574 O O . LEU A 1 329 ? -3.126 -8.240 -8.832 1.00 98.81 329 LEU A O 1
ATOM 2578 N N . PRO A 1 330 ? -3.607 -6.731 -10.426 1.00 98.81 330 PRO A N 1
ATOM 2579 C CA . PRO A 1 330 ? -4.362 -7.700 -11.219 1.00 98.81 330 PRO A CA 1
ATOM 2580 C C . PRO A 1 330 ? -3.503 -8.881 -11.687 1.00 98.81 330 PRO A C 1
ATOM 2582 O O . PRO A 1 330 ? -3.927 -10.030 -11.595 1.00 98.81 330 PRO A O 1
ATOM 2585 N N . TYR A 1 331 ? -2.264 -8.632 -12.120 1.00 98.81 331 TYR A N 1
ATOM 2586 C CA . TYR A 1 331 ? -1.334 -9.703 -12.484 1.00 98.81 331 TYR A CA 1
ATOM 2587 C C . TYR A 1 331 ? -1.026 -10.632 -11.307 1.00 98.81 331 TYR A C 1
ATOM 2589 O O . TYR A 1 331 ? -1.052 -11.853 -11.470 1.00 98.81 331 TYR A O 1
ATOM 2597 N N . LEU A 1 332 ? -0.771 -10.074 -10.121 1.00 98.69 332 LEU A N 1
ATOM 2598 C CA . LEU A 1 332 ? -0.540 -10.857 -8.908 1.00 98.69 332 LEU A CA 1
ATOM 2599 C C . LEU A 1 332 ? -1.800 -11.640 -8.506 1.00 98.69 332 LEU A C 1
ATOM 2601 O O . LEU A 1 332 ? -1.725 -12.851 -8.330 1.00 98.69 332 LEU A O 1
ATOM 2605 N N . ALA A 1 333 ? -2.970 -11.002 -8.451 1.00 98.56 333 ALA A N 1
ATOM 2606 C CA . ALA A 1 333 ? -4.239 -11.670 -8.159 1.00 98.56 333 ALA A CA 1
ATOM 2607 C C . ALA A 1 333 ? -4.512 -12.826 -9.134 1.00 98.56 333 ALA A C 1
ATOM 2609 O O . ALA A 1 333 ? -4.964 -13.893 -8.722 1.00 98.56 333 ALA A O 1
ATOM 2610 N N . LYS A 1 334 ? -4.170 -12.649 -10.417 1.00 98.38 334 LYS A N 1
ATOM 2611 C CA . LYS A 1 334 ? -4.321 -13.682 -11.441 1.00 98.38 334 LYS A CA 1
ATOM 2612 C C . LYS A 1 334 ? -3.350 -14.848 -11.267 1.00 98.38 334 LYS A C 1
ATOM 2614 O O . LYS A 1 334 ? -3.767 -16.000 -11.319 1.00 98.38 334 LYS A O 1
ATOM 2619 N N . VAL A 1 335 ? -2.060 -14.566 -11.088 1.00 98.12 335 VAL A N 1
ATOM 2620 C CA . VAL A 1 335 ? -1.016 -15.598 -10.952 1.00 98.12 335 VAL A CA 1
ATOM 2621 C C . VAL A 1 335 ? -1.192 -16.415 -9.675 1.00 98.12 335 VAL A C 1
ATOM 2623 O O . VAL A 1 335 ? -0.956 -17.619 -9.687 1.00 98.12 335 VAL A O 1
ATOM 2626 N N . PHE A 1 336 ? -1.616 -15.769 -8.590 1.00 97.88 336 PHE A N 1
ATOM 2627 C CA . PHE A 1 336 ? -1.780 -16.385 -7.274 1.00 97.88 336 PHE A CA 1
ATOM 2628 C C . PHE A 1 336 ? -3.221 -16.834 -6.994 1.00 97.88 336 PHE A C 1
ATOM 2630 O O . PHE A 1 336 ? -3.551 -17.189 -5.863 1.00 97.88 336 PHE A O 1
ATOM 2637 N N . GLN A 1 337 ? -4.089 -16.854 -8.009 1.00 96.31 337 GLN A N 1
ATOM 2638 C CA . GLN A 1 337 ? -5.468 -17.307 -7.867 1.00 96.31 337 GLN A CA 1
ATOM 2639 C C . GLN A 1 337 ? -5.509 -18.742 -7.310 1.00 96.31 337 GLN A C 1
ATOM 2641 O O . GLN A 1 337 ? -4.977 -19.671 -7.913 1.00 96.31 337 GLN A O 1
ATOM 2646 N N . GLY A 1 338 ? -6.155 -18.921 -6.153 1.00 94.69 338 GLY A N 1
ATOM 2647 C CA . GLY A 1 338 ? -6.251 -20.216 -5.466 1.00 94.69 338 GLY A CA 1
ATOM 2648 C C . GLY A 1 338 ? -5.096 -20.541 -4.510 1.00 94.69 338 GLY A C 1
ATOM 2649 O O . GLY A 1 338 ? -5.141 -21.588 -3.866 1.00 94.69 338 GLY A O 1
ATOM 2650 N N . TYR A 1 339 ? -4.105 -19.656 -4.365 1.00 96.88 339 TYR A N 1
ATOM 2651 C CA . TYR A 1 339 ? -2.992 -19.809 -3.426 1.00 96.88 339 TYR A CA 1
ATOM 2652 C C . TYR A 1 339 ? -3.116 -18.815 -2.260 1.00 96.88 339 TYR A C 1
ATOM 2654 O O . TYR A 1 339 ? -3.472 -17.654 -2.477 1.00 96.88 339 TYR A O 1
ATOM 2662 N N . PRO A 1 340 ? -2.825 -19.227 -1.012 1.00 94.56 340 PRO A N 1
ATOM 2663 C CA . PRO A 1 340 ? -2.830 -18.316 0.124 1.00 94.56 340 PRO A CA 1
ATOM 2664 C C . PRO A 1 340 ? -1.597 -17.408 0.065 1.00 94.56 340 PRO A C 1
ATOM 2666 O O . PRO A 1 340 ? -0.488 -17.828 0.395 1.00 94.56 340 PRO A O 1
ATOM 2669 N N . VAL A 1 341 ? -1.793 -16.151 -0.332 1.00 97.69 341 VAL A N 1
ATOM 2670 C CA . VAL A 1 341 ? -0.722 -15.155 -0.413 1.00 97.69 341 VAL A CA 1
ATOM 2671 C C . VAL A 1 341 ? -1.127 -13.859 0.277 1.00 97.69 341 VAL A C 1
ATOM 2673 O O . VAL A 1 341 ? -2.277 -13.432 0.186 1.00 97.69 341 VAL A O 1
ATOM 2676 N N . LYS A 1 342 ? -0.173 -13.228 0.963 1.00 98.50 342 LYS A N 1
ATOM 2677 C CA . LYS A 1 342 ? -0.299 -11.858 1.470 1.00 98.50 342 LYS A CA 1
ATOM 2678 C C . LYS A 1 342 ? 0.658 -10.921 0.739 1.00 98.50 342 LYS A C 1
ATOM 2680 O O . LYS A 1 342 ? 1.711 -11.351 0.270 1.00 98.50 342 LYS A O 1
ATOM 2685 N N . ILE A 1 343 ? 0.327 -9.639 0.668 1.00 98.81 343 ILE A N 1
ATOM 2686 C CA . ILE A 1 343 ? 1.192 -8.613 0.077 1.00 98.81 343 ILE A CA 1
ATOM 2687 C C . ILE A 1 343 ? 1.745 -7.658 1.140 1.00 98.81 343 ILE A C 1
ATOM 2689 O O . ILE A 1 343 ? 1.101 -7.389 2.149 1.00 98.81 343 ILE A O 1
ATOM 2693 N N . VAL A 1 344 ? 2.931 -7.114 0.892 1.00 98.88 344 VAL A N 1
ATOM 2694 C CA . VAL A 1 344 ? 3.571 -6.044 1.667 1.00 98.88 344 VAL A CA 1
ATOM 2695 C C . VAL A 1 344 ? 3.793 -4.874 0.704 1.00 98.88 344 VAL A C 1
ATOM 2697 O O . VAL A 1 344 ? 4.822 -4.841 0.021 1.00 98.88 344 VAL A O 1
ATOM 2700 N N . PRO A 1 345 ? 2.815 -3.959 0.557 1.00 98.69 345 PRO A N 1
ATOM 2701 C CA . PRO A 1 345 ? 2.944 -2.792 -0.309 1.00 98.69 345 PRO A CA 1
ATOM 2702 C C . PRO A 1 345 ? 3.900 -1.771 0.310 1.00 98.69 345 PRO A C 1
ATOM 2704 O O . PRO A 1 345 ? 3.692 -1.319 1.440 1.00 98.69 345 PRO A O 1
ATOM 2707 N N . ILE A 1 346 ? 4.937 -1.402 -0.439 1.00 98.88 346 ILE A N 1
ATOM 2708 C CA . ILE A 1 346 ? 5.955 -0.431 -0.045 1.00 98.88 346 ILE A CA 1
ATOM 2709 C C . ILE A 1 346 ? 6.026 0.649 -1.123 1.00 98.88 346 ILE A C 1
ATOM 2711 O O . ILE A 1 346 ? 6.589 0.445 -2.202 1.00 98.88 346 ILE A O 1
ATOM 2715 N N . LEU A 1 347 ? 5.494 1.825 -0.798 1.00 98.81 347 LEU A N 1
ATOM 2716 C CA . LEU A 1 347 ? 5.690 3.024 -1.597 1.00 98.81 347 LEU A CA 1
ATOM 2717 C C . LEU A 1 347 ? 7.110 3.539 -1.366 1.00 98.81 347 LEU A C 1
ATOM 2719 O O . LEU A 1 347 ? 7.471 3.898 -0.246 1.00 98.81 347 LEU A O 1
ATOM 2723 N N . VAL A 1 348 ? 7.917 3.583 -2.417 1.00 98.88 348 VAL A N 1
ATOM 2724 C CA . VAL A 1 348 ? 9.304 4.043 -2.383 1.00 98.88 348 VAL A CA 1
ATOM 2725 C C . VAL A 1 348 ? 9.352 5.501 -2.833 1.00 98.88 348 VAL A C 1
ATOM 2727 O O . VAL A 1 348 ? 9.037 5.825 -3.979 1.00 98.88 348 VAL A O 1
ATOM 2730 N N . GLY A 1 349 ? 9.727 6.387 -1.913 1.00 98.06 349 GLY A N 1
ATOM 2731 C CA . GLY A 1 349 ? 9.845 7.816 -2.169 1.00 98.06 349 GLY A CA 1
ATOM 2732 C C . GLY A 1 349 ? 11.100 8.225 -2.945 1.00 98.06 349 GLY A C 1
ATOM 2733 O O . GLY A 1 349 ? 11.786 7.418 -3.574 1.00 98.06 349 GLY A O 1
ATOM 2734 N N . ALA A 1 350 ? 11.419 9.516 -2.867 1.00 96.75 350 ALA A N 1
ATOM 2735 C CA . ALA A 1 350 ? 12.629 10.106 -3.428 1.00 96.75 350 ALA A CA 1
ATOM 2736 C C . ALA A 1 350 ? 13.810 9.876 -2.472 1.00 96.75 350 ALA A C 1
ATOM 2738 O O . ALA A 1 350 ? 14.112 10.705 -1.612 1.00 96.75 350 ALA A O 1
ATOM 2739 N N . LEU A 1 351 ? 14.442 8.711 -2.585 1.00 98.06 351 LEU A N 1
ATOM 2740 C CA . LEU A 1 351 ? 15.494 8.281 -1.668 1.00 98.06 351 LEU A CA 1
ATOM 2741 C C . LEU A 1 351 ? 16.862 8.881 -2.027 1.00 98.06 351 LEU A C 1
ATOM 2743 O O . LEU A 1 351 ? 17.216 9.010 -3.199 1.00 98.06 351 LEU A O 1
ATOM 2747 N N . SER A 1 352 ? 17.664 9.191 -1.002 1.00 97.81 352 SER A N 1
ATOM 2748 C CA . SER A 1 352 ? 19.113 9.371 -1.171 1.00 97.81 352 SER A CA 1
ATOM 2749 C C . SER A 1 352 ? 19.801 8.013 -1.334 1.00 97.81 352 SER A C 1
ATOM 2751 O O . SER A 1 352 ? 19.253 6.992 -0.920 1.00 97.81 352 SER A O 1
ATOM 2753 N N . ALA A 1 353 ? 21.032 7.980 -1.845 1.00 97.38 353 ALA A N 1
ATOM 2754 C CA . ALA A 1 353 ? 21.775 6.725 -1.993 1.00 97.38 353 ALA A CA 1
ATOM 2755 C C . ALA A 1 353 ? 22.030 6.016 -0.650 1.00 97.38 353 ALA A C 1
ATOM 2757 O O . ALA A 1 353 ? 21.970 4.794 -0.547 1.00 97.38 353 ALA A O 1
ATOM 2758 N N . GLU A 1 354 ? 22.264 6.786 0.412 1.00 98.06 354 GLU A N 1
ATOM 2759 C CA . GLU A 1 354 ? 22.400 6.255 1.769 1.00 98.06 354 GLU A CA 1
ATOM 2760 C C . GLU A 1 354 ? 21.088 5.617 2.238 1.00 98.06 354 GLU A C 1
ATOM 2762 O O . GLU A 1 354 ? 21.107 4.578 2.902 1.00 98.06 354 GLU A O 1
ATOM 2767 N N . SER A 1 355 ? 19.954 6.221 1.867 1.00 98.38 355 SER A N 1
ATOM 2768 C CA . SER A 1 355 ? 18.617 5.713 2.176 1.00 98.38 355 SER A CA 1
ATOM 2769 C C . SER A 1 355 ? 18.290 4.457 1.364 1.00 98.38 355 SER A C 1
ATOM 2771 O O . SER A 1 355 ? 17.784 3.495 1.933 1.00 98.38 355 SER A O 1
ATOM 2773 N N . GLU A 1 356 ? 18.636 4.406 0.075 1.00 98.75 356 GLU A N 1
ATOM 2774 C CA . GLU A 1 356 ? 18.500 3.204 -0.765 1.00 98.75 356 GLU A CA 1
ATOM 2775 C C . GLU A 1 356 ? 19.278 2.024 -0.171 1.00 98.75 356 GLU A C 1
ATOM 2777 O O . GLU A 1 356 ? 18.716 0.948 0.047 1.00 98.75 356 GLU A O 1
ATOM 2782 N N . ALA A 1 357 ? 20.542 2.250 0.199 1.00 98.69 357 ALA A N 1
ATOM 2783 C CA . ALA A 1 357 ? 21.368 1.242 0.852 1.00 98.69 357 ALA A CA 1
ATOM 2784 C C . ALA A 1 357 ? 20.811 0.826 2.225 1.00 98.69 357 ALA A C 1
ATOM 2786 O O . ALA A 1 357 ? 20.899 -0.345 2.601 1.00 98.69 357 ALA A O 1
ATOM 2787 N N . LEU A 1 358 ? 20.241 1.765 2.990 1.00 98.69 358 LEU A N 1
ATOM 2788 C CA . LEU A 1 358 ? 19.591 1.490 4.272 1.00 98.69 358 LEU A CA 1
ATOM 2789 C C . LEU A 1 358 ? 18.365 0.588 4.109 1.00 98.69 358 LEU A C 1
ATOM 2791 O O . LEU A 1 358 ? 18.307 -0.454 4.761 1.00 98.69 358 LEU A O 1
ATOM 2795 N N . TYR A 1 359 ? 17.413 0.949 3.247 1.00 98.81 359 TYR A N 1
ATOM 2796 C CA . TYR A 1 359 ? 16.227 0.123 3.003 1.00 98.81 359 TYR A CA 1
ATOM 2797 C C . TYR A 1 359 ? 16.602 -1.235 2.421 1.00 98.81 359 TYR A C 1
ATOM 2799 O O . TYR A 1 359 ? 16.038 -2.245 2.838 1.00 98.81 359 TYR A O 1
ATOM 2807 N N . GLY A 1 360 ? 17.612 -1.281 1.548 1.00 98.75 360 GLY A N 1
ATOM 2808 C CA . GLY A 1 360 ? 18.146 -2.536 1.041 1.00 98.75 360 GLY A CA 1
ATOM 2809 C C . GLY A 1 360 ? 18.640 -3.463 2.153 1.00 98.75 360 GLY A C 1
ATOM 2810 O O . GLY A 1 360 ? 18.265 -4.631 2.182 1.00 98.75 360 GLY A O 1
ATOM 2811 N N . ARG A 1 361 ? 19.392 -2.943 3.135 1.00 98.69 361 ARG A N 1
ATOM 2812 C CA . ARG A 1 361 ? 19.814 -3.720 4.319 1.00 98.69 361 ARG A CA 1
ATOM 2813 C C . ARG A 1 361 ? 18.641 -4.160 5.195 1.00 98.69 361 ARG A C 1
ATOM 2815 O O . ARG A 1 361 ? 18.627 -5.300 5.647 1.00 98.69 361 ARG A O 1
ATOM 2822 N N . LEU A 1 362 ? 17.669 -3.278 5.439 1.00 98.62 362 LEU A N 1
ATOM 2823 C CA . LEU A 1 362 ? 16.492 -3.594 6.262 1.00 98.62 362 LEU A CA 1
ATOM 2824 C C . LEU A 1 362 ? 15.644 -4.713 5.644 1.00 98.62 362 LEU A C 1
ATOM 2826 O O . LEU A 1 362 ? 15.118 -5.560 6.367 1.00 98.62 362 LEU A O 1
ATOM 2830 N N . LEU A 1 363 ? 15.524 -4.716 4.315 1.00 98.69 363 LEU A N 1
ATOM 2831 C CA . LEU A 1 363 ? 14.691 -5.659 3.577 1.00 98.69 363 LEU A CA 1
ATOM 2832 C C . LEU A 1 363 ? 15.435 -6.941 3.150 1.00 98.69 363 LEU A C 1
ATOM 2834 O O . LEU A 1 363 ? 14.784 -7.934 2.832 1.00 98.69 363 LEU A O 1
ATOM 2838 N N . ALA A 1 364 ? 16.773 -6.963 3.185 1.00 98.44 364 ALA A N 1
ATOM 2839 C CA . ALA A 1 364 ? 17.595 -8.093 2.733 1.00 98.44 364 ALA A CA 1
ATOM 2840 C C . ALA A 1 364 ? 17.234 -9.429 3.401 1.00 98.44 364 ALA A C 1
ATOM 2842 O O . ALA A 1 364 ? 17.177 -10.457 2.731 1.00 98.44 364 ALA A O 1
ATOM 2843 N N . LYS A 1 365 ? 16.906 -9.421 4.699 1.00 98.12 365 LYS A N 1
ATOM 2844 C CA . LYS A 1 365 ? 16.522 -10.642 5.428 1.00 98.12 365 LYS A CA 1
ATOM 2845 C C . LYS A 1 365 ? 15.280 -11.331 4.856 1.00 98.12 365 LYS A C 1
ATOM 2847 O O . LYS A 1 365 ? 15.150 -12.544 4.971 1.00 98.12 365 LYS A O 1
ATOM 2852 N N . TYR A 1 366 ? 14.374 -10.583 4.222 1.00 98.50 366 TYR A N 1
ATOM 2853 C CA . TYR A 1 366 ? 13.191 -11.169 3.598 1.00 98.50 366 TYR A CA 1
ATOM 2854 C C . TYR A 1 366 ? 13.537 -11.885 2.292 1.00 98.50 366 TYR A C 1
ATOM 2856 O O . TYR A 1 366 ? 12.788 -12.764 1.881 1.00 98.50 366 TYR A O 1
ATOM 2864 N N . VAL A 1 367 ? 14.658 -11.548 1.645 1.00 98.31 367 VAL A N 1
ATOM 2865 C CA . VAL A 1 367 ? 15.136 -12.263 0.451 1.00 98.31 367 VAL A CA 1
ATOM 2866 C C . VAL A 1 367 ? 15.531 -13.698 0.805 1.00 98.31 367 VAL A C 1
ATOM 2868 O O . VAL A 1 367 ? 15.262 -14.622 0.034 1.00 98.31 367 VAL A O 1
ATOM 2871 N N . ASP A 1 368 ? 16.087 -13.891 2.003 1.00 97.50 368 ASP A N 1
ATOM 2872 C CA . ASP A 1 368 ? 16.582 -15.184 2.480 1.00 97.50 368 ASP A CA 1
ATOM 2873 C C . ASP A 1 368 ? 15.480 -16.187 2.851 1.00 97.50 368 ASP A C 1
ATOM 2875 O O . ASP A 1 368 ? 15.720 -17.394 2.861 1.00 97.50 368 ASP A O 1
ATOM 2879 N N . ASP A 1 369 ? 14.250 -15.729 3.078 1.00 97.56 369 ASP A N 1
ATOM 2880 C CA . ASP A 1 369 ? 13.107 -16.623 3.256 1.00 97.56 369 ASP A CA 1
ATOM 2881 C C . ASP A 1 369 ? 12.526 -17.032 1.898 1.00 97.56 369 ASP A C 1
ATOM 2883 O O . ASP A 1 369 ? 11.904 -16.228 1.204 1.00 97.56 369 ASP A O 1
ATOM 2887 N N . SER A 1 370 ? 12.691 -18.315 1.557 1.00 95.75 370 SER A N 1
ATOM 2888 C CA . SER A 1 370 ? 12.204 -18.955 0.324 1.00 95.75 370 SER A CA 1
ATOM 2889 C C . SER A 1 370 ? 10.729 -18.718 -0.021 1.00 95.75 370 SER A C 1
ATOM 2891 O O . SER A 1 370 ? 10.369 -18.823 -1.192 1.00 95.75 370 SER A O 1
ATOM 2893 N N . LYS A 1 371 ? 9.892 -18.362 0.961 1.00 97.75 371 LYS A N 1
ATOM 2894 C CA . LYS A 1 371 ? 8.457 -18.117 0.769 1.00 97.75 371 LYS A CA 1
ATOM 2895 C C . LYS A 1 371 ? 8.115 -16.693 0.332 1.00 97.75 371 LYS A C 1
ATOM 2897 O O . LYS A 1 371 ? 6.955 -16.414 0.016 1.00 97.75 371 LYS A O 1
ATOM 2902 N N . ASN A 1 372 ? 9.096 -15.792 0.332 1.00 98.50 372 ASN A N 1
ATOM 2903 C CA . ASN A 1 372 ? 8.912 -14.400 -0.060 1.00 98.50 372 ASN A CA 1
ATOM 2904 C C . ASN A 1 372 ? 9.231 -14.193 -1.544 1.00 98.50 372 ASN A C 1
ATOM 2906 O O . ASN A 1 372 ? 10.212 -14.729 -2.063 1.00 98.50 372 ASN A O 1
ATOM 2910 N N . PHE A 1 373 ? 8.448 -13.347 -2.201 1.00 98.75 373 PHE A N 1
ATOM 2911 C CA . PHE A 1 373 ? 8.619 -12.926 -3.588 1.00 98.75 373 PHE A CA 1
ATOM 2912 C C . PHE A 1 373 ? 8.681 -11.397 -3.685 1.00 98.75 373 PHE A C 1
ATOM 2914 O O . PHE A 1 373 ? 8.039 -10.708 -2.895 1.00 98.75 373 PHE A O 1
ATOM 2921 N N . PHE A 1 374 ? 9.419 -10.851 -4.654 1.00 98.81 374 PHE A N 1
ATOM 2922 C CA . PHE A 1 374 ? 9.607 -9.402 -4.814 1.00 98.81 374 PHE A CA 1
ATOM 2923 C C . PHE A 1 374 ? 9.083 -8.910 -6.160 1.00 98.81 374 PHE A C 1
ATOM 2925 O O . PHE A 1 374 ? 9.572 -9.303 -7.211 1.00 98.81 374 PHE A O 1
ATOM 2932 N N . SER A 1 375 ? 8.103 -8.018 -6.135 1.00 98.81 375 SER A N 1
ATOM 2933 C CA . SER A 1 375 ? 7.541 -7.372 -7.315 1.00 98.81 375 SER A CA 1
ATOM 2934 C C . SER A 1 375 ? 7.977 -5.910 -7.343 1.00 98.81 375 SER A C 1
ATOM 2936 O O . SER A 1 375 ? 7.469 -5.101 -6.570 1.00 98.81 375 SER A O 1
ATOM 2938 N N . VAL A 1 376 ? 8.914 -5.573 -8.228 1.00 98.94 376 VAL A N 1
ATOM 2939 C CA . VAL A 1 376 ? 9.474 -4.224 -8.369 1.00 98.94 376 VAL A CA 1
ATOM 2940 C C . VAL A 1 376 ? 8.847 -3.535 -9.577 1.00 98.94 376 VAL A C 1
ATOM 2942 O O . VAL A 1 376 ? 8.874 -4.055 -10.691 1.00 98.94 376 VAL A O 1
ATOM 2945 N N . SER A 1 377 ? 8.263 -2.366 -9.350 1.00 98.88 377 SER A N 1
ATOM 2946 C CA . SER A 1 377 ? 7.494 -1.630 -10.348 1.00 98.88 377 SER A CA 1
ATOM 2947 C C . SER A 1 377 ? 8.324 -0.518 -10.989 1.00 98.88 377 SER A C 1
ATOM 2949 O O . SER A 1 377 ? 8.820 0.371 -10.295 1.00 98.88 377 SER A O 1
ATOM 2951 N N . SER A 1 378 ? 8.498 -0.567 -12.315 1.00 98.75 378 SER A N 1
ATOM 2952 C CA . SER A 1 378 ? 9.219 0.458 -13.078 1.00 98.75 378 SER A CA 1
ATOM 2953 C C . SER A 1 378 ? 8.899 0.424 -14.571 1.00 98.75 378 SER A C 1
ATOM 2955 O O . SER A 1 378 ? 9.127 -0.582 -15.242 1.00 98.75 378 SER A O 1
ATOM 2957 N N . ASP A 1 379 ? 8.519 1.576 -15.113 1.00 98.62 379 ASP A N 1
ATOM 2958 C CA . ASP A 1 379 ? 8.746 1.905 -16.520 1.00 98.62 379 ASP A CA 1
ATOM 2959 C C . ASP A 1 379 ? 10.200 2.392 -16.721 1.00 98.62 379 ASP A C 1
ATOM 2961 O O . ASP A 1 379 ? 10.918 2.688 -15.758 1.00 98.62 379 ASP A O 1
ATOM 2965 N N . PHE A 1 380 ? 10.656 2.413 -17.974 1.00 98.62 380 PHE A N 1
ATOM 2966 C CA . PHE A 1 380 ? 12.008 2.829 -18.381 1.00 98.62 380 PHE A CA 1
ATOM 2967 C C . PHE A 1 380 ? 11.964 4.229 -19.020 1.00 98.62 380 PHE A C 1
ATOM 2969 O O . PHE A 1 380 ? 11.171 5.045 -18.572 1.00 98.62 380 PHE A O 1
ATOM 2976 N N . CYS A 1 381 ? 12.802 4.563 -20.008 1.00 98.62 381 CYS A N 1
ATOM 2977 C CA . CYS A 1 381 ? 12.896 5.918 -20.559 1.00 98.62 381 CYS A CA 1
ATOM 2978 C C . CYS A 1 381 ? 11.529 6.544 -20.904 1.00 98.62 381 CYS A C 1
ATOM 2980 O O . CYS A 1 381 ? 10.792 6.054 -21.763 1.00 98.62 381 CYS A O 1
ATOM 2982 N N . HIS A 1 382 ? 11.224 7.674 -20.263 1.00 98.31 382 HIS A N 1
ATOM 2983 C CA . HIS A 1 382 ? 10.181 8.618 -20.649 1.00 98.31 382 HIS A CA 1
ATOM 2984 C C . HIS A 1 382 ? 10.822 9.695 -21.530 1.00 98.31 382 HIS A C 1
ATOM 2986 O O . HIS A 1 382 ? 11.390 10.672 -21.037 1.00 98.31 382 HIS A O 1
ATOM 2992 N N . TRP A 1 383 ? 10.748 9.507 -22.845 1.00 98.69 383 TRP A N 1
ATOM 2993 C CA . TRP A 1 383 ? 11.392 10.364 -23.834 1.00 98.69 383 TRP A CA 1
ATOM 2994 C C . TRP A 1 383 ? 10.406 11.336 -24.483 1.00 98.69 383 TRP A C 1
ATOM 2996 O O . TRP A 1 383 ? 9.298 10.962 -24.879 1.00 98.69 383 TRP A O 1
ATOM 3006 N N . GLY A 1 384 ? 10.818 12.589 -24.633 1.00 97.62 384 GLY A N 1
ATOM 3007 C CA . GLY A 1 384 ? 10.099 13.646 -25.333 1.00 97.62 384 GLY A CA 1
ATOM 3008 C C . GLY A 1 384 ? 10.037 14.943 -24.532 1.00 97.62 384 GLY A C 1
ATOM 3009 O O . GLY A 1 384 ? 10.241 14.978 -23.316 1.00 97.62 384 GLY A O 1
ATOM 3010 N N . SER A 1 385 ? 9.691 16.033 -25.216 1.00 96.00 385 SER A N 1
ATOM 3011 C CA . SER A 1 385 ? 9.615 17.371 -24.612 1.00 96.00 385 SER A CA 1
ATOM 3012 C C . SER A 1 385 ? 8.670 17.435 -23.407 1.00 96.00 385 SER A C 1
ATOM 3014 O O . SER A 1 385 ? 8.977 18.108 -22.427 1.00 96.00 385 SER A O 1
ATOM 3016 N N . ARG A 1 386 ? 7.564 16.674 -23.426 1.00 95.12 386 ARG A N 1
ATOM 3017 C CA . ARG A 1 386 ? 6.596 16.596 -22.314 1.00 95.12 386 ARG A CA 1
ATOM 3018 C C . ARG A 1 386 ? 7.167 16.023 -21.013 1.00 95.12 386 ARG A C 1
ATOM 3020 O O . ARG A 1 386 ? 6.562 16.212 -19.965 1.00 95.12 386 ARG A O 1
ATOM 3027 N N . PHE A 1 387 ? 8.297 15.324 -21.086 1.00 95.12 387 PHE A N 1
ATOM 3028 C CA . PHE A 1 387 ? 9.006 14.766 -19.934 1.00 95.12 387 PHE A CA 1
ATOM 3029 C C . PHE A 1 387 ? 10.276 15.547 -19.593 1.00 95.12 387 PHE A C 1
ATOM 3031 O O . PHE A 1 387 ? 11.012 15.150 -18.698 1.00 95.12 387 PHE A O 1
ATOM 3038 N N . ASN A 1 388 ? 10.549 16.640 -20.317 1.00 96.62 388 ASN A N 1
ATOM 3039 C CA . ASN A 1 388 ? 11.793 17.398 -20.222 1.00 96.62 388 ASN A CA 1
ATOM 3040 C C . ASN A 1 388 ? 13.053 16.523 -20.397 1.00 96.62 388 ASN A C 1
ATOM 3042 O O . ASN A 1 388 ? 14.096 16.794 -19.808 1.00 96.62 388 ASN A O 1
ATOM 3046 N N . TYR A 1 389 ? 12.954 15.468 -21.210 1.00 98.00 389 TYR A N 1
ATOM 3047 C CA . TYR A 1 389 ? 14.052 14.542 -21.461 1.00 98.00 389 TYR A CA 1
ATOM 3048 C C . TYR A 1 389 ? 14.078 14.139 -22.930 1.00 98.00 389 TYR A C 1
ATOM 3050 O O . TYR A 1 389 ? 13.146 13.523 -23.438 1.00 98.00 389 TYR A O 1
ATOM 3058 N N . MET A 1 390 ? 15.133 14.531 -23.640 1.00 97.06 390 MET A N 1
ATOM 3059 C CA . MET A 1 390 ? 15.269 14.310 -25.084 1.00 97.06 390 MET A CA 1
ATOM 3060 C C . MET A 1 390 ? 16.690 13.883 -25.455 1.00 97.06 390 MET A C 1
ATOM 3062 O O . MET A 1 390 ? 17.207 14.278 -26.502 1.00 97.06 390 MET A O 1
ATOM 3066 N N . HIS A 1 391 ? 17.336 13.105 -24.579 1.00 96.25 391 HIS A N 1
ATOM 3067 C CA . HIS A 1 391 ? 18.651 12.540 -24.862 1.00 96.25 391 HIS A CA 1
ATOM 3068 C C . HIS A 1 391 ? 18.613 11.793 -26.200 1.00 96.25 391 HIS A C 1
ATOM 3070 O O . HIS A 1 391 ? 17.716 10.986 -26.446 1.00 96.25 391 HIS A O 1
ATOM 3076 N N . TYR A 1 392 ? 19.553 12.098 -27.089 1.00 97.62 392 TYR A N 1
ATOM 3077 C CA . TYR A 1 392 ? 19.611 11.493 -28.411 1.00 97.62 392 TYR A CA 1
ATOM 3078 C C . TYR A 1 392 ? 21.054 11.421 -28.897 1.00 97.62 392 TYR A C 1
ATOM 3080 O O . TYR A 1 392 ? 21.636 12.428 -29.311 1.00 97.62 392 TYR A O 1
ATOM 3088 N N . ASP A 1 393 ? 21.596 10.208 -28.901 1.00 96.62 393 ASP A N 1
ATOM 3089 C CA . ASP A 1 393 ? 22.840 9.903 -29.588 1.00 96.62 393 ASP A CA 1
ATOM 3090 C C . ASP A 1 393 ? 22.554 9.516 -31.046 1.00 96.62 393 ASP A C 1
ATOM 3092 O O . ASP A 1 393 ? 22.019 8.448 -31.363 1.00 96.62 393 ASP A O 1
ATOM 3096 N N . LYS A 1 394 ? 22.952 10.409 -31.956 1.00 96.62 394 LYS A N 1
ATOM 3097 C CA . LYS A 1 394 ? 22.817 10.238 -33.408 1.00 96.62 394 LYS A CA 1
ATOM 3098 C C . LYS A 1 394 ? 23.616 9.049 -33.943 1.00 96.62 394 LYS A C 1
ATOM 3100 O O . LYS A 1 394 ? 23.297 8.565 -35.029 1.00 96.62 394 LYS A O 1
ATOM 3105 N N . SER A 1 395 ? 24.636 8.581 -33.219 1.00 97.50 395 SER A N 1
ATOM 3106 C CA . SER A 1 395 ? 25.444 7.424 -33.612 1.00 97.50 395 SER A CA 1
ATOM 3107 C C . SER A 1 395 ? 24.608 6.137 -33.711 1.00 97.50 395 SER A C 1
ATOM 3109 O O . SER A 1 395 ? 24.922 5.253 -34.507 1.00 97.50 395 SER A O 1
ATOM 3111 N N . HIS A 1 396 ? 23.485 6.068 -32.987 1.00 96.50 396 HIS A N 1
ATOM 3112 C CA . HIS A 1 396 ? 22.570 4.924 -32.969 1.00 96.50 396 HIS A CA 1
ATOM 3113 C C . HIS A 1 396 ? 21.437 5.005 -34.007 1.00 96.50 396 HIS A C 1
ATOM 3115 O O . HIS A 1 396 ? 20.542 4.158 -34.025 1.00 96.50 396 HIS A O 1
ATOM 3121 N N . GLY A 1 397 ? 21.471 5.984 -34.915 1.00 96.50 397 GLY A N 1
ATOM 3122 C CA . GLY A 1 397 ? 20.485 6.121 -35.985 1.00 96.50 397 GLY A CA 1
ATOM 3123 C C . GLY A 1 397 ? 19.221 6.842 -35.522 1.00 96.50 397 GLY A C 1
ATOM 3124 O O . GLY A 1 397 ? 19.290 7.979 -35.083 1.00 96.50 397 GLY A O 1
ATOM 3125 N N . ALA A 1 398 ? 18.045 6.231 -35.682 1.00 97.75 398 ALA A N 1
ATOM 3126 C CA . ALA A 1 398 ? 16.782 6.876 -35.315 1.00 97.75 398 ALA A CA 1
ATOM 3127 C C . ALA A 1 398 ? 16.649 7.078 -33.792 1.00 97.75 398 ALA A C 1
ATOM 3129 O O . ALA A 1 398 ? 17.188 6.300 -33.009 1.00 97.75 398 ALA A O 1
ATOM 3130 N N . ILE A 1 399 ? 15.860 8.071 -33.366 1.00 98.62 399 ILE A N 1
ATOM 3131 C CA . ILE A 1 399 ? 15.667 8.413 -31.943 1.00 98.62 399 ILE A CA 1
ATOM 3132 C C . ILE A 1 399 ? 15.254 7.186 -31.119 1.00 98.62 399 ILE A C 1
ATOM 3134 O O . ILE A 1 399 ? 15.882 6.891 -30.108 1.00 98.62 399 ILE A O 1
ATOM 3138 N N . TYR A 1 400 ? 14.270 6.410 -31.582 1.00 98.62 400 TYR A N 1
ATOM 3139 C CA . TYR A 1 400 ? 13.825 5.199 -30.882 1.00 98.62 400 TYR A CA 1
ATOM 3140 C C . TYR A 1 400 ? 14.930 4.142 -30.686 1.00 98.62 400 TYR A C 1
ATOM 3142 O O . TYR A 1 400 ? 14.875 3.379 -29.724 1.00 98.62 400 TYR A O 1
ATOM 3150 N N . LYS A 1 401 ? 15.951 4.111 -31.557 1.00 98.62 401 LYS A N 1
ATOM 3151 C CA . LYS A 1 401 ? 17.132 3.248 -31.401 1.00 98.62 401 LYS A CA 1
ATOM 3152 C C . LYS A 1 401 ? 18.115 3.791 -30.374 1.00 98.62 401 LYS A C 1
ATOM 3154 O O . LYS A 1 401 ? 18.650 3.006 -29.603 1.00 98.62 401 LYS A O 1
ATOM 3159 N N . SER A 1 402 ? 18.306 5.107 -30.314 1.00 98.56 402 SER A N 1
ATOM 3160 C CA . SER A 1 402 ? 19.073 5.728 -29.228 1.00 98.56 402 SER A CA 1
ATOM 3161 C C . SER A 1 402 ? 18.421 5.473 -27.866 1.00 98.56 402 SER A C 1
ATOM 3163 O O . SER A 1 402 ? 19.131 5.121 -26.930 1.00 98.56 402 SER A O 1
ATOM 3165 N N . ILE A 1 403 ? 17.088 5.569 -27.773 1.00 98.75 403 ILE A N 1
ATOM 3166 C CA . ILE A 1 403 ? 16.331 5.210 -26.563 1.00 98.75 403 ILE A CA 1
ATOM 3167 C C . ILE A 1 403 ? 16.542 3.728 -26.218 1.00 98.75 403 ILE A C 1
ATOM 3169 O O . ILE A 1 403 ? 16.858 3.404 -25.079 1.00 98.75 403 ILE A O 1
ATOM 3173 N N . GLU A 1 404 ? 16.423 2.830 -27.204 1.00 98.75 404 GLU A N 1
ATOM 3174 C CA . GLU A 1 404 ? 16.620 1.387 -27.005 1.00 98.75 404 GLU A CA 1
ATOM 3175 C C . GLU A 1 404 ? 18.019 1.055 -26.471 1.00 98.75 404 GLU A C 1
ATOM 3177 O O . GLU A 1 404 ? 18.139 0.247 -25.555 1.00 98.75 404 GLU A O 1
ATOM 3182 N N . VAL A 1 405 ? 19.072 1.670 -27.019 1.00 98.62 405 VAL A N 1
ATOM 3183 C CA . VAL A 1 405 ? 20.447 1.459 -26.539 1.00 98.62 405 VAL A CA 1
ATOM 3184 C C . VAL A 1 405 ? 20.622 1.998 -25.122 1.00 98.62 405 VAL A C 1
ATOM 3186 O O . VAL A 1 405 ? 21.190 1.306 -24.278 1.00 98.62 405 VAL A O 1
ATOM 3189 N N . LEU A 1 406 ? 20.101 3.195 -24.843 1.00 98.56 406 LEU A N 1
ATOM 3190 C CA . LEU A 1 406 ? 20.171 3.803 -23.518 1.00 98.56 406 LEU A CA 1
ATOM 3191 C C . LEU A 1 406 ? 19.485 2.933 -22.456 1.00 98.56 406 LEU A C 1
ATOM 3193 O O . LEU A 1 406 ? 20.060 2.701 -21.392 1.00 98.56 406 LEU A O 1
ATOM 3197 N N . ASP A 1 407 ? 18.277 2.443 -22.740 1.00 98.81 407 ASP A N 1
ATOM 3198 C CA . ASP A 1 407 ? 17.540 1.570 -21.825 1.00 98.81 407 ASP A CA 1
ATOM 3199 C C . ASP A 1 407 ? 18.237 0.222 -21.646 1.00 98.81 407 ASP A C 1
ATOM 3201 O O . ASP A 1 407 ? 18.387 -0.233 -20.514 1.00 98.81 407 ASP A O 1
ATOM 3205 N N . LYS A 1 408 ? 18.713 -0.396 -22.736 1.00 98.75 408 LYS A N 1
ATOM 3206 C CA . LYS A 1 408 ? 19.435 -1.675 -22.671 1.00 98.75 408 LYS A CA 1
ATOM 3207 C C . LYS A 1 408 ? 20.734 -1.573 -21.884 1.00 98.75 408 LYS A C 1
ATOM 3209 O O . LYS A 1 408 ? 21.030 -2.487 -21.132 1.00 98.75 408 LYS A O 1
ATOM 3214 N N . MET A 1 409 ? 21.447 -0.452 -21.965 1.00 98.69 409 MET A N 1
ATOM 3215 C CA . MET A 1 409 ? 22.610 -0.206 -21.109 1.00 98.69 409 MET A CA 1
ATOM 3216 C C . MET A 1 409 ? 22.228 -0.223 -19.621 1.00 98.69 409 MET A C 1
ATOM 3218 O O . MET A 1 409 ? 22.903 -0.862 -18.819 1.00 98.69 409 MET A O 1
ATOM 3222 N N . GLY A 1 410 ? 21.114 0.417 -19.251 1.00 98.75 410 GLY A N 1
ATOM 3223 C CA . GLY A 1 410 ? 20.589 0.354 -17.885 1.00 98.75 410 GLY A CA 1
ATOM 3224 C C . GLY A 1 410 ? 20.155 -1.061 -17.485 1.00 98.75 410 GLY A C 1
ATOM 3225 O O . GLY A 1 410 ? 20.467 -1.510 -16.385 1.00 98.75 410 GLY A O 1
ATOM 3226 N N . MET A 1 411 ? 19.480 -1.784 -18.385 1.00 98.88 411 MET A N 1
ATOM 3227 C CA . MET A 1 411 ? 19.076 -3.181 -18.184 1.00 98.88 411 MET A CA 1
ATOM 3228 C C . MET A 1 411 ? 20.288 -4.091 -17.944 1.00 98.88 411 MET A C 1
ATOM 3230 O O . MET A 1 411 ? 20.303 -4.816 -16.954 1.00 98.88 411 MET A O 1
ATOM 3234 N N . ASP A 1 412 ? 21.316 -4.005 -18.790 1.00 98.81 412 ASP A N 1
ATOM 3235 C CA . ASP A 1 412 ? 22.547 -4.793 -18.688 1.00 98.81 412 ASP A CA 1
ATOM 3236 C C . ASP A 1 412 ? 23.256 -4.542 -17.350 1.00 98.81 412 ASP A C 1
ATOM 3238 O O . ASP A 1 412 ? 23.720 -5.481 -16.705 1.00 98.81 412 ASP A O 1
ATOM 3242 N N . ILE A 1 413 ? 23.280 -3.290 -16.879 1.00 98.75 413 ILE A N 1
ATOM 3243 C CA . ILE A 1 413 ? 23.836 -2.939 -15.567 1.00 98.75 413 ILE A CA 1
ATOM 3244 C C . ILE A 1 413 ? 22.990 -3.528 -14.434 1.00 98.75 413 ILE A C 1
ATOM 3246 O O . ILE A 1 413 ? 23.546 -4.118 -13.511 1.00 98.75 413 ILE A O 1
ATOM 3250 N N . ILE A 1 414 ? 21.659 -3.445 -14.502 1.00 98.81 414 ILE A N 1
ATOM 3251 C CA . ILE A 1 414 ? 20.771 -4.068 -13.505 1.00 98.81 414 ILE A CA 1
ATOM 3252 C C . ILE A 1 414 ? 21.005 -5.590 -13.437 1.00 98.81 414 ILE A C 1
ATOM 3254 O O . ILE A 1 414 ? 21.018 -6.158 -12.344 1.00 98.81 414 ILE A O 1
ATOM 3258 N N . GLU A 1 415 ? 21.251 -6.260 -14.568 1.00 98.69 415 GLU A N 1
ATOM 3259 C CA . GLU A 1 415 ? 21.553 -7.699 -14.601 1.00 98.69 415 GLU A CA 1
ATOM 3260 C C . GLU A 1 415 ? 22.867 -8.086 -13.900 1.00 98.69 415 GLU A C 1
ATOM 3262 O O . GLU A 1 415 ? 23.040 -9.250 -13.527 1.00 98.69 415 GLU A O 1
ATOM 3267 N N . THR A 1 416 ? 23.787 -7.138 -13.684 1.00 98.06 416 THR A N 1
ATOM 3268 C CA . THR A 1 416 ? 25.021 -7.385 -12.912 1.00 98.06 416 THR A CA 1
ATOM 3269 C C . THR A 1 416 ? 24.754 -7.531 -11.413 1.00 98.06 416 THR A C 1
ATOM 3271 O O . THR A 1 416 ? 25.571 -8.112 -10.700 1.00 98.06 416 THR A O 1
ATOM 3274 N N . GLY A 1 417 ? 23.616 -7.023 -10.925 1.00 97.19 417 GLY A N 1
ATOM 3275 C CA . GLY A 1 417 ? 23.302 -6.978 -9.499 1.00 97.19 417 GLY A CA 1
ATOM 3276 C C . GLY A 1 417 ? 24.031 -5.870 -8.725 1.00 97.19 417 GLY A C 1
ATOM 3277 O O . GLY A 1 417 ? 23.955 -5.860 -7.497 1.00 97.19 417 GLY A O 1
ATOM 3278 N N . ASP A 1 418 ? 24.740 -4.957 -9.402 1.00 98.00 418 ASP A N 1
ATOM 3279 C CA . ASP A 1 418 ? 25.528 -3.900 -8.759 1.00 98.00 418 ASP A CA 1
ATOM 3280 C C . ASP A 1 418 ? 24.738 -2.575 -8.628 1.00 98.00 418 ASP A C 1
ATOM 3282 O O . ASP A 1 418 ? 24.530 -1.873 -9.625 1.00 98.00 418 ASP A O 1
ATOM 3286 N N . PRO A 1 419 ? 24.306 -2.187 -7.408 1.00 98.06 419 PRO A N 1
ATOM 3287 C CA . PRO A 1 419 ? 23.596 -0.926 -7.198 1.00 98.06 419 PRO A CA 1
ATOM 3288 C C . PRO A 1 419 ? 24.469 0.313 -7.449 1.00 98.06 419 PRO A C 1
ATOM 3290 O O . PRO A 1 419 ? 23.950 1.345 -7.874 1.00 98.06 419 PRO A O 1
ATOM 3293 N N . ASP A 1 420 ? 25.783 0.229 -7.217 1.00 97.81 420 ASP A N 1
ATOM 3294 C CA . ASP A 1 420 ? 26.686 1.373 -7.361 1.00 97.81 420 ASP A CA 1
ATOM 3295 C C . ASP A 1 420 ? 26.902 1.692 -8.852 1.00 97.81 420 ASP A C 1
ATOM 3297 O O . ASP A 1 420 ? 26.838 2.857 -9.257 1.00 97.81 420 ASP A O 1
ATOM 3301 N N . ALA A 1 421 ? 27.037 0.656 -9.688 1.00 98.44 421 ALA A N 1
ATOM 3302 C CA . ALA A 1 421 ? 27.092 0.797 -11.144 1.00 98.44 421 ALA A CA 1
ATOM 3303 C C . ALA A 1 421 ? 25.781 1.359 -11.725 1.00 98.44 421 ALA A C 1
ATOM 3305 O O . ALA A 1 421 ? 25.808 2.231 -12.597 1.00 98.44 421 ALA A O 1
ATOM 3306 N N . PHE A 1 422 ? 24.622 0.915 -11.220 1.00 98.62 422 PHE A N 1
ATOM 3307 C CA . PHE A 1 422 ? 23.327 1.446 -11.657 1.00 98.62 422 PHE A CA 1
ATOM 3308 C C . PHE A 1 422 ? 23.166 2.929 -11.305 1.00 98.62 422 PHE A C 1
ATOM 3310 O O . PHE A 1 422 ? 22.726 3.728 -12.133 1.00 98.62 422 PHE A O 1
ATOM 3317 N N . LYS A 1 423 ? 23.592 3.327 -10.102 1.00 97.44 423 LYS A N 1
ATOM 3318 C CA . LYS A 1 423 ? 23.608 4.733 -9.689 1.00 97.44 423 LYS A CA 1
ATOM 3319 C C . LYS A 1 423 ? 24.520 5.580 -10.579 1.00 97.44 423 LYS A C 1
ATOM 3321 O O . LYS A 1 423 ? 24.130 6.683 -10.961 1.00 97.44 423 LYS A O 1
ATOM 3326 N N . GLN A 1 424 ? 25.708 5.075 -10.917 1.00 98.31 424 GLN A N 1
ATOM 3327 C CA . GLN A 1 424 ? 26.627 5.764 -11.823 1.00 98.31 424 GLN A CA 1
ATOM 3328 C C . GLN A 1 424 ? 25.975 5.996 -13.194 1.00 98.31 424 GLN A C 1
ATOM 3330 O O . GLN A 1 424 ? 25.935 7.135 -13.658 1.00 98.31 424 GLN A O 1
ATOM 3335 N N . TYR A 1 425 ? 25.363 4.965 -13.781 1.00 98.50 425 TYR A N 1
ATOM 3336 C CA . TYR A 1 425 ? 24.616 5.078 -15.037 1.00 98.50 425 TYR A CA 1
ATOM 3337 C C . TYR A 1 425 ? 23.533 6.163 -14.995 1.00 98.50 425 TYR A C 1
ATOM 3339 O O . TYR A 1 425 ? 23.431 6.977 -15.916 1.00 98.50 425 TYR A O 1
ATOM 3347 N N . LEU A 1 426 ? 22.737 6.211 -13.922 1.00 98.06 426 LEU A N 1
ATOM 3348 C CA . LEU A 1 426 ? 21.702 7.235 -13.771 1.00 98.06 426 LEU A CA 1
ATOM 3349 C C . LEU A 1 426 ? 22.309 8.640 -13.709 1.00 98.06 426 LEU A C 1
ATOM 3351 O O . LEU A 1 426 ? 21.776 9.546 -14.337 1.00 98.06 426 LEU A O 1
ATOM 3355 N N . SER A 1 427 ? 23.431 8.813 -13.003 1.00 96.88 427 SER A N 1
ATOM 3356 C CA . SER A 1 427 ? 24.107 10.112 -12.888 1.00 96.88 427 SER A CA 1
ATOM 3357 C C . SER A 1 427 ? 24.764 10.595 -14.183 1.00 96.88 427 SER A C 1
ATOM 3359 O O . SER A 1 427 ? 24.924 11.796 -14.376 1.00 96.88 427 SER A O 1
ATOM 3361 N N . GLU A 1 428 ? 25.157 9.674 -15.064 1.00 97.50 428 GLU A N 1
ATOM 3362 C CA . GLU A 1 428 ? 25.805 9.998 -16.338 1.00 97.50 428 GLU A CA 1
ATOM 3363 C C . GLU A 1 428 ? 24.793 10.263 -17.457 1.00 97.50 428 GLU A C 1
ATOM 3365 O O . GLU A 1 428 ? 25.074 11.026 -18.382 1.00 97.50 428 GLU A O 1
ATOM 3370 N N . THR A 1 429 ? 23.626 9.620 -17.396 1.00 97.38 429 THR A N 1
ATOM 3371 C CA . THR A 1 429 ? 22.655 9.625 -18.499 1.00 97.38 429 THR A CA 1
ATOM 3372 C C . THR A 1 429 ? 21.383 10.410 -18.215 1.00 97.38 429 THR A C 1
ATOM 3374 O O . THR A 1 429 ? 20.663 10.751 -19.159 1.00 97.38 429 THR A O 1
ATOM 3377 N N . ASP A 1 430 ? 21.068 10.652 -16.942 1.00 97.00 430 ASP A N 1
ATOM 3378 C CA . ASP A 1 430 ? 19.789 11.191 -16.476 1.00 97.00 430 ASP A CA 1
ATOM 3379 C C . ASP A 1 430 ? 18.566 10.422 -17.023 1.00 97.00 430 ASP A C 1
ATOM 3381 O O . ASP A 1 430 ? 17.479 10.992 -17.144 1.00 97.00 430 ASP A O 1
ATOM 3385 N N . ASN A 1 431 ? 18.715 9.134 -17.387 1.00 98.19 431 ASN A N 1
ATOM 3386 C CA . ASN A 1 431 ? 17.604 8.367 -17.953 1.00 98.19 431 ASN A CA 1
ATOM 3387 C C . ASN A 1 431 ? 16.405 8.368 -16.992 1.00 98.19 431 ASN A C 1
ATOM 3389 O O . ASN A 1 431 ? 16.528 8.112 -15.791 1.00 98.19 431 ASN A O 1
ATOM 3393 N N . THR A 1 432 ? 15.219 8.633 -17.531 1.00 97.94 432 THR A N 1
ATOM 3394 C CA . THR A 1 432 ? 13.992 8.917 -16.778 1.00 97.94 432 THR A CA 1
ATOM 3395 C C . THR A 1 432 ? 13.273 7.655 -16.296 1.00 97.94 432 THR A C 1
ATOM 3397 O O . THR A 1 432 ? 12.049 7.585 -16.318 1.00 97.94 432 THR A O 1
ATOM 3400 N N . ILE A 1 433 ? 14.024 6.662 -15.814 1.00 98.62 433 ILE A N 1
ATOM 3401 C CA . ILE A 1 433 ? 13.492 5.428 -15.220 1.00 98.62 433 ILE A CA 1
ATOM 3402 C C . ILE A 1 433 ? 12.729 5.794 -13.936 1.00 98.62 433 ILE A C 1
ATOM 3404 O O . ILE A 1 433 ? 13.325 6.224 -12.939 1.00 98.62 433 ILE A O 1
ATOM 3408 N N . CYS A 1 434 ? 11.402 5.651 -13.944 1.00 96.88 434 CYS A N 1
ATOM 3409 C CA . CYS A 1 434 ? 10.550 6.102 -12.837 1.00 96.88 434 CYS A CA 1
ATOM 3410 C C . CYS A 1 434 ? 10.769 5.272 -11.559 1.00 96.88 434 CYS A C 1
ATOM 3412 O O . CYS A 1 434 ? 10.827 5.825 -10.461 1.00 96.88 434 CYS A O 1
ATOM 3414 N N . GLY A 1 435 ? 10.987 3.960 -11.694 1.00 97.75 435 GLY A N 1
ATOM 3415 C CA . GLY A 1 435 ? 11.254 3.030 -10.597 1.00 97.75 435 GLY A CA 1
ATOM 3416 C C . GLY A 1 435 ? 12.730 2.906 -10.220 1.00 97.75 435 GLY A C 1
ATOM 3417 O O . GLY A 1 435 ? 13.106 1.922 -9.585 1.00 97.75 435 GLY A O 1
ATOM 3418 N N . ARG A 1 436 ? 13.579 3.888 -10.560 1.00 98.56 436 ARG A N 1
ATOM 3419 C CA . ARG A 1 436 ? 15.018 3.861 -10.227 1.00 98.56 436 ARG A CA 1
ATOM 3420 C C . ARG A 1 436 ? 15.296 3.613 -8.737 1.00 98.56 436 ARG A C 1
ATOM 3422 O O . ARG A 1 436 ? 16.196 2.847 -8.414 1.00 98.56 436 ARG A O 1
ATOM 3429 N N . HIS A 1 437 ? 14.496 4.198 -7.841 1.00 98.75 437 HIS A N 1
ATOM 3430 C CA . HIS A 1 437 ? 14.650 4.026 -6.393 1.00 98.75 437 HIS A CA 1
ATOM 3431 C C . HIS A 1 437 ? 14.224 2.613 -5.937 1.00 98.75 437 HIS A C 1
ATOM 3433 O O . HIS A 1 437 ? 15.030 1.951 -5.285 1.00 98.75 437 HIS A O 1
ATOM 3439 N N . PRO A 1 438 ? 13.035 2.083 -6.310 1.00 98.88 438 PRO A N 1
ATOM 3440 C CA . PRO A 1 438 ? 12.699 0.670 -6.102 1.00 98.88 438 PRO A CA 1
ATOM 3441 C C . PRO A 1 438 ? 13.745 -0.318 -6.635 1.00 98.88 438 PRO A C 1
ATOM 3443 O O . PRO A 1 438 ? 14.091 -1.268 -5.935 1.00 98.88 438 PRO A O 1
ATOM 3446 N N . ILE A 1 439 ? 14.268 -0.090 -7.846 1.00 98.88 439 ILE A N 1
ATOM 3447 C CA . ILE A 1 439 ? 15.311 -0.933 -8.450 1.00 98.88 439 ILE A CA 1
ATOM 3448 C C . ILE A 1 439 ? 16.591 -0.870 -7.611 1.00 98.88 439 ILE A C 1
ATOM 3450 O O . ILE A 1 439 ? 17.118 -1.917 -7.248 1.00 98.88 439 ILE A O 1
ATOM 3454 N N . SER A 1 440 ? 17.061 0.327 -7.247 1.00 98.81 440 SER A N 1
ATOM 3455 C CA . SER A 1 440 ? 18.257 0.501 -6.409 1.00 98.81 440 SER A CA 1
ATOM 3456 C C . SER A 1 440 ? 18.103 -0.179 -5.041 1.00 98.81 440 SER A C 1
ATOM 3458 O O . SER A 1 440 ? 18.978 -0.939 -4.619 1.00 98.81 440 SER A O 1
ATOM 3460 N N . VAL A 1 441 ? 16.950 -0.004 -4.379 1.00 98.88 441 VAL A N 1
ATOM 3461 C CA . VAL A 1 441 ? 16.626 -0.706 -3.125 1.00 98.88 441 VAL A CA 1
ATOM 3462 C C . VAL A 1 441 ? 16.694 -2.216 -3.327 1.00 98.88 441 VAL A C 1
ATOM 3464 O O . VAL A 1 441 ? 17.354 -2.892 -2.542 1.00 98.88 441 VAL A O 1
ATOM 3467 N N . PHE A 1 442 ? 16.080 -2.750 -4.386 1.00 98.81 442 PHE A N 1
ATOM 3468 C CA . PHE A 1 442 ? 16.103 -4.182 -4.673 1.00 98.81 442 PHE A CA 1
ATOM 3469 C C . PHE A 1 442 ? 17.523 -4.707 -4.928 1.00 98.81 442 PHE A C 1
ATOM 3471 O O . PHE A 1 442 ? 17.911 -5.711 -4.338 1.00 98.81 442 PHE A O 1
ATOM 3478 N N . LEU A 1 443 ? 18.347 -4.002 -5.708 1.00 98.81 443 LEU A N 1
ATOM 3479 C CA . LEU A 1 443 ? 19.757 -4.354 -5.914 1.00 98.81 443 LEU A CA 1
ATOM 3480 C C . LEU A 1 443 ? 20.539 -4.363 -4.590 1.00 98.81 443 LEU A C 1
ATOM 3482 O O . LEU A 1 443 ? 21.301 -5.292 -4.317 1.00 98.81 443 LEU A O 1
ATOM 3486 N N . HIS A 1 444 ? 20.302 -3.385 -3.711 1.00 98.81 444 HIS A N 1
ATOM 3487 C CA . HIS A 1 444 ? 20.883 -3.397 -2.372 1.00 98.81 444 HIS A CA 1
ATOM 3488 C C . HIS A 1 444 ? 20.357 -4.545 -1.499 1.00 98.81 444 HIS A C 1
ATOM 3490 O O . HIS A 1 444 ? 21.136 -5.080 -0.709 1.00 98.81 444 HIS A O 1
ATOM 3496 N N . MET A 1 445 ? 19.094 -4.962 -1.632 1.00 98.69 445 MET A N 1
ATOM 3497 C CA . MET A 1 445 ? 18.583 -6.158 -0.948 1.00 98.69 445 MET A CA 1
ATOM 3498 C C . MET A 1 445 ? 19.372 -7.395 -1.371 1.00 98.69 445 MET A C 1
ATOM 3500 O O . MET A 1 445 ? 19.872 -8.108 -0.507 1.00 98.69 445 MET A O 1
ATOM 3504 N N . LEU A 1 446 ? 19.558 -7.595 -2.681 1.00 98.19 446 LEU A N 1
ATOM 3505 C CA . LEU A 1 446 ? 20.305 -8.733 -3.229 1.00 98.19 446 LEU A CA 1
ATOM 3506 C C . LEU A 1 446 ? 21.788 -8.714 -2.827 1.00 98.19 446 LEU A C 1
ATOM 3508 O O . LEU A 1 446 ? 22.368 -9.751 -2.504 1.00 98.19 446 LEU A O 1
ATOM 3512 N N . LYS A 1 447 ? 22.409 -7.528 -2.801 1.00 97.88 447 LYS A N 1
ATOM 3513 C CA . LYS A 1 447 ? 23.799 -7.341 -2.350 1.00 97.88 447 LYS A CA 1
ATOM 3514 C C . LYS A 1 447 ? 23.993 -7.741 -0.884 1.00 97.88 447 LYS A C 1
ATOM 3516 O O . LYS A 1 447 ? 25.066 -8.222 -0.528 1.00 97.88 447 LYS A O 1
ATOM 3521 N N . ASN A 1 448 ? 22.977 -7.534 -0.042 1.00 98.12 448 ASN A N 1
ATOM 3522 C CA . ASN A 1 448 ? 23.043 -7.772 1.403 1.00 98.12 448 ASN A CA 1
ATOM 3523 C C . ASN A 1 448 ? 22.379 -9.088 1.851 1.00 98.12 448 ASN A C 1
ATOM 3525 O O . ASN A 1 448 ? 22.424 -9.394 3.041 1.00 98.12 448 ASN A O 1
ATOM 3529 N N . SER A 1 449 ? 21.778 -9.862 0.942 1.00 97.38 449 SER A N 1
ATOM 3530 C CA . SER A 1 449 ? 21.187 -11.167 1.247 1.00 97.38 449 SER A CA 1
ATOM 3531 C C . SER A 1 449 ? 22.178 -12.319 1.069 1.00 97.38 449 SER A C 1
ATOM 3533 O O . SER A 1 449 ? 23.134 -12.270 0.277 1.00 97.38 449 SER A O 1
ATOM 3535 N N . SER A 1 450 ? 21.923 -13.407 1.793 1.00 96.44 450 SER A N 1
ATOM 3536 C CA . SER A 1 450 ? 22.691 -14.650 1.668 1.00 96.44 450 SER A CA 1
ATOM 3537 C C . SER A 1 450 ? 22.332 -15.378 0.370 1.00 96.44 450 SER A C 1
ATOM 3539 O O . SER A 1 450 ? 23.210 -15.855 -0.350 1.00 96.44 450 SER A O 1
ATOM 3541 N N . THR A 1 451 ? 21.042 -15.390 0.036 1.00 95.88 451 THR A N 1
ATOM 3542 C CA . THR A 1 451 ? 20.473 -15.973 -1.179 1.00 95.88 451 THR A CA 1
ATOM 3543 C C . THR A 1 451 ? 20.921 -15.181 -2.395 1.00 95.88 451 THR A C 1
ATOM 3545 O O . THR A 1 451 ? 20.798 -13.953 -2.430 1.00 95.88 451 THR A O 1
ATOM 3548 N N . LYS A 1 452 ? 21.439 -15.884 -3.405 1.00 96.06 452 LYS A N 1
ATOM 3549 C CA . LYS A 1 452 ? 21.915 -15.280 -4.651 1.00 96.06 452 LYS A CA 1
ATOM 3550 C C . LYS A 1 452 ? 20.824 -15.345 -5.702 1.00 96.06 452 LYS A C 1
ATOM 3552 O O . LYS A 1 452 ? 20.434 -16.426 -6.124 1.00 96.06 452 LYS A O 1
ATOM 3557 N N . ILE A 1 453 ? 20.332 -14.176 -6.100 1.00 97.19 453 ILE A N 1
ATOM 3558 C CA . ILE A 1 453 ? 19.323 -14.021 -7.145 1.00 97.19 453 ILE A CA 1
ATOM 3559 C C . ILE A 1 453 ? 19.967 -13.298 -8.328 1.00 97.19 453 ILE A C 1
ATOM 3561 O O . ILE A 1 453 ? 20.532 -12.220 -8.157 1.00 97.19 453 ILE A O 1
ATOM 3565 N N . LYS A 1 454 ? 19.866 -13.875 -9.527 1.00 97.38 454 LYS A N 1
ATOM 3566 C CA . LYS A 1 454 ? 20.299 -13.257 -10.786 1.00 97.38 454 LYS A CA 1
ATOM 3567 C C . LYS A 1 454 ? 19.106 -12.665 -11.520 1.00 97.38 454 LYS A C 1
ATOM 3569 O O . LYS A 1 454 ? 18.108 -13.354 -11.734 1.00 97.38 454 LYS A O 1
ATOM 3574 N N . ILE A 1 455 ? 19.230 -11.405 -11.924 1.00 98.44 455 ILE A N 1
ATOM 3575 C CA . ILE A 1 455 ? 18.214 -10.699 -12.706 1.00 98.44 455 ILE A CA 1
ATOM 3576 C C . ILE A 1 455 ? 18.469 -10.946 -14.196 1.00 98.44 455 ILE A C 1
ATOM 3578 O O . ILE A 1 455 ? 19.613 -10.895 -14.645 1.00 98.44 455 ILE A O 1
ATOM 3582 N N . ARG A 1 456 ? 17.405 -11.226 -14.956 1.00 98.06 456 ARG A N 1
ATOM 3583 C CA . ARG A 1 456 ? 17.423 -11.338 -16.421 1.00 98.06 456 ARG A CA 1
ATOM 3584 C C . ARG A 1 456 ? 16.204 -10.672 -17.036 1.00 98.06 456 ARG A C 1
ATOM 3586 O O . ARG A 1 456 ? 15.075 -11.021 -16.682 1.00 98.06 456 ARG A O 1
ATOM 3593 N N . PHE A 1 457 ? 16.418 -9.763 -17.979 1.00 98.62 457 PHE A N 1
ATOM 3594 C CA . PHE A 1 457 ? 15.356 -9.175 -18.782 1.00 98.62 457 PHE A CA 1
ATOM 3595 C C . PHE A 1 457 ? 14.903 -10.144 -19.875 1.00 98.62 457 PHE A C 1
ATOM 3597 O O . PHE A 1 457 ? 15.697 -10.766 -20.574 1.00 98.62 457 PHE A O 1
ATOM 3604 N N . LEU A 1 458 ? 13.588 -10.270 -20.019 1.00 98.19 458 LEU A N 1
ATOM 3605 C CA . LEU A 1 458 ? 12.930 -11.181 -20.955 1.00 98.19 458 LEU A CA 1
ATOM 3606 C C . LEU A 1 458 ? 12.227 -10.438 -22.091 1.00 98.19 458 LEU A C 1
ATOM 3608 O O . LEU A 1 458 ? 11.987 -11.008 -23.156 1.00 98.19 458 LEU A O 1
ATOM 3612 N N . ARG A 1 459 ? 11.869 -9.169 -21.868 1.00 98.31 459 ARG A N 1
ATOM 3613 C CA . ARG A 1 459 ? 11.131 -8.360 -22.835 1.00 98.31 459 ARG A CA 1
ATOM 3614 C C . ARG A 1 459 ? 11.502 -6.888 -22.717 1.00 98.31 459 ARG A C 1
ATOM 3616 O O . ARG A 1 459 ? 11.662 -6.384 -21.609 1.00 98.31 459 ARG A O 1
ATOM 3623 N N . TYR A 1 460 ? 11.584 -6.224 -23.867 1.00 98.69 460 TYR A N 1
ATOM 3624 C CA . TYR A 1 460 ? 11.700 -4.775 -24.004 1.00 98.69 460 TYR A CA 1
ATOM 3625 C C . TYR A 1 460 ? 10.740 -4.301 -25.096 1.00 98.69 460 TYR A C 1
ATOM 3627 O O . TYR A 1 460 ? 10.695 -4.890 -26.179 1.00 98.69 460 TYR A O 1
ATOM 3635 N N . GLU A 1 461 ? 9.977 -3.253 -24.811 1.00 98.25 461 GLU A N 1
ATOM 3636 C CA . GLU A 1 461 ? 9.025 -2.631 -25.726 1.00 98.25 461 GLU A CA 1
ATOM 3637 C C . GLU A 1 461 ? 9.043 -1.107 -25.566 1.00 98.25 461 GLU A C 1
ATOM 3639 O O . GLU A 1 461 ? 9.489 -0.570 -24.557 1.00 98.25 461 GLU A O 1
ATOM 3644 N N . GLN A 1 462 ? 8.528 -0.400 -26.567 1.00 98.44 462 GLN A N 1
ATOM 3645 C CA . GLN A 1 462 ? 8.310 1.044 -26.526 1.00 98.44 462 GLN A CA 1
ATOM 3646 C C . GLN A 1 462 ? 6.858 1.311 -26.914 1.00 98.44 462 GLN A C 1
ATOM 3648 O O . GLN A 1 462 ? 6.370 0.747 -27.894 1.00 98.44 462 GLN A O 1
ATOM 3653 N N . SER A 1 463 ? 6.178 2.194 -26.182 1.00 97.56 463 SER A N 1
ATOM 3654 C CA . SER A 1 463 ? 4.798 2.619 -26.496 1.00 97.56 463 SER A CA 1
ATOM 3655 C C . SER A 1 463 ? 4.628 3.129 -27.929 1.00 97.56 463 SER A C 1
ATOM 3657 O O . SER A 1 463 ? 3.582 2.924 -28.541 1.00 97.56 463 SER A O 1
ATOM 3659 N N . SER A 1 464 ? 5.651 3.786 -28.478 1.00 97.06 464 SER A N 1
ATOM 3660 C CA . SER A 1 464 ? 5.748 4.125 -29.896 1.00 97.06 464 SER A CA 1
ATOM 3661 C C . SER A 1 464 ? 7.211 4.321 -30.304 1.00 97.06 464 SER A C 1
ATOM 3663 O O . SER A 1 464 ? 8.074 4.561 -29.462 1.00 97.06 464 SER A O 1
ATOM 3665 N N . GLN A 1 465 ? 7.498 4.222 -31.603 1.00 98.19 465 GLN A N 1
ATOM 3666 C CA . GLN A 1 465 ? 8.832 4.492 -32.141 1.00 98.19 465 GLN A CA 1
ATOM 3667 C C . GLN A 1 465 ? 8.980 5.980 -32.475 1.00 98.19 465 GLN A C 1
ATOM 3669 O O . GLN A 1 465 ? 8.531 6.418 -33.537 1.00 98.19 465 GLN A O 1
ATOM 3674 N N . CYS A 1 466 ? 9.649 6.739 -31.605 1.00 98.12 466 CYS A N 1
ATOM 3675 C CA . CYS A 1 466 ? 10.016 8.132 -31.865 1.00 98.12 466 CYS A CA 1
ATOM 3676 C C . CYS A 1 466 ? 10.947 8.251 -33.089 1.00 98.12 466 CYS A C 1
ATOM 3678 O O . CYS A 1 466 ? 12.034 7.667 -33.138 1.00 98.12 466 CYS A O 1
ATOM 3680 N N . LYS A 1 467 ? 10.524 9.028 -34.086 1.00 97.06 467 LYS A N 1
ATOM 3681 C CA . LYS A 1 467 ? 11.255 9.329 -35.330 1.00 97.06 467 LYS A CA 1
ATOM 3682 C C . LYS A 1 467 ? 11.581 10.816 -35.464 1.00 97.06 467 LYS A C 1
ATOM 3684 O O . LYS A 1 467 ? 12.465 11.168 -36.241 1.00 97.06 467 LYS A O 1
ATOM 3689 N N . SER A 1 468 ? 10.891 11.681 -34.721 1.00 96.81 468 SER A N 1
ATOM 3690 C CA . SER A 1 468 ? 11.079 13.131 -34.730 1.00 96.81 468 SER A CA 1
ATOM 3691 C C . SER A 1 468 ? 11.199 13.712 -33.317 1.00 96.81 468 SER A C 1
ATOM 3693 O O . SER A 1 468 ? 10.722 13.131 -32.348 1.00 96.81 468 SER A O 1
ATOM 3695 N N . MET A 1 469 ? 11.767 14.917 -33.206 1.00 95.81 469 MET A N 1
ATOM 3696 C CA . MET A 1 469 ? 11.857 15.666 -31.940 1.00 95.81 469 MET A CA 1
ATOM 3697 C C . MET A 1 469 ? 10.498 16.149 -31.401 1.00 95.81 469 MET A C 1
ATOM 3699 O O . MET A 1 469 ? 10.437 16.743 -30.330 1.00 95.81 469 MET A O 1
ATOM 3703 N N . ARG A 1 470 ? 9.402 15.943 -32.139 1.00 95.94 470 ARG A N 1
ATOM 3704 C CA . ARG A 1 470 ? 8.040 16.239 -31.665 1.00 95.94 470 ARG A CA 1
ATOM 3705 C C . ARG A 1 470 ? 7.352 15.017 -31.065 1.00 95.94 470 ARG A C 1
ATOM 3707 O O . ARG A 1 470 ? 6.300 15.170 -30.449 1.00 95.94 470 ARG A O 1
ATOM 3714 N N . ASP A 1 471 ? 7.919 13.833 -31.267 1.00 97.88 471 ASP A N 1
ATOM 3715 C CA . ASP A 1 471 ? 7.344 12.585 -30.785 1.00 97.88 471 ASP A CA 1
ATOM 3716 C C . ASP A 1 471 ? 7.603 12.437 -29.276 1.00 97.88 471 ASP A C 1
ATOM 3718 O O . ASP A 1 471 ? 8.406 13.160 -28.680 1.00 97.88 471 ASP A O 1
ATOM 3722 N N . SER A 1 472 ? 6.912 11.494 -28.638 1.00 97.75 472 SER A N 1
ATOM 3723 C CA . SER A 1 472 ? 7.224 11.089 -27.268 1.00 97.75 472 SER A CA 1
ATOM 3724 C C . SER A 1 472 ? 6.868 9.626 -27.052 1.00 97.75 472 SER A C 1
ATOM 3726 O O . SER A 1 472 ? 5.892 9.130 -27.619 1.00 97.75 472 SER A O 1
ATOM 3728 N N . SER A 1 473 ? 7.633 8.945 -26.209 1.00 98.44 473 SER A N 1
ATOM 3729 C CA . SER A 1 473 ? 7.438 7.533 -25.899 1.00 98.44 473 SER A CA 1
ATOM 3730 C C . SER A 1 473 ? 7.831 7.241 -24.460 1.00 98.44 473 SER A C 1
ATOM 3732 O O . SER A 1 473 ? 8.673 7.917 -23.881 1.00 98.44 473 SER A O 1
ATOM 3734 N N . VAL A 1 474 ? 7.217 6.208 -23.905 1.00 98.50 474 VAL A N 1
ATOM 3735 C CA . VAL A 1 474 ? 7.665 5.504 -22.701 1.00 98.50 474 VAL A CA 1
ATOM 3736 C C . VAL A 1 474 ? 8.123 4.099 -23.094 1.00 98.50 474 VAL A C 1
ATOM 3738 O O . VAL A 1 474 ? 7.471 3.467 -23.939 1.00 98.50 474 VAL A O 1
ATOM 3741 N N . SER A 1 475 ? 9.226 3.643 -22.507 1.00 98.88 475 SER A N 1
ATOM 3742 C CA . SER A 1 475 ? 9.766 2.290 -22.659 1.00 98.88 475 SER A CA 1
ATOM 3743 C C . SER A 1 475 ? 9.305 1.358 -21.538 1.00 98.88 475 SER A C 1
ATOM 3745 O O . SER A 1 475 ? 9.171 1.767 -20.386 1.00 98.88 475 SER A O 1
ATOM 3747 N N . TYR A 1 476 ? 9.121 0.082 -21.863 1.00 98.75 476 TYR A N 1
ATOM 3748 C CA . TYR A 1 476 ? 8.685 -0.965 -20.943 1.00 98.75 476 TYR A CA 1
ATOM 3749 C C . TYR A 1 476 ? 9.674 -2.121 -20.981 1.00 98.75 476 TYR A C 1
ATOM 3751 O O . TYR A 1 476 ? 9.995 -2.629 -22.055 1.00 98.75 476 TYR A O 1
ATOM 3759 N N . ALA A 1 477 ? 10.119 -2.577 -19.816 1.00 98.62 477 ALA A N 1
ATOM 3760 C CA . ALA A 1 477 ? 10.981 -3.743 -19.706 1.00 98.62 477 ALA A CA 1
ATOM 3761 C C . ALA A 1 477 ? 10.417 -4.720 -18.674 1.00 98.62 477 ALA A C 1
ATOM 3763 O O . ALA A 1 477 ? 9.748 -4.328 -17.720 1.00 98.62 477 ALA A O 1
ATOM 3764 N N . SER A 1 478 ? 10.652 -6.011 -18.878 1.00 98.75 478 SER A N 1
ATOM 3765 C CA . SER A 1 478 ? 10.207 -7.057 -17.957 1.00 98.75 478 SER A CA 1
ATOM 3766 C C . SER A 1 478 ? 11.346 -8.008 -17.657 1.00 98.75 478 SER A C 1
ATOM 3768 O O . SER A 1 478 ? 11.939 -8.564 -18.581 1.00 98.75 478 SER A O 1
ATOM 3770 N N . ALA A 1 479 ? 11.640 -8.186 -16.374 1.00 98.62 479 ALA A N 1
ATOM 3771 C CA . ALA A 1 479 ? 12.716 -9.031 -15.880 1.00 98.62 479 ALA A CA 1
ATOM 3772 C C . ALA A 1 479 ? 12.227 -10.021 -14.830 1.00 98.62 479 ALA A C 1
ATOM 3774 O O . ALA A 1 479 ? 11.228 -9.793 -14.148 1.00 98.62 479 ALA A O 1
ATOM 3775 N N . VAL A 1 480 ? 12.996 -11.091 -14.671 1.00 98.12 480 VAL A N 1
ATOM 3776 C CA . VAL A 1 480 ? 12.850 -12.081 -13.605 1.00 98.12 480 VAL A CA 1
ATOM 3777 C C . VAL A 1 480 ? 14.132 -12.139 -12.783 1.00 98.12 480 VAL A C 1
ATOM 3779 O O . VAL A 1 480 ? 15.229 -12.102 -13.333 1.00 98.12 480 VAL A O 1
ATOM 3782 N N . GLY A 1 481 ? 13.994 -12.251 -11.468 1.00 97.75 481 GLY A N 1
ATOM 3783 C CA . GLY A 1 481 ? 15.057 -12.605 -10.540 1.00 97.75 481 GLY A CA 1
ATOM 3784 C C . GLY A 1 481 ? 14.941 -14.082 -10.186 1.00 97.75 481 GLY A C 1
ATOM 3785 O O . GLY A 1 481 ? 13.939 -14.481 -9.589 1.00 97.75 481 GLY A O 1
ATOM 3786 N N . LYS A 1 482 ? 15.942 -14.890 -10.543 1.00 96.75 482 LYS A N 1
ATOM 3787 C CA . LYS A 1 482 ? 15.984 -16.327 -10.233 1.00 96.75 482 LYS A CA 1
ATOM 3788 C C . LYS A 1 482 ? 17.072 -16.655 -9.224 1.00 96.75 482 LYS A C 1
ATOM 3790 O O . LYS A 1 482 ? 18.159 -16.093 -9.332 1.00 96.75 482 LYS A O 1
ATOM 3795 N N . VAL A 1 483 ? 16.802 -17.558 -8.282 1.00 94.69 483 VAL A N 1
ATOM 3796 C CA . VAL A 1 483 ? 17.849 -18.116 -7.412 1.00 94.69 483 VAL A CA 1
ATOM 3797 C C . VAL A 1 483 ? 18.877 -18.831 -8.287 1.00 94.69 483 VAL A C 1
ATOM 3799 O O . VAL A 1 483 ? 18.509 -19.599 -9.173 1.00 94.69 483 VAL A O 1
ATOM 3802 N N . ASP A 1 484 ? 20.153 -18.533 -8.071 1.00 80.94 484 ASP A N 1
ATOM 3803 C CA . ASP A 1 484 ? 21.257 -19.275 -8.676 1.00 80.94 484 ASP A CA 1
ATOM 3804 C C . ASP A 1 484 ? 21.387 -20.603 -7.917 1.00 80.94 484 ASP A C 1
ATOM 3806 O O . ASP A 1 484 ? 21.592 -20.590 -6.700 1.00 80.94 484 ASP A O 1
ATOM 3810 N N . GLY A 1 485 ? 21.148 -21.716 -8.615 1.00 57.47 485 GLY A N 1
ATOM 3811 C CA . GLY A 1 485 ? 21.190 -23.071 -8.051 1.00 57.47 485 GLY A CA 1
ATOM 3812 C C . GLY A 1 485 ? 22.591 -23.572 -7.733 1.00 57.47 485 GLY A C 1
ATOM 3813 O O . GLY A 1 485 ? 23.562 -23.056 -8.336 1.00 57.47 485 GLY A O 1
#

pLDDT: mean 95.16, std 8.71, range [33.84, 98.94]